Protein 4P4G (pdb70)

GO terms:
  GO:0004764 shikimate 3-dehydrogenase (NADP+) activity (F, IDA)

Organism: Mycobacterium tuberculosis (strain ATCC 25618 / H37Rv) (NCBI:txid83332)

InterPro domains:
  IPR010110 Shikimate dehydrogenase, AroM-type [TIGR01809] (4-265)
  IPR013708 Shikimate dehydrogenase substrate binding, N-terminal [PF08501] (10-92)
  IPR022893 Shikimate dehydrogenase family [PTHR21089] (6-261)
  IPR036291 NAD(P)-binding domain superfamily [SSF51735] (118-265)
  IPR041121 SDH, C-terminal [PF18317] (236-262)
  IPR046346 Aminoacid dehydrogenase-like, N-terminal domain superfamily [SSF53223] (6-104)

Secondary structure (DSSP, 8-state):
--EEEEEESS-TT--HHHHHHHHHHHTT-TT-EEEEEE--TTTHHHHHHT--TTEEEEEE-TT-HHHHHHH-SEE-HHHHHHS--SEEEEETTEEEEE--HHHHHHHHH----SEEEEE--STTHHHHHHHHHHHT-SEEEEEES-HHHHHHHHHHHHHTT-EEEEEESSSS-HHHHHHH-SEEEE-S-HHHHGGGHHHHTT-SEEEES--SSSS-HHHHHHHHHT-EEE-HHHHHHHHHHHHHHHHHSS---HHHHHHHHHH--/--EEEEEESS-TT-SHHHHHHHHHHHHT-TT-EEEEEE--TTTHHHHHHT--TTB-EEEE-TT-HHHHHHH-SEE-HHHHHHT--SEEEEETTEEEEE-THHHHHHHHH----SEEEEE-SSTTHHHHHHHHHHHT-SEEEEE-S-HHHHHHHHHHHHHTT-EEEEE--HHHHHH-SEEEE-S-HHHHGGGHHHHTT-SEEEE---SSSS-HHHHHHHHHT-EEE-HHHHHHHHHHHHHHHHHSS---HHHHHHHHHHT-

Nearest PDB structures (foldseek):
  4p4l-assembly3_C  TM=9.669E-01  e=5.303E-48  Mycobacterium tuberculosis
  4p4n-assembly2_B  TM=9.758E-01  e=1.018E-47  Mycobacterium tuberculosis
  4p4g-assembly2_B  TM=9.512E-01  e=1.335E-47  Mycobacterium tuberculosis
  4xij-assembly1_A  TM=8.886E-01  e=5.159E-39  Mycolicibacterium fortuitum subsp. fortuitum DSM 46621 = ATCC 6841 = JCM 6387
  4fos-assembly1_A  TM=8.133E-01  e=2.215E-17  Helicobacter pylori 26695

Sequence (525 aa):
PKKAGVLGSPIAHSRSPQLHLAAYRALGLHDWTYERIECGAAELPVVVGGFGPEWVGVSVTMPGKFAALRFADERTARADLVGSANTLVRTPHGWRADNTDIDGVAGALGAAAGHALVLGSGGTAPAAVVGLAELGVTDITVVARNSDKAARLVDLGTRVGVATRFCAFDSGGLADAVAAAEVLVSTIPAEVAAGYAGTLAAIPVLLDAIYDPWPTPLAAAVGSAGGRVISGLQMLLHQAFAQVEQFTGLPAPREAMTCALAALDPKKAGVLGSPIAHSRSPQLHLAAYRALGLHDWTYERIECGAAELPVVVGGFGPEWVGVSVTMPGKFAALRFADERTARADLVGSANTLVRTPHGWRADNTDIDGVAGALGAAAGHALVLGSGGTAPAAVVGLAELGVTDITVVARNSDKAARLVDLGTRVGVATRFCALADAVAAAEVLVSTIPAEVAAGYAGTLAAIPVLLDAIYDPWPTPLAAAVGSAGGRVISGLQMLLHQAFAQVEQFTGLPAPREAMTCALAALD

B-factor: mean 18.57, std 10.41, range [3.32, 70.01]

Solvent-accessible surface area: 21091 Å² total; per-residue (Å²): 115,66,84,0,0,4,1,1,39,95,9,92,65,5,55,5,6,65,0,0,51,13,0,2,131,56,43,48,34,131,84,33,68,12,80,94,32,111,6,15,29,58,95,2,35,124,41,1,57,62,30,30,111,71,18,25,0,0,5,4,39,117,59,2,18,54,6,0,2,24,55,1,64,76,27,32,90,73,0,37,66,8,7,0,0,4,0,0,11,89,14,125,178,7,16,76,0,0,0,0,8,14,53,0,0,20,29,11,10,56,82,16,78,12,76,1,0,0,0,4,26,32,12,23,0,6,0,0,0,12,0,0,21,135,41,41,8,82,32,1,5,0,0,3,166,69,60,110,45,0,59,91,10,34,70,7,0,83,134,42,71,9,69,19,118,72,11,34,11,116,99,65,29,9,61,110,3,5,86,54,6,81,8,0,0,1,27,9,56,17,146,34,2,39,70,47,9,70,56,0,14,77,1,66,37,0,0,4,27,47,34,55,109,97,88,2,69,0,4,55,24,0,37,104,66,69,18,137,51,7,20,1,44,71,11,18,7,50,12,0,12,10,1,0,63,51,8,24,71,72,99,11,12,122,114,24,0,67,88,15,17,90,87,30,178,111,86,18,0,0,3,2,1,40,121,12,69,119,17,60,8,8,50,0,0,72,2,0,2,148,53,43,45,37,133,105,36,57,11,51,93,3,43,2,20,44,92,30,1,58,28,2,0,9,12,0,20,116,48,1,20,0,0,6,4,42,104,63,2,32,147,19,0,7,152,25,9,98,82,108,32,82,54,0,71,68,14,28,16,0,4,0,0,10,72,24,137,170,25,6,70,0,7,3,0,12,0,37,0,1,14,30,13,3,52,74,18,80,23,84,1,5,0,13,8,17,38,64,21,0,13,4,0,0,9,0,0,21,106,36,52,9,85,35,1,8,0,21,14,191,80,58,115,45,0,50,157,3,33,82,11,0,96,184,43,72,11,68,24,132,67,40,120,76,59,126,27,5,88,68,6,63,0,1,1,0,23,18,70,19,150,51,2,38,72,100,12,68,56,0,18,76,1,54,17,0,0,1,25,41,82,85,110,74,90,4,70,0,5,58,27,0,38,107,66,66,15,107,43,4,8,4,41,81,10,38,14,39,11,0,10,18,1,0,72,58,10,23,70,70,97,11,12,131,118,23,0,63,86,17,18,66,88,87,156

Foldseek 3Di:
DAEEEEEEPPWPPDPLQLLLQLQCVVVVVNPYHYYYHYHAQVCVLVVVVPDDPRYFKYFYDPPHFLSLQVNWPAEDPQCVLLNTFRMWGDDPVTIYGYHLLLQLQLQLVVADAEEEEEEELHSSRSSNLNSNLVRHYQAYEYEYQDVVSVVVSCVSNVVSPHRYYYDYPPPPCLLVSLVRHQEYEYDDDLVVVLVCLQSNLQHQEYEYLDPPPPDRNNQVSVVVNNHHYGYNLSSSLRSSQVNSCRSPVDGGPSVSSVVSSVVDD/DAEEEEEEPPFVPPCLQLLLCLQCVVVVVNVYHYYYHYAAQVCVLVVVVPDDPRYFKYFYDPPHFLSLQVNWPAEDPLCVLLNGFGMWGQDPVTIYGYHLLLQLQLVLQVAFEEEEEEEEQDDCRLSNLNSVLVNPYQEYEYAYDDPVSQVSSCVSNVVSPHHYYYDVFLVSQVRHAEYEYDDDLVVCLVCLQSNQQHQEYEYLDPPPPDGNNQVSVVVNPHHYGYNLSSVLRSSQVNSCSRPVDGGPSVSSVVSSVVVD

Structure (mmCIF, N/CA/C/O backbone):
data_4P4G
#
_entry.id   4P4G
#
_cell.length_a   43.467
_cell.length_b   75.553
_cell.length_c   129.708
_cell.angle_alpha   90.000
_cell.angle_beta   90.000
_cell.angle_gamma   90.000
#
_symmetry.space_group_name_H-M   'P 21 21 21'
#
loop_
_entity.id
_entity.type
_entity.pdbx_description
1 polymer 'Shikimate 5-dehydrogenase AroE (5-dehydroshikimate reductase)'
2 non-polymer '(3R,4S,5R)-3,4,5-TRIHYDROXYCYCLOHEX-1-ENE-1-CARBOXYLIC ACID'
3 non-polymer 'BROMIDE ION'
4 non-polymer 'SULFATE ION'
5 water water
#
loop_
_atom_site.group_PDB
_atom_site.id
_atom_site.type_symbol
_atom_site.label_atom_id
_atom_site.label_alt_id
_atom_site.label_comp_id
_atom_site.label_asym_id
_atom_site.label_entity_id
_atom_site.label_seq_id
_atom_site.pdbx_PDB_ins_code
_atom_site.Cartn_x
_atom_site.Cartn_y
_atom_site.Cartn_z
_atom_site.occupancy
_atom_site.B_iso_or_equiv
_atom_site.auth_seq_id
_atom_site.auth_comp_id
_atom_site.auth_asym_id
_atom_site.auth_atom_id
_atom_site.pdbx_PDB_model_num
ATOM 1 N N . PRO A 1 5 ? 36.838 51.501 55.000 1.00 34.81 5 PRO A N 1
ATOM 2 C CA . PRO A 1 5 ? 37.173 50.093 55.242 1.00 32.32 5 PRO A CA 1
ATOM 3 C C . PRO A 1 5 ? 36.028 49.384 55.956 1.00 26.57 5 PRO A C 1
ATOM 4 O O . PRO A 1 5 ? 35.885 49.543 57.167 1.00 24.03 5 PRO A O 1
ATOM 8 N N . LYS A 1 6 ? 35.235 48.620 55.211 1.00 22.32 6 LYS A N 1
ATOM 9 C CA . LYS A 1 6 ? 34.024 48.009 55.746 1.00 17.67 6 LYS A CA 1
ATOM 10 C C . LYS A 1 6 ? 34.096 46.488 55.735 1.00 16.31 6 LYS A C 1
ATOM 11 O O . LYS A 1 6 ? 34.957 45.896 55.079 1.00 15.25 6 LYS A O 1
ATOM 17 N N . LYS A 1 7 ? 33.190 45.866 56.483 1.00 13.76 7 LYS A N 1
ATOM 18 C CA . LYS A 1 7 ? 33.148 44.417 56.607 1.00 12.59 7 LYS A CA 1
ATOM 19 C C . LYS A 1 7 ? 31.773 43.898 56.225 1.00 9.59 7 LYS A C 1
ATOM 20 O O . LYS A 1 7 ? 30.749 44.506 56.565 1.00 10.84 7 LYS A O 1
ATOM 26 N N . ALA A 1 8 ? 31.756 42.770 55.526 1.00 10.16 8 ALA A N 1
ATOM 27 C CA . ALA A 1 8 ? 30.531 42.001 55.334 1.00 9.13 8 ALA A CA 1
ATOM 28 C C . ALA A 1 8 ? 30.872 40.527 55.409 1.00 8.09 8 ALA A C 1
ATOM 29 O O . ALA A 1 8 ? 32.022 40.146 55.658 1.00 9.75 8 ALA A O 1
ATOM 31 N N . GLY A 1 9 ? 29.883 39.683 55.188 1.00 6.40 9 GLY A N 1
ATOM 32 C CA . GLY A 1 9 ? 30.153 38.263 55.145 1.00 6.83 9 GLY A CA 1
ATOM 33 C C . GLY A 1 9 ? 28.889 37.456 55.000 1.00 7.83 9 GLY A C 1
ATOM 34 O O . GLY A 1 9 ? 27.802 37.995 54.743 1.00 9.47 9 GLY A O 1
ATOM 35 N N . VAL A 1 10 ? 29.038 36.152 55.181 1.00 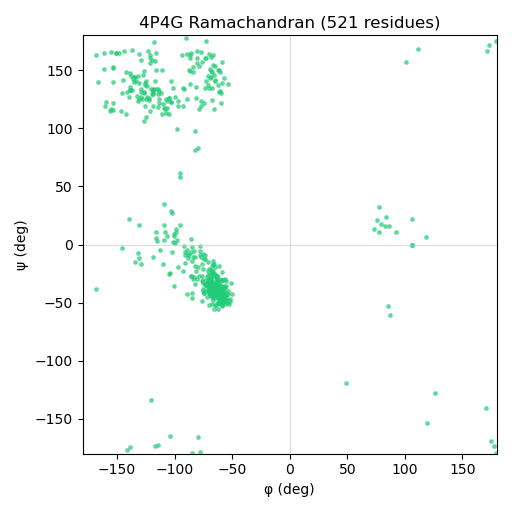6.09 10 VAL A N 1
ATOM 36 C CA . VAL A 1 10 ? 27.921 35.229 55.062 1.00 7.66 10 VAL A CA 1
ATOM 37 C C . VAL A 1 10 ? 27.853 34.339 56.303 1.00 7.82 10 VAL A C 1
ATOM 38 O O . VAL A 1 10 ? 28.875 33.840 56.777 1.00 7.81 10 VAL A O 1
ATOM 42 N N . LEU A 1 11 ? 26.646 34.196 56.847 1.00 6.60 11 LEU A N 1
ATOM 43 C CA . LEU A 1 11 ? 26.392 33.450 58.085 1.00 7.79 11 LEU A CA 1
ATOM 44 C C . LEU A 1 11 ? 25.601 32.202 57.743 1.00 6.89 11 LEU A C 1
ATOM 45 O O . LEU A 1 11 ? 24.595 32.281 57.038 1.00 10.81 11 LEU A O 1
ATOM 50 N N . GLY A 1 12 ? 26.042 31.049 58.232 1.00 7.89 12 GLY A N 1
ATOM 51 C CA . GLY A 1 12 ? 25.270 29.833 58.055 1.00 9.74 12 GLY A CA 1
ATOM 52 C C . GLY A 1 12 ? 25.962 28.648 58.674 1.00 10.51 12 GLY A C 1
ATOM 53 O O . GLY A 1 12 ? 27.062 28.776 59.230 1.00 10.19 12 GLY A O 1
ATOM 54 N N . SER A 1 13 ? 25.335 27.482 58.557 1.00 9.48 13 SER A N 1
ATOM 55 C CA . SER A 1 13 ? 25.946 26.255 59.052 1.00 14.05 13 SER A CA 1
ATOM 56 C C . SER A 1 13 ? 25.414 25.024 58.320 1.00 15.90 13 SER A C 1
ATOM 57 O O . SER A 1 13 ? 24.221 24.727 58.402 1.00 15.21 13 SER A O 1
ATOM 60 N N . PRO A 1 14 ? 26.293 24.300 57.598 1.00 16.51 14 PRO A N 1
ATOM 61 C CA . PRO A 1 14 ? 27.725 24.556 57.380 1.00 17.13 14 PRO A CA 1
ATOM 62 C C . PRO A 1 14 ? 27.936 25.774 56.494 1.00 17.26 14 PRO A C 1
ATOM 63 O O . PRO A 1 14 ? 26.985 26.214 55.842 1.00 18.51 14 PRO A O 1
ATOM 67 N N . ILE A 1 15 ? 29.151 26.316 56.468 1.00 12.84 15 ILE A N 1
ATOM 68 C CA . ILE A 1 15 ? 29.395 27.555 55.729 1.00 10.59 15 ILE A CA 1
ATOM 69 C C . ILE A 1 15 ? 30.672 27.494 54.880 1.00 13.20 15 ILE A C 1
ATOM 70 O O . ILE A 1 15 ? 30.872 28.312 53.982 1.00 14.56 15 ILE A O 1
ATOM 75 N N . ALA A 1 16 ? 31.526 26.508 55.136 1.00 15.28 16 ALA A N 1
ATOM 76 C CA . ALA A 1 16 ? 32.841 26.474 54.505 1.00 15.37 16 ALA A CA 1
ATOM 77 C C . ALA A 1 16 ? 32.768 26.442 52.972 1.00 16.41 16 ALA A C 1
ATOM 78 O O . ALA A 1 16 ? 33.652 26.966 52.299 1.00 18.16 16 ALA A O 1
ATOM 80 N N . HIS A 1 17 ? 31.705 25.836 52.443 1.00 15.62 17 HIS A N 1
ATOM 81 C CA . HIS A 1 17 ? 31.497 25.682 51.000 1.00 18.06 17 HIS A CA 1
ATOM 82 C C . HIS A 1 17 ? 31.069 26.963 50.285 1.00 12.55 17 HIS A C 1
ATOM 83 O O . HIS A 1 17 ? 31.050 27.001 49.051 1.00 12.84 17 HIS A O 1
ATOM 90 N N . SER A 1 18 ? 30.683 27.996 51.029 1.00 9.92 18 SER A N 1
ATOM 91 C CA . SER A 1 18 ? 30.023 29.143 50.400 1.00 9.17 18 SER A CA 1
ATOM 92 C C . SER A 1 18 ? 30.909 29.836 49.382 1.00 9.38 18 SER A C 1
ATOM 93 O O . SER A 1 18 ? 32.065 30.121 49.671 1.00 10.02 18 SER A O 1
ATOM 96 N N . ARG A 1 19 ? 30.366 30.096 48.189 1.00 6.90 19 ARG A N 1
ATOM 97 C CA . ARG A 1 19 ? 31.074 30.876 47.179 1.00 7.59 19 ARG A CA 1
ATOM 98 C C . ARG A 1 19 ? 30.630 32.347 47.148 1.00 7.34 19 ARG A C 1
ATOM 99 O O . ARG A 1 19 ? 30.978 33.081 46.226 1.00 8.28 19 ARG A O 1
ATOM 107 N N . SER A 1 20 ? 29.856 32.775 48.142 1.00 6.98 20 SER A N 1
ATOM 108 C CA . SER A 1 20 ? 29.520 34.191 48.269 1.00 7.00 20 SER A CA 1
ATOM 109 C C . SER A 1 20 ? 30.719 35.129 48.353 1.00 8.58 20 SER A C 1
ATOM 110 O O . SER A 1 20 ? 30.685 36.199 47.721 1.00 8.70 20 SER A O 1
ATOM 113 N N . PRO A 1 21 ? 31.762 34.777 49.149 1.00 8.02 21 PRO A N 1
ATOM 114 C CA . PRO A 1 21 ? 32.882 35.721 49.246 1.00 7.63 21 PRO A CA 1
ATOM 115 C C . PRO A 1 21 ? 33.533 35.993 47.899 1.00 7.81 21 PRO A C 1
ATOM 116 O O . PRO A 1 21 ? 33.881 37.135 47.639 1.00 8.77 21 PRO A O 1
ATOM 120 N N . GLN A 1 22 ? 33.702 34.957 47.080 1.00 7.74 22 GLN A N 1
ATOM 121 C CA . GLN A 1 22 ? 34.299 35.127 45.759 1.00 8.51 22 GLN A CA 1
ATOM 122 C C . GLN A 1 22 ? 33.539 36.179 44.951 1.00 8.64 22 GLN A C 1
ATOM 123 O O . GLN A 1 22 ? 34.156 37.045 44.306 1.00 9.44 22 GLN A O 1
ATOM 129 N N . LEU A 1 23 ? 32.206 36.121 44.995 1.00 7.51 23 LEU A N 1
ATOM 130 C CA . LEU A 1 23 ? 31.378 37.038 44.208 1.00 8.01 23 LEU A CA 1
ATOM 131 C C . LEU A 1 23 ? 31.412 38.448 44.774 1.00 7.96 23 LEU A C 1
ATOM 132 O O . LEU A 1 23 ? 31.533 39.418 44.038 1.00 8.94 23 LEU A O 1
ATOM 137 N N . HIS A 1 24 ? 31.281 38.569 46.086 1.00 6.88 24 HIS A N 1
ATOM 138 C CA . HIS A 1 24 ? 31.263 39.890 46.697 1.00 7.01 24 HIS A CA 1
ATOM 139 C C . HIS A 1 24 ? 32.624 40.572 46.609 1.00 8.66 24 HIS A C 1
ATOM 140 O O . HIS A 1 24 ? 32.696 41.766 46.334 1.00 9.34 24 HIS A O 1
ATOM 147 N N . LEU A 1 25 ? 33.702 39.828 46.846 1.00 7.31 25 LEU A N 1
ATOM 148 C CA . LEU A 1 25 ? 35.031 40.428 46.791 1.00 8.06 25 LEU A CA 1
ATOM 149 C C . LEU A 1 25 ? 35.347 40.905 45.379 1.00 8.69 25 LEU A C 1
ATOM 150 O O . LEU A 1 25 ? 35.923 41.970 45.196 1.00 9.93 25 LEU A O 1
ATOM 155 N N . ALA A 1 26 ? 34.949 40.120 44.381 1.00 9.86 26 ALA A N 1
ATOM 156 C CA . ALA A 1 26 ? 35.060 40.540 42.986 1.00 11.69 26 ALA A CA 1
ATOM 157 C C . ALA A 1 26 ? 34.307 41.846 42.738 1.00 10.60 26 ALA A C 1
ATOM 158 O O . ALA A 1 26 ? 34.829 42.748 42.078 1.00 11.11 26 ALA A O 1
ATOM 160 N N . ALA A 1 27 ? 33.083 41.935 43.261 1.00 9.47 27 ALA A N 1
ATOM 161 C CA . ALA A 1 27 ? 32.274 43.147 43.129 1.00 11.62 27 ALA A CA 1
ATOM 162 C C . ALA A 1 27 ? 32.933 44.334 43.812 1.00 10.98 27 ALA A C 1
ATOM 163 O O . ALA A 1 27 ? 32.983 45.427 43.248 1.00 10.51 27 ALA A O 1
ATOM 165 N N . TYR A 1 28 ? 33.423 44.130 45.032 1.00 10.14 28 TYR A N 1
ATOM 166 C CA . TYR A 1 28 ? 33.996 45.245 45.785 1.00 12.15 28 TYR A CA 1
ATOM 167 C C . TYR A 1 28 ? 35.232 45.780 45.076 1.00 11.45 28 TYR A C 1
ATOM 168 O O . TYR A 1 28 ? 35.420 46.989 44.980 1.00 12.18 28 TYR A O 1
ATOM 177 N N . ARG A 1 29 ? 36.069 44.884 44.555 1.00 10.13 29 ARG A N 1
ATOM 178 C CA . ARG A 1 29 ? 3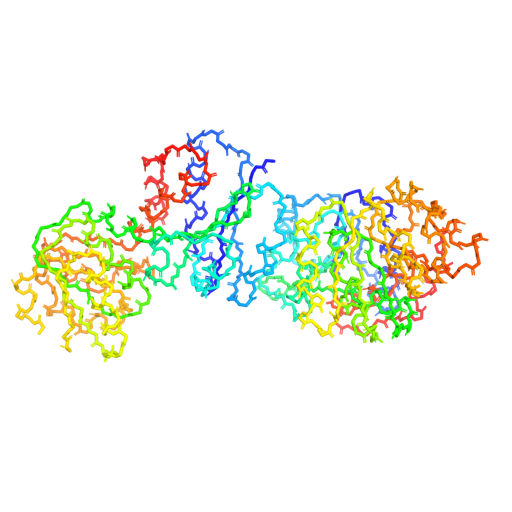7.221 45.315 43.763 1.00 12.12 29 ARG A CA 1
ATOM 179 C C . ARG A 1 29 ? 36.823 46.080 42.493 1.00 13.50 29 ARG A C 1
ATOM 180 O O . ARG A 1 29 ? 37.439 47.080 42.140 1.00 14.33 29 ARG A O 1
ATOM 188 N N . ALA A 1 30 ? 35.793 45.601 41.802 1.00 12.54 30 ALA A N 1
ATOM 189 C CA . ALA A 1 30 ? 35.289 46.288 40.610 1.00 12.96 30 ALA A CA 1
ATOM 190 C C . ALA A 1 30 ? 34.759 47.688 40.934 1.00 14.67 30 ALA A C 1
ATOM 191 O O . ALA A 1 30 ? 34.859 48.604 40.109 1.00 16.07 30 ALA A O 1
ATOM 193 N N . LEU A 1 31 ? 34.188 47.839 42.129 1.00 13.01 31 LEU A N 1
ATOM 194 C CA . LEU A 1 31 ? 33.625 49.117 42.563 1.00 14.76 31 LEU A CA 1
ATOM 195 C C . LEU A 1 31 ? 34.672 50.041 43.180 1.00 14.25 31 LEU A C 1
ATOM 196 O O . LEU A 1 31 ? 34.349 51.161 43.579 1.00 15.97 31 LEU A O 1
ATOM 201 N N . GLY A 1 32 ? 35.911 49.575 43.287 1.00 14.45 32 GLY A N 1
ATOM 202 C CA . GLY A 1 32 ? 36.963 50.385 43.880 1.00 16.31 32 GLY A CA 1
ATOM 203 C C . GLY A 1 32 ? 36.947 50.420 45.399 1.00 17.65 32 GLY A C 1
ATOM 204 O O . GLY A 1 32 ? 37.570 51.292 46.010 1.00 19.88 32 GLY A O 1
ATOM 205 N N . LEU A 1 33 ? 36.245 49.469 46.004 1.00 14.29 33 LEU A N 1
ATOM 206 C CA . LEU A 1 33 ? 36.192 49.325 47.458 1.00 17.38 33 LEU A CA 1
ATOM 207 C C . LEU A 1 33 ? 37.236 48.300 47.904 1.00 23.00 33 LEU A C 1
ATOM 208 O O . LEU A 1 33 ? 36.903 47.273 48.494 1.00 23.07 33 LEU A O 1
ATOM 213 N N . HIS A 1 34 ? 38.503 48.589 47.634 1.00 29.44 34 HIS A N 1
ATOM 214 C CA . HIS A 1 34 ? 39.548 47.566 47.693 1.00 33.43 34 HIS A CA 1
ATOM 215 C C . HIS A 1 34 ? 39.920 46.997 49.070 1.00 32.77 34 HIS A C 1
ATOM 216 O O . HIS A 1 34 ? 40.458 45.891 49.147 1.00 34.04 34 HIS A O 1
ATOM 223 N N . ASP A 1 35 ? 39.635 47.734 50.143 1.00 30.22 35 ASP A N 1
ATOM 224 C CA . ASP A 1 35 ? 39.978 47.285 51.493 1.00 28.59 35 ASP A CA 1
ATOM 225 C C . ASP A 1 35 ? 38.802 46.640 52.231 1.00 22.80 35 ASP A C 1
ATOM 226 O O . ASP A 1 35 ? 38.908 46.285 53.412 1.00 22.49 35 ASP A O 1
ATOM 231 N N . TRP A 1 36 ? 37.676 46.502 51.546 1.00 16.92 36 TRP A N 1
ATOM 232 C CA . TRP A 1 36 ? 36.524 45.824 52.133 1.00 14.45 36 TRP A CA 1
ATOM 233 C C . TRP A 1 36 ? 36.794 44.320 52.246 1.00 15.29 36 TRP A C 1
ATOM 234 O O . TRP A 1 36 ? 37.470 43.725 51.394 1.00 16.23 36 TRP A O 1
ATOM 245 N N . THR A 1 37 ? 36.271 43.708 53.302 1.00 12.90 37 THR A N 1
ATOM 246 C CA . THR A 1 37 ? 36.403 42.272 53.490 1.00 11.34 37 THR A CA 1
ATOM 247 C C . THR A 1 37 ? 35.053 41.555 53.488 1.00 10.96 37 THR A C 1
ATOM 248 O O . THR A 1 37 ? 33.997 42.153 53.743 1.00 12.93 37 THR A O 1
ATOM 252 N N . TYR A 1 38 ? 35.100 40.265 53.190 1.00 9.68 38 TYR A N 1
ATOM 253 C CA . TYR A 1 38 ? 33.914 39.429 53.226 1.00 8.03 38 TYR A CA 1
ATOM 254 C C . TYR A 1 38 ? 34.307 38.020 53.666 1.00 12.17 38 TYR A C 1
ATOM 255 O O . TYR A 1 38 ? 35.044 37.317 52.966 1.00 13.33 38 TYR A O 1
ATOM 264 N N . GLU A 1 39 ? 33.817 37.607 54.833 1.00 10.35 39 GLU A N 1
ATOM 265 C CA . GLU A 1 39 ? 34.236 36.332 55.405 1.00 12.07 39 GLU A CA 1
ATOM 266 C C . GLU A 1 39 ? 33.072 35.374 55.634 1.00 11.22 39 GLU A C 1
ATOM 267 O O . GLU A 1 39 ? 31.907 35.774 55.645 1.00 11.27 39 GLU A O 1
ATOM 273 N N . ARG A 1 40 ? 33.399 34.099 55.813 1.00 8.44 40 ARG A N 1
ATOM 274 C CA . ARG A 1 40 ? 32.401 33.106 56.178 1.00 7.21 40 ARG A CA 1
ATOM 275 C C . ARG A 1 40 ? 32.367 32.978 57.693 1.00 8.42 40 ARG A C 1
ATOM 276 O O . ARG A 1 40 ? 33.421 32.898 58.340 1.00 10.28 40 ARG A O 1
ATOM 284 N N . ILE A 1 41 ? 31.163 32.957 58.255 1.00 8.63 41 ILE A N 1
ATOM 285 C CA . ILE A 1 41 ? 30.975 32.830 59.703 1.00 8.50 41 ILE A CA 1
ATOM 286 C C . ILE A 1 41 ? 30.049 31.661 59.975 1.00 10.12 41 ILE A C 1
ATOM 287 O O . ILE A 1 41 ? 28.907 31.646 59.515 1.00 10.48 41 ILE A O 1
ATOM 292 N N . GLU A 1 42 ? 30.556 30.673 60.703 1.00 10.21 42 GLU A N 1
ATOM 293 C CA . GLU A 1 42 ? 29.765 29.504 61.059 1.00 12.11 42 GLU A CA 1
ATOM 294 C C . GLU A 1 42 ? 28.784 29.930 62.137 1.00 13.21 42 GLU A C 1
ATOM 295 O O . GLU A 1 42 ? 29.197 30.410 63.182 1.00 15.12 42 GLU A O 1
ATOM 301 N N . CYS A 1 43 ? 27.491 29.752 61.877 1.00 14.05 43 CYS A N 1
ATOM 302 C CA . CYS A 1 43 ? 26.455 30.341 62.712 1.00 14.60 43 CYS A CA 1
ATOM 303 C C . CYS A 1 43 ? 25.124 29.634 62.507 1.00 17.66 43 CYS A C 1
ATOM 304 O O . CYS A 1 43 ? 24.596 29.632 61.393 1.00 18.43 43 CYS A O 1
ATOM 307 N N . GLY A 1 44 ? 24.583 29.046 63.574 1.00 18.04 44 GLY A N 1
ATOM 308 C CA . GLY A 1 44 ? 23.263 28.433 63.526 1.00 17.37 44 GLY A CA 1
ATOM 309 C C . GLY A 1 44 ? 22.148 29.437 63.758 1.00 16.78 44 GLY A C 1
ATOM 310 O O . GLY A 1 44 ? 22.411 30.623 63.944 1.00 19.51 44 GLY A O 1
ATOM 311 N N . ALA A 1 45 ? 20.896 28.981 63.750 1.00 14.02 45 ALA A N 1
ATOM 312 C CA . ALA A 1 45 ? 19.775 29.913 63.872 1.00 14.36 45 ALA A CA 1
ATOM 313 C C . ALA A 1 45 ? 19.737 30.560 65.250 1.00 15.21 45 ALA A C 1
ATOM 314 O O . ALA A 1 45 ? 19.438 31.748 65.378 1.00 15.53 45 ALA A O 1
ATOM 316 N N . ALA A 1 46 ? 20.027 29.766 66.274 1.00 18.31 46 ALA A N 1
ATOM 317 C CA . ALA A 1 46 ? 19.953 30.235 67.655 1.00 19.31 46 ALA A CA 1
ATOM 318 C C . ALA A 1 46 ? 21.021 31.278 67.941 1.00 18.98 46 ALA A C 1
ATOM 319 O O . ALA A 1 46 ? 20.797 32.217 68.709 1.00 21.10 46 ALA A O 1
ATOM 321 N N . GLU A 1 47 ? 22.171 31.105 67.302 1.00 18.69 47 GLU A N 1
ATOM 322 C CA . GLU A 1 47 ? 23.341 31.931 67.557 1.00 20.43 47 GLU A CA 1
ATOM 323 C C . GLU A 1 47 ? 23.300 33.262 66.803 1.00 17.05 47 GLU A C 1
ATOM 324 O O . GLU A 1 47 ? 24.007 34.198 67.160 1.00 17.55 47 GLU A O 1
ATOM 330 N N . LEU A 1 48 ? 22.467 33.353 65.770 1.00 15.13 48 LEU A N 1
ATOM 331 C CA . LEU A 1 48 ? 22.475 34.534 64.901 1.00 13.10 48 LEU A CA 1
ATOM 332 C C . LEU A 1 48 ? 22.353 35.892 65.626 1.00 10.74 48 LEU A C 1
ATOM 333 O O . LEU A 1 48 ? 23.143 36.804 65.348 1.00 10.84 48 LEU A O 1
ATOM 338 N N . PRO A 1 49 ? 21.381 36.044 66.552 1.00 12.37 49 PRO A N 1
ATOM 339 C CA . PRO A 1 49 ? 21.260 37.356 67.201 1.00 13.07 49 PRO A CA 1
ATOM 340 C C . PRO A 1 49 ? 22.501 37.760 67.996 1.00 14.10 49 PRO A C 1
ATOM 341 O O . PRO A 1 49 ? 22.831 38.938 68.018 1.00 13.07 49 PRO A O 1
ATOM 345 N N . VAL A 1 50 ? 23.171 36.804 68.634 1.00 12.14 50 VAL A N 1
ATOM 346 C CA . VAL A 1 50 ? 24.368 37.141 69.411 1.00 10.55 50 VAL A CA 1
ATOM 347 C C . VAL A 1 50 ? 25.567 37.428 68.491 1.00 10.77 50 VAL A C 1
ATOM 348 O O . VAL A 1 50 ? 26.363 38.341 68.749 1.00 12.34 50 VAL A O 1
ATOM 352 N N . VAL A 1 51 ? 25.685 36.667 67.410 1.00 10.23 51 VAL A N 1
ATOM 353 C CA . VAL A 1 51 ? 26.728 36.939 66.422 1.00 10.40 51 VAL A CA 1
ATOM 354 C C . VAL A 1 51 ? 26.552 38.327 65.784 1.00 10.23 51 VAL A C 1
ATOM 355 O O . VAL A 1 51 ? 27.458 39.170 65.827 1.00 10.84 51 VAL A O 1
ATOM 359 N N . VAL A 1 52 ? 25.379 38.576 65.214 1.00 8.44 52 VAL A N 1
ATOM 360 C CA . VAL A 1 52 ? 25.141 39.863 64.553 1.00 9.51 52 VAL A CA 1
ATOM 361 C C . VAL A 1 52 ? 25.140 41.025 65.545 1.00 12.36 52 VAL A C 1
ATOM 362 O O . VAL A 1 52 ? 25.654 42.110 65.247 1.00 13.62 52 VAL A O 1
ATOM 366 N N . GLY A 1 53 ? 24.592 40.789 66.737 1.00 13.17 53 GLY A N 1
ATOM 367 C CA . GLY A 1 53 ? 24.538 41.814 67.767 1.00 15.55 53 GLY A CA 1
ATOM 368 C C . GLY A 1 53 ? 25.913 42.205 68.274 1.00 17.77 53 GLY A C 1
ATOM 369 O O . GLY A 1 53 ? 26.077 43.232 68.935 1.00 20.52 53 GLY A O 1
ATOM 370 N N . GLY A 1 54 ? 26.905 41.369 67.988 1.00 15.52 54 GLY A N 1
ATOM 371 C CA . GLY A 1 54 ? 28.262 41.634 68.423 1.00 17.90 54 GLY A CA 1
ATOM 372 C C . GLY A 1 54 ? 29.095 42.422 67.429 1.00 18.03 54 GLY A C 1
ATOM 373 O O . GLY A 1 54 ?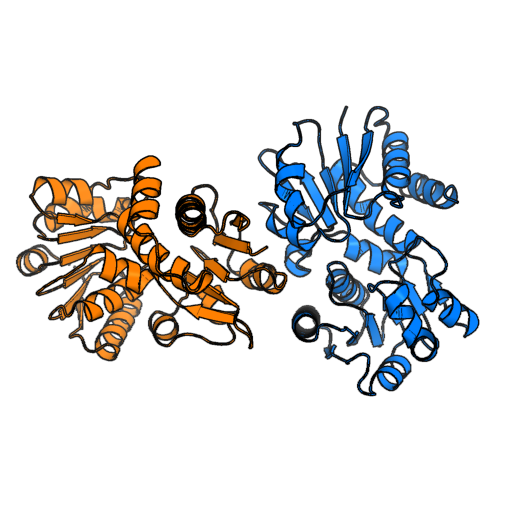 30.188 42.868 67.772 1.00 21.98 54 GLY A O 1
ATOM 374 N N . PHE A 1 55 ? 28.580 42.619 66.215 1.00 17.31 55 PHE A N 1
ATOM 375 C CA . PHE A 1 55 ? 29.332 43.301 65.158 1.00 18.49 55 PHE A CA 1
ATOM 376 C C . PHE A 1 55 ? 29.629 44.756 65.485 1.00 21.90 55 PHE A C 1
ATOM 377 O O . PHE A 1 55 ? 28.782 45.460 66.036 1.00 23.45 55 PHE A O 1
ATOM 385 N N . GLY A 1 56 ? 30.831 45.201 65.122 1.00 22.06 56 GLY A N 1
ATOM 386 C CA . GLY A 1 56 ? 31.225 46.591 65.267 1.00 23.92 56 GLY A CA 1
ATOM 387 C C . GLY A 1 56 ? 30.657 47.490 64.182 1.00 24.01 56 GLY A C 1
ATOM 388 O O . GLY A 1 56 ? 29.942 47.032 63.296 1.00 20.76 56 GLY A O 1
ATOM 389 N N . PRO A 1 57 ? 30.996 48.787 64.233 1.00 27.40 57 PRO A N 1
ATOM 390 C CA . PRO A 1 57 ? 30.359 49.777 63.359 1.00 27.35 57 PRO A CA 1
ATOM 391 C C . PRO A 1 57 ? 30.851 49.720 61.911 1.00 27.07 57 PRO A C 1
ATOM 392 O O . PRO A 1 57 ? 30.271 50.378 61.054 1.00 28.75 57 PRO A O 1
ATOM 396 N N . GLU A 1 58 ? 31.884 48.937 61.634 1.00 25.68 58 GLU A N 1
ATOM 397 C CA . GLU A 1 58 ? 32.349 48.822 60.256 1.00 24.52 58 GLU A CA 1
ATOM 398 C C . GLU A 1 58 ? 31.653 47.712 59.459 1.00 17.88 58 GLU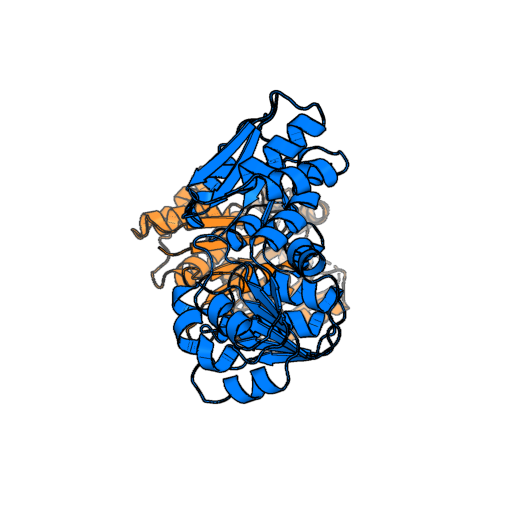 A C 1
ATOM 399 O O . GLU A 1 58 ? 31.889 47.578 58.263 1.00 15.79 58 GLU A O 1
ATOM 405 N N . TRP A 1 59 ? 30.791 46.929 60.105 1.00 14.82 59 TRP A N 1
ATOM 406 C CA . TRP A 1 59 ? 29.972 45.956 59.373 1.00 12.28 59 TRP A CA 1
ATOM 407 C C . TRP A 1 59 ? 28.811 46.647 58.664 1.00 15.81 59 TRP A C 1
ATOM 408 O O . TRP A 1 59 ? 28.006 47.328 59.304 1.00 19.64 59 TRP A O 1
ATOM 419 N N . VAL A 1 60 ? 28.722 46.476 57.348 1.00 12.52 60 VAL A N 1
ATOM 420 C CA . VAL A 1 60 ? 27.649 47.098 56.576 1.00 11.44 60 VAL A CA 1
ATOM 421 C C . VAL A 1 60 ? 26.484 46.150 56.316 1.00 11.66 60 VAL A C 1
ATOM 422 O O . VAL A 1 60 ? 25.389 46.597 55.971 1.00 11.40 60 VAL A O 1
ATOM 426 N N . GLY A 1 61 ? 26.728 44.854 56.448 1.00 10.04 61 GLY A N 1
ATOM 427 C CA . GLY A 1 61 ? 25.697 43.854 56.200 1.00 9.43 61 GLY A CA 1
ATOM 428 C C . GLY A 1 61 ? 26.247 42.440 56.210 1.00 10.77 61 GLY A C 1
ATOM 429 O O . GLY A 1 61 ? 27.460 42.234 56.199 1.00 10.16 61 GLY A O 1
ATOM 430 N N . VAL A 1 62 ? 25.352 41.461 56.275 1.00 7.08 62 VAL A N 1
ATOM 431 C CA . VAL A 1 62 ? 25.730 40.063 56.114 1.00 8.72 62 VAL A CA 1
ATOM 432 C C . VAL A 1 62 ? 24.690 39.352 55.271 1.00 8.20 62 VAL A C 1
ATOM 433 O O . VAL A 1 62 ? 23.500 39.700 55.287 1.00 8.14 62 VAL A O 1
ATOM 437 N N . SER A 1 63 ? 25.159 38.373 54.507 1.00 7.28 63 SER A N 1
ATOM 438 C CA . SER A 1 63 ? 24.290 37.459 53.802 1.00 7.41 63 SER A CA 1
ATOM 439 C C . SER A 1 63 ? 23.970 36.345 54.785 1.00 9.29 63 SER A C 1
ATOM 440 O O . SER A 1 63 ? 24.779 36.036 55.660 1.00 9.61 63 SER A O 1
ATOM 443 N N . VAL A 1 64 ? 22.783 35.759 54.664 1.00 7.51 64 VAL A N 1
ATOM 444 C CA . VAL A 1 64 ? 22.381 34.704 55.587 1.00 7.72 64 VAL A CA 1
ATOM 445 C C . VAL A 1 64 ? 21.930 33.511 54.787 1.00 7.22 64 VAL A C 1
ATOM 446 O O . VAL A 1 64 ? 21.085 33.627 53.897 1.00 9.12 64 VAL A O 1
ATOM 450 N N . THR A 1 65 ? 22.530 32.361 55.064 1.00 6.55 65 THR A N 1
ATOM 451 C CA . THR A 1 65 ? 22.094 31.136 54.415 1.00 7.68 65 THR A CA 1
ATOM 452 C C . THR A 1 65 ? 21.498 30.179 55.445 1.00 9.70 65 THR A C 1
ATOM 453 O O . THR A 1 65 ? 21.273 30.551 56.606 1.00 10.32 65 THR A O 1
ATOM 457 N N . MET A 1 66 ? 21.205 28.957 55.019 1.00 10.03 66 MET A N 1
ATOM 458 C CA . MET A 1 66 ? 20.697 27.931 55.926 1.00 11.15 66 MET A CA 1
ATOM 459 C C . MET A 1 66 ? 21.633 27.752 57.133 1.00 12.11 66 MET A C 1
ATOM 460 O O . MET A 1 66 ? 22.860 27.743 56.972 1.00 10.63 66 MET A O 1
ATOM 465 N N . PRO A 1 67 ? 21.070 27.611 58.349 1.00 11.74 67 PRO A N 1
ATOM 466 C CA . PRO A 1 67 ? 19.647 27.549 58.682 1.00 10.55 67 PRO A CA 1
ATOM 467 C C . PRO A 1 67 ? 19.082 28.845 59.272 1.00 10.57 67 PRO A C 1
ATOM 468 O O . PRO A 1 67 ? 18.105 28.773 60.013 1.00 12.17 67 PRO A O 1
ATOM 472 N N . GLY A 1 68 ? 19.639 29.998 58.929 1.00 9.62 68 GLY A N 1
ATOM 473 C CA . GLY A 1 68 ? 19.291 31.212 59.650 1.00 9.78 68 GLY A CA 1
ATOM 474 C C . GLY A 1 68 ? 18.301 32.188 59.042 1.00 8.07 68 GLY A C 1
ATOM 475 O O . GLY A 1 68 ? 18.126 33.278 59.591 1.00 6.48 68 GLY A O 1
ATOM 476 N N . LYS A 1 69 ? 17.652 31.844 57.930 1.00 8.84 69 LYS A N 1
ATOM 477 C CA . LYS A 1 69 ? 16.818 32.841 57.234 1.00 8.87 69 LYS A CA 1
ATOM 478 C C . LYS A 1 69 ? 15.564 33.297 57.982 1.00 10.71 69 LYS A C 1
ATOM 479 O O . LYS A 1 69 ? 15.149 34.443 57.837 1.00 10.20 69 LYS A O 1
ATOM 485 N N . PHE A 1 70 ? 14.963 32.418 58.779 1.00 8.90 70 PHE A N 1
ATOM 486 C CA . PHE A 1 70 ? 13.832 32.833 59.612 1.00 9.62 70 PHE A CA 1
ATOM 487 C C . PHE A 1 70 ? 14.317 33.671 60.793 1.00 9.44 70 PHE A C 1
ATOM 488 O O . PHE A 1 70 ? 13.729 34.707 61.130 1.00 9.51 70 PHE A O 1
ATOM 496 N N . ALA A 1 71 ? 15.423 33.246 61.393 1.00 8.68 71 ALA A N 1
ATOM 497 C CA . ALA A 1 71 ? 16.016 33.984 62.504 1.00 8.19 71 ALA A CA 1
ATOM 498 C C . ALA A 1 71 ? 16.421 35.395 62.061 1.00 8.08 71 ALA A C 1
ATOM 499 O O . ALA A 1 71 ? 16.277 36.347 62.820 1.00 9.35 71 ALA A O 1
ATOM 501 N N . ALA A 1 72 ? 16.939 35.509 60.838 1.00 6.83 72 ALA A N 1
ATOM 502 C CA . ALA A 1 72 ? 17.370 36.801 60.298 1.00 7.21 72 ALA A CA 1
ATOM 503 C C . ALA A 1 72 ? 16.202 37.768 60.186 1.00 6.97 72 ALA A C 1
ATOM 504 O O . ALA A 1 72 ? 16.326 38.937 60.548 1.00 9.07 72 ALA A O 1
ATOM 506 N N . LEU A 1 73 ? 15.065 37.292 59.680 1.00 6.13 73 LEU A N 1
ATOM 507 C CA . LEU A 1 73 ? 13.883 38.136 59.565 1.00 8.39 73 LEU A CA 1
ATOM 508 C C . LEU A 1 73 ? 13.441 38.638 60.937 1.00 10.00 73 LEU A C 1
ATOM 509 O O . LEU A 1 73 ? 13.146 39.824 61.117 1.00 11.50 73 LEU A O 1
ATOM 514 N N . ARG A 1 74 ? 13.402 37.738 61.908 1.00 10.95 74 ARG A N 1
ATOM 515 C CA . ARG A 1 74 ? 12.951 38.117 63.244 1.00 11.14 74 ARG A CA 1
ATOM 516 C C . ARG A 1 74 ? 13.896 39.107 63.923 1.00 11.34 74 ARG A C 1
ATOM 517 O O . ARG A 1 74 ? 13.459 39.968 64.705 1.00 12.62 74 ARG A O 1
ATOM 525 N N . PHE A 1 75 ? 15.187 38.960 63.652 1.00 8.28 75 PHE A N 1
ATOM 526 C CA . PHE A 1 75 ? 16.211 39.753 64.328 1.00 9.27 75 PHE A CA 1
ATOM 527 C C . PHE A 1 75 ? 16.137 41.220 63.920 1.00 10.43 75 PHE A C 1
ATOM 528 O O . PHE A 1 75 ? 16.305 42.119 64.750 1.00 11.80 75 PHE A O 1
ATOM 536 N N . ALA A 1 76 ? 15.891 41.457 62.635 1.00 8.51 76 ALA A N 1
ATOM 537 C CA . ALA A 1 76 ? 15.844 42.809 62.088 1.00 10.05 76 ALA A CA 1
ATOM 538 C C . ALA A 1 76 ? 14.701 43.627 62.666 1.00 12.60 76 ALA A C 1
ATOM 539 O O . ALA A 1 76 ? 13.601 43.114 62.876 1.00 14.96 76 ALA A O 1
ATOM 541 N N . ASP A 1 77 ? 14.951 44.910 62.907 1.00 13.84 77 ASP A N 1
ATOM 542 C CA . ASP A 1 77 ? 13.895 45.782 63.410 1.00 17.40 77 ASP A CA 1
ATOM 543 C C . ASP A 1 77 ? 13.108 46.472 62.287 1.00 17.18 77 ASP A C 1
ATOM 544 O O . ASP A 1 77 ? 12.018 47.008 62.526 1.00 18.52 77 ASP A O 1
ATOM 549 N N . GLU A 1 78 ? 13.661 46.471 61.072 1.00 13.90 78 GLU A N 1
ATOM 550 C CA . GLU A 1 78 ? 12.938 46.927 59.883 1.00 15.21 78 GLU A CA 1
ATOM 551 C C . GLU A 1 78 ? 13.017 45.806 58.870 1.00 12.18 78 GLU A C 1
ATOM 552 O O . GLU A 1 78 ? 14.006 45.091 58.832 1.00 9.10 78 GLU A O 1
ATOM 558 N N . ARG A 1 79 ? 12.000 45.680 58.024 1.00 11.60 79 ARG A N 1
ATOM 559 C CA . ARG A 1 79 ? 12.036 44.697 56.939 1.00 12.85 79 ARG A CA 1
ATOM 560 C C . ARG A 1 79 ? 11.540 45.307 55.640 1.00 10.66 79 ARG A C 1
ATOM 561 O O . ARG A 1 79 ? 10.632 46.135 55.647 1.00 14.19 79 ARG A O 1
ATOM 569 N N . THR A 1 80 ? 12.137 44.907 54.520 1.00 12.23 80 THR A N 1
ATOM 570 C CA . THR A 1 80 ? 11.636 45.338 53.215 1.00 12.19 80 THR A CA 1
ATOM 571 C C . THR A 1 80 ? 10.275 44.694 52.958 1.00 14.33 80 THR A C 1
ATOM 572 O O . THR A 1 80 ? 9.923 43.699 53.593 1.00 12.51 80 THR A O 1
ATOM 576 N N . ALA A 1 81 ? 9.517 45.261 52.028 1.00 15.90 81 ALA A N 1
ATOM 577 C CA . ALA A 1 81 ? 8.213 44.722 51.671 1.00 18.50 81 ALA A CA 1
ATOM 578 C C . ALA A 1 81 ? 8.335 43.267 51.241 1.00 16.25 81 ALA A C 1
ATOM 579 O O . ALA A 1 81 ? 7.506 42.439 51.607 1.00 18.91 81 ALA A O 1
ATOM 581 N N . ARG A 1 82 ? 9.372 42.955 50.470 1.00 17.92 82 ARG A N 1
ATOM 582 C CA . ARG A 1 82 ? 9.520 41.598 49.952 1.00 21.34 82 ARG A CA 1
ATOM 583 C C . ARG A 1 82 ? 9.912 40.597 51.037 1.00 17.90 82 ARG A C 1
ATOM 584 O O . ARG A 1 82 ? 9.451 39.461 51.010 1.00 19.54 82 ARG A O 1
ATOM 592 N N . ALA A 1 83 ? 10.736 41.017 51.997 1.00 14.86 83 ALA A N 1
ATOM 593 C CA . ALA A 1 83 ? 11.046 40.151 53.139 1.00 14.25 83 ALA A CA 1
ATOM 594 C C . ALA A 1 83 ? 9.779 39.876 53.946 1.00 15.47 83 ALA A C 1
ATOM 595 O O . ALA A 1 83 ? 9.530 38.741 54.372 1.00 15.72 83 ALA A O 1
ATOM 597 N N . ASP A 1 84 ? 8.980 40.920 54.169 1.00 15.92 84 ASP A N 1
ATOM 598 C CA . ASP A 1 84 ? 7.729 40.771 54.901 1.00 18.63 84 ASP A CA 1
ATOM 599 C C . ASP A 1 84 ? 6.757 39.844 54.182 1.00 18.62 84 ASP A C 1
ATOM 600 O O . ASP A 1 84 ? 5.961 39.163 54.821 1.00 22.31 84 ASP A O 1
ATOM 605 N N . LEU A 1 85 ? 6.834 39.819 52.855 1.00 16.67 85 LEU A N 1
ATOM 606 C CA . LEU A 1 85 ? 5.960 38.976 52.050 1.00 18.61 85 LEU A CA 1
ATOM 607 C C . LEU A 1 85 ? 6.402 37.511 52.094 1.00 18.31 85 LEU A C 1
ATOM 608 O O . LEU A 1 85 ? 5.578 36.608 52.310 1.00 19.42 85 LEU A O 1
ATOM 613 N N . VAL A 1 86 ? 7.697 37.290 51.874 1.00 16.89 86 VAL A N 1
ATOM 614 C CA . VAL A 1 86 ? 8.287 35.953 51.855 1.00 18.07 86 VAL A CA 1
ATOM 615 C C . VAL A 1 86 ? 8.257 35.294 53.224 1.00 17.57 86 VAL A C 1
ATOM 616 O O . VAL A 1 86 ? 7.917 34.116 53.351 1.00 19.73 86 VAL A O 1
ATOM 620 N N . GLY A 1 87 ? 8.607 36.047 54.260 1.00 15.04 87 GLY A N 1
ATOM 621 C CA . GLY A 1 87 ? 8.632 35.471 55.591 1.00 14.91 87 GLY A CA 1
ATOM 622 C C . GLY A 1 87 ? 9.975 34.911 56.001 1.00 14.64 87 GLY A C 1
ATOM 623 O O . GLY A 1 87 ? 10.085 34.229 57.028 1.00 13.27 87 GLY A O 1
ATOM 624 N N . SER A 1 88 ? 11.005 35.203 55.211 1.00 13.47 88 SER A N 1
ATOM 625 C CA . SER A 1 88 ? 12.366 34.861 55.590 1.00 11.25 88 SER A CA 1
ATOM 626 C C . SER A 1 88 ? 13.282 35.883 54.947 1.00 9.02 88 SER A C 1
ATOM 627 O O . SER A 1 88 ? 12.863 36.632 54.048 1.00 9.46 88 SER A O 1
ATOM 630 N N . ALA A 1 89 ? 14.523 35.936 55.410 1.00 9.04 89 ALA A N 1
ATOM 631 C CA . ALA A 1 89 ? 15.459 36.943 54.935 1.00 9.59 89 ALA A CA 1
ATOM 632 C C . ALA A 1 89 ? 16.816 36.321 54.732 1.00 8.47 89 ALA A C 1
ATOM 633 O O . ALA A 1 89 ? 17.316 35.628 55.613 1.00 9.37 89 ALA A O 1
ATOM 635 N N . ASN A 1 90 ? 17.433 36.591 53.589 1.00 7.27 90 ASN A N 1
ATOM 636 C CA . ASN A 1 90 ? 18.781 36.100 53.360 1.00 4.99 90 ASN A CA 1
ATOM 637 C C . ASN A 1 90 ? 19.795 37.238 53.409 1.00 8.04 90 ASN A C 1
ATOM 638 O O . ASN A 1 90 ? 20.961 37.069 53.033 1.00 8.53 90 ASN A O 1
ATOM 643 N N . THR A 1 91 ? 19.347 38.405 53.859 1.00 6.40 91 THR A N 1
ATOM 644 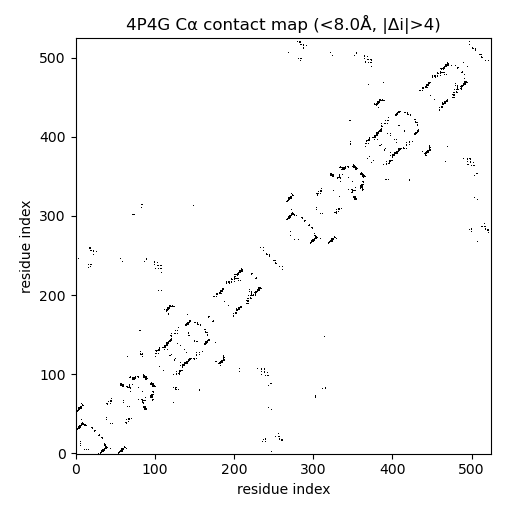C CA . THR A 1 91 ? 20.194 39.603 53.846 1.00 7.73 91 THR A CA 1
ATOM 645 C C . THR A 1 91 ? 19.866 40.465 55.048 1.00 9.03 91 THR A C 1
ATOM 646 O O . THR A 1 91 ? 18.694 40.724 55.321 1.00 8.59 91 THR A O 1
ATOM 650 N N . LEU A 1 92 ? 20.890 40.875 55.790 1.00 6.29 92 LEU A N 1
ATOM 651 C CA . LEU A 1 92 ? 20.730 41.909 56.810 1.00 7.59 92 LEU A CA 1
ATOM 652 C C . LEU A 1 92 ? 21.611 43.091 56.447 1.00 9.66 92 LEU A C 1
ATOM 653 O O . LEU A 1 92 ? 22.802 42.919 56.171 1.00 9.93 92 LEU A O 1
ATOM 658 N N . VAL A 1 93 ? 21.029 44.284 56.488 1.00 8.95 93 VAL A N 1
ATOM 659 C CA . VAL A 1 93 ? 21.714 45.514 56.101 1.00 9.06 93 VAL A CA 1
ATOM 660 C C . VAL A 1 93 ? 21.760 46.461 57.293 1.00 11.54 93 VAL A C 1
ATOM 661 O O . VAL A 1 93 ? 20.731 46.736 57.920 1.00 10.63 93 VAL A O 1
ATOM 665 N N . ARG A 1 94 ? 22.946 46.971 57.603 1.00 11.12 94 ARG A N 1
ATOM 666 C CA . ARG A 1 94 ? 23.093 47.876 58.734 1.00 12.88 94 ARG A CA 1
ATOM 667 C C . ARG A 1 94 ? 22.420 49.206 58.409 1.00 13.24 94 ARG A C 1
ATOM 668 O O . ARG A 1 94 ? 22.569 49.729 57.299 1.00 13.32 94 ARG A O 1
ATOM 676 N N . THR A 1 95 ? 21.655 49.738 59.359 1.00 12.20 95 THR A N 1
ATOM 677 C CA . THR A 1 95 ? 21.028 51.053 59.211 1.00 14.77 95 THR A CA 1
ATOM 678 C C . THR A 1 95 ? 21.588 51.971 60.317 1.00 18.33 95 THR A C 1
ATOM 679 O O . THR A 1 95 ? 22.350 51.503 61.166 1.00 19.41 95 THR A O 1
ATOM 683 N N . PRO A 1 96 ? 21.240 53.275 60.313 1.00 19.96 96 PRO A N 1
ATOM 684 C CA . PRO A 1 96 ? 21.799 54.136 61.365 1.00 22.14 96 PRO A CA 1
ATOM 685 C C . PRO A 1 96 ? 21.535 53.678 62.803 1.00 23.97 96 PRO A C 1
ATOM 686 O O . PRO A 1 96 ? 22.352 53.977 63.670 1.00 26.14 96 PRO A O 1
ATOM 690 N N . HIS A 1 97 ? 20.428 52.984 63.055 1.00 23.90 97 HIS A N 1
ATOM 691 C CA . HIS A 1 97 ? 20.072 52.616 64.424 1.00 24.77 97 HIS A CA 1
ATOM 692 C C . HIS A 1 97 ? 19.706 51.144 64.584 1.00 22.14 97 HIS A C 1
ATOM 693 O O . HIS A 1 97 ? 19.094 50.758 65.584 1.00 23.58 97 HIS A O 1
ATOM 700 N N . GLY A 1 98 ? 20.070 50.319 63.607 1.00 18.78 98 GLY A N 1
ATOM 701 C CA . GLY A 1 98 ? 19.749 48.906 63.683 1.00 16.55 98 GLY A CA 1
ATOM 702 C C . GLY A 1 98 ? 20.023 48.169 62.393 1.00 16.27 98 GLY A C 1
ATOM 703 O O . GLY A 1 98 ? 21.025 48.432 61.725 1.00 14.90 98 GLY A O 1
ATOM 704 N N . TRP A 1 99 ? 19.133 47.243 62.044 1.00 11.98 99 TRP A N 1
ATOM 705 C CA . TRP A 1 99 ? 19.350 46.366 60.896 1.00 14.42 99 TRP A CA 1
ATOM 706 C C . TRP A 1 99 ? 18.059 46.215 60.107 1.00 14.98 99 TRP A C 1
ATOM 707 O O . TRP A 1 99 ? 16.968 46.178 60.692 1.00 16.82 99 TRP A O 1
ATOM 718 N N . ARG A 1 100 ? 18.182 46.117 58.782 1.00 9.73 100 ARG A N 1
ATOM 719 C CA . ARG A 1 100 ? 17.026 45.857 57.925 1.00 9.63 100 ARG A CA 1
ATOM 720 C C . ARG A 1 100 ? 17.164 44.496 57.254 1.00 10.23 100 ARG A C 1
ATOM 721 O O . ARG A 1 100 ? 18.234 44.150 56.739 1.00 11.44 100 ARG A O 1
ATOM 729 N N . ALA A 1 101 ? 16.082 43.723 57.269 1.00 8.64 101 ALA A N 1
ATOM 730 C CA . ALA A 1 101 ? 16.046 42.429 56.600 1.00 8.74 101 ALA A CA 1
ATOM 731 C C . ALA A 1 101 ? 15.515 42.584 55.183 1.00 9.01 101 ALA A C 1
ATOM 732 O O . ALA A 1 101 ? 14.496 43.252 54.953 1.00 9.86 101 ALA A O 1
ATOM 734 N N . ASP A 1 102 ? 16.194 41.953 54.236 1.00 9.14 102 ASP A N 1
ATOM 735 C CA . ASP A 1 102 ? 15.677 41.867 52.878 1.00 10.57 102 ASP A CA 1
ATOM 736 C C . ASP A 1 102 ? 15.746 40.424 52.405 1.00 9.06 102 ASP A C 1
ATOM 737 O O . ASP A 1 102 ? 16.418 39.578 53.012 1.00 8.48 102 ASP A O 1
ATOM 742 N N . ASN A 1 103 ? 15.025 40.125 51.336 1.00 11.45 103 ASN A N 1
ATOM 743 C CA . ASN A 1 103 ? 15.148 38.825 50.716 1.00 10.85 103 ASN A CA 1
ATOM 744 C C . ASN A 1 103 ? 15.488 38.986 49.246 1.00 11.99 103 ASN A C 1
ATOM 745 O O . ASN A 1 103 ? 14.655 39.429 48.453 1.00 13.73 103 ASN A O 1
ATOM 750 N N . THR A 1 104 ? 16.714 38.630 48.885 1.00 8.32 104 THR A N 1
ATOM 751 C CA . THR A 1 104 ? 17.126 38.675 47.485 1.00 9.50 104 THR A CA 1
ATOM 752 C C . THR A 1 104 ? 17.079 37.316 46.776 1.00 10.05 104 THR A C 1
ATOM 753 O O . THR A 1 104 ? 17.422 37.239 45.591 1.00 9.97 104 THR A O 1
ATOM 757 N N . ASP A 1 105 ? 16.657 36.259 47.476 1.00 10.66 105 ASP A N 1
ATOM 758 C CA . ASP A 1 105 ? 16.508 34.933 46.853 1.00 12.05 105 ASP A CA 1
ATOM 759 C C . ASP A 1 105 ? 15.382 34.938 45.814 1.00 11.84 105 ASP A C 1
ATOM 760 O O . ASP A 1 105 ? 15.351 34.089 44.918 1.00 11.05 105 ASP A O 1
ATOM 765 N N . ILE A 1 106 ? 14.445 35.872 45.949 1.00 10.49 106 ILE A N 1
ATOM 766 C CA . ILE A 1 106 ? 13.402 36.053 44.937 1.00 11.20 106 ILE A CA 1
ATOM 767 C C . ILE A 1 106 ? 14.066 36.394 43.603 1.00 12.20 106 ILE A C 1
ATOM 768 O O . ILE A 1 106 ? 13.752 35.779 42.575 1.00 11.79 106 ILE A O 1
ATOM 773 N N . ASP A 1 107 ? 14.989 37.363 43.626 1.00 11.17 107 ASP A N 1
ATOM 774 C CA . ASP A 1 107 ? 15.800 37.700 42.446 1.00 12.66 107 ASP A CA 1
ATOM 775 C C . ASP A 1 107 ? 16.607 36.507 41.961 1.00 13.39 107 ASP A C 1
ATOM 776 O O . ASP A 1 107 ? 16.792 36.322 40.754 1.00 11.42 107 ASP A O 1
ATOM 781 N N . GLY A 1 108 ? 17.129 35.729 42.909 1.00 10.48 108 GLY A N 1
ATOM 782 C CA . GLY A 1 108 ? 17.903 34.547 42.594 1.00 10.33 108 GLY A CA 1
ATOM 783 C C . GLY A 1 108 ? 17.106 33.592 41.735 1.00 11.29 108 GLY A C 1
ATOM 784 O O . GLY A 1 108 ? 17.589 33.107 40.702 1.00 11.47 108 GLY A O 1
ATOM 785 N N . VAL A 1 109 ? 15.869 33.344 42.144 1.00 9.54 109 VAL A N 1
ATOM 786 C CA . VAL A 1 109 ? 15.009 32.414 41.421 1.00 9.95 109 VAL A CA 1
ATOM 787 C C . VAL A 1 109 ? 14.591 32.999 40.080 1.00 8.20 109 VAL A C 1
ATOM 788 O O . VAL A 1 109 ? 14.762 32.364 39.029 1.00 9.92 109 VAL A O 1
ATOM 792 N N . ALA A 1 110 ? 14.058 34.216 40.102 1.00 9.13 110 ALA A N 1
ATOM 793 C CA . ALA A 1 110 ? 13.587 34.860 38.877 1.00 10.99 110 ALA A CA 1
ATOM 794 C C . ALA A 1 110 ? 14.694 35.053 37.861 1.00 12.40 110 ALA A C 1
ATOM 795 O O . ALA A 1 110 ? 14.494 34.816 36.664 1.00 14.08 110 ALA A O 1
ATOM 797 N N . GLY A 1 111 ? 15.867 35.479 38.328 1.00 10.53 111 GLY A N 1
ATOM 798 C CA . GLY A 1 111 ? 16.989 35.730 37.437 1.00 11.54 111 GLY A CA 1
ATOM 799 C C . GLY A 1 111 ? 17.609 34.474 36.862 1.00 12.10 111 GLY A C 1
ATOM 800 O O . GLY A 1 111 ? 18.014 34.455 35.697 1.00 13.18 111 GLY A O 1
ATOM 801 N N . ALA A 1 112 ? 17.709 33.425 37.676 1.00 11.65 112 ALA A N 1
ATOM 802 C CA . ALA A 1 112 ? 18.291 32.161 37.224 1.00 10.93 112 ALA A CA 1
ATOM 803 C C . ALA A 1 112 ? 17.405 31.486 36.184 1.00 12.01 112 ALA A C 1
ATOM 804 O O . ALA A 1 112 ? 17.905 30.912 35.206 1.00 13.04 112 ALA A O 1
ATOM 806 N N . LEU A 1 113 ? 16.094 31.533 36.404 1.00 11.31 113 LEU A N 1
ATOM 807 C CA . LEU A 1 113 ? 15.150 30.920 35.465 1.00 12.22 113 LEU A CA 1
ATOM 808 C C . LEU A 1 113 ? 14.947 31.726 34.191 1.00 12.35 113 LEU A C 1
ATOM 809 O O . LEU A 1 113 ? 14.826 31.151 33.090 1.00 15.45 113 LEU A O 1
ATOM 814 N N . GLY A 1 114 ? 14.883 33.052 34.312 1.00 11.13 114 GLY A N 1
ATOM 815 C CA . GLY A 1 114 ? 14.717 33.909 33.145 1.00 12.70 114 GLY A CA 1
ATOM 816 C C . GLY A 1 114 ? 13.258 34.094 32.748 1.00 15.86 114 GLY A C 1
ATOM 817 O O . GLY A 1 114 ? 12.780 35.221 32.596 1.00 19.63 114 GLY A O 1
ATOM 818 N N . ALA A 1 115 ? 12.556 32.978 32.577 1.00 14.93 115 ALA A N 1
ATOM 819 C CA . ALA A 1 115 ? 11.133 32.989 32.247 1.00 14.60 115 ALA A CA 1
ATOM 820 C C . ALA A 1 115 ? 10.476 31.708 32.744 1.00 16.82 115 ALA A C 1
ATOM 821 O O . ALA A 1 115 ? 11.134 30.675 32.870 1.00 16.95 115 ALA A O 1
ATOM 823 N N . ALA A 1 116 ? 9.184 31.796 33.036 1.00 19.46 116 ALA A N 1
ATOM 824 C CA . ALA A 1 116 ? 8.353 30.654 33.429 1.00 20.62 116 ALA A CA 1
ATOM 825 C C . ALA A 1 116 ? 6.906 31.122 33.346 1.00 24.03 116 ALA A C 1
ATOM 826 O O . ALA A 1 116 ? 6.601 32.249 33.735 1.00 27.20 116 ALA A O 1
ATOM 828 N N . ALA A 1 117 ? 6.006 30.275 32.857 1.00 23.88 117 ALA A N 1
ATOM 829 C CA . ALA A 1 117 ? 4.649 30.753 32.579 1.00 25.71 117 ALA A CA 1
ATOM 830 C C . ALA A 1 117 ? 3.536 29.736 32.824 1.00 28.21 117 ALA A C 1
ATOM 831 O O . ALA A 1 117 ? 2.352 30.058 32.670 1.00 32.28 117 ALA A O 1
ATOM 833 N N . GLY A 1 118 ? 3.908 28.516 33.195 1.00 26.82 118 GLY A N 1
ATOM 834 C CA . GLY A 1 118 ? 2.928 27.450 33.311 1.00 24.11 118 GLY A CA 1
ATOM 835 C C . GLY A 1 118 ? 2.844 26.852 34.699 1.00 20.77 118 GLY A C 1
ATOM 836 O O . GLY A 1 118 ? 2.778 27.577 35.690 1.00 18.95 118 GLY A O 1
ATOM 837 N N . HIS A 1 119 ? 2.821 25.526 34.767 1.00 16.13 119 HIS A N 1
ATOM 838 C CA . HIS A 1 119 ? 2.721 24.838 36.048 1.00 15.78 119 HIS A CA 1
ATOM 839 C C . HIS A 1 119 ? 4.111 24.656 36.624 1.00 14.62 119 HIS A C 1
ATOM 840 O O . HIS A 1 119 ? 5.045 24.306 35.894 1.00 14.35 119 HIS A O 1
ATOM 847 N N . ALA A 1 120 ? 4.258 24.881 37.929 1.00 9.22 120 ALA A N 1
ATOM 848 C CA . ALA A 1 120 ? 5.566 24.775 38.569 1.00 9.11 120 ALA A CA 1
ATOM 849 C C . ALA A 1 120 ? 5.499 23.883 39.795 1.00 9.85 120 ALA A C 1
ATOM 850 O O . ALA A 1 120 ? 4.426 23.676 40.358 1.00 9.76 120 ALA A O 1
ATOM 852 N N . LEU A 1 121 ? 6.653 23.361 40.191 1.00 7.88 121 LEU A N 1
ATOM 853 C CA . LEU A 1 121 ? 6.784 22.549 41.393 1.00 10.80 121 LEU A CA 1
ATOM 854 C C . LEU A 1 121 ? 7.866 23.168 42.260 1.00 10.82 121 LEU A C 1
ATOM 855 O O . LEU A 1 121 ? 8.902 23.608 41.752 1.00 12.54 121 LEU A O 1
ATOM 860 N N . VAL A 1 122 ? 7.638 23.211 43.570 1.00 8.56 122 VAL A N 1
ATOM 861 C CA . VAL A 1 122 ? 8.658 23.680 44.501 1.00 8.20 122 VAL A CA 1
ATOM 862 C C . VAL A 1 122 ? 8.866 22.579 45.507 1.00 8.46 122 VAL A C 1
ATOM 863 O O . VAL A 1 122 ? 7.906 22.104 46.105 1.00 9.59 122 VAL A O 1
ATOM 867 N N . LEU A 1 123 ? 10.113 22.163 45.687 1.00 7.52 123 LEU A N 1
ATOM 868 C CA . LEU A 1 123 ? 10.418 21.167 46.711 1.00 9.81 123 LEU A CA 1
ATOM 869 C C . LEU A 1 123 ? 10.971 21.806 47.966 1.00 9.54 123 LEU A C 1
ATOM 870 O O . LEU A 1 123 ? 11.937 22.572 47.908 1.00 9.84 123 LEU A O 1
ATOM 875 N N . GLY A 1 124 ? 10.354 21.482 49.096 1.00 10.83 124 GLY A N 1
ATOM 876 C CA . GLY A 1 124 ? 10.856 21.901 50.394 1.00 12.01 124 GLY A CA 1
ATOM 877 C C . GLY A 1 124 ? 9.971 22.909 51.085 1.00 12.69 124 GLY A C 1
ATOM 878 O O . GLY A 1 124 ? 9.072 23.477 50.468 1.00 14.85 124 GLY A O 1
ATOM 879 N N . SER A 1 125 ? 10.241 23.138 52.367 1.00 13.97 125 SER A N 1
ATOM 880 C CA . SER A 1 125 ? 9.511 24.148 53.132 1.00 18.25 125 SER A CA 1
ATOM 881 C C . SER A 1 125 ? 10.451 24.930 54.049 1.00 19.76 125 SER A C 1
ATOM 882 O O . SER A 1 125 ? 10.018 25.512 55.056 1.00 22.16 125 SER A O 1
ATOM 885 N N . GLY A 1 126 ? 11.737 24.928 53.710 1.00 16.96 126 GLY A N 1
ATOM 886 C CA . GLY A 1 126 ? 12.734 25.687 54.450 1.00 17.49 126 GLY A CA 1
ATOM 887 C C . GLY A 1 126 ? 12.738 27.157 54.075 1.00 17.61 126 GLY A C 1
ATOM 888 O O . GLY A 1 126 ? 11.804 27.648 53.441 1.00 16.37 126 GLY A O 1
ATOM 889 N N . GLY A 1 127 ? 13.788 27.866 54.470 1.00 15.06 127 GLY A N 1
ATOM 890 C CA . GLY A 1 127 ? 13.833 29.312 54.305 1.00 15.37 127 GLY A CA 1
ATOM 891 C C . GLY A 1 127 ? 13.916 29.828 52.878 1.00 14.68 127 GLY A C 1
ATOM 892 O O . GLY A 1 127 ? 13.617 30.995 52.627 1.00 15.66 127 GLY A O 1
ATOM 893 N N . THR A 1 128 ? 14.316 28.972 51.940 1.00 13.00 128 THR A N 1
ATOM 894 C CA . THR A 1 128 ? 14.416 29.363 50.542 1.00 12.97 128 THR A CA 1
ATOM 895 C C . THR A 1 128 ? 13.109 29.049 49.798 1.00 11.00 128 THR A C 1
ATOM 896 O O . THR A 1 128 ? 12.799 29.657 48.772 1.00 12.50 128 THR A O 1
ATOM 900 N N . ALA A 1 129 ? 12.330 28.114 50.330 1.00 10.18 129 ALA A N 1
ATOM 901 C CA . ALA A 1 129 ? 11.071 27.737 49.670 1.00 9.96 129 ALA A CA 1
ATOM 902 C C . ALA A 1 129 ? 10.067 28.879 49.422 1.00 10.88 129 ALA A C 1
ATOM 903 O O . ALA A 1 129 ? 9.478 28.949 48.347 1.00 10.82 129 ALA A O 1
ATOM 905 N N . PRO A 1 130 ? 9.840 29.762 50.409 1.00 11.34 130 PRO A N 1
ATOM 906 C CA . PRO A 1 130 ? 8.889 30.835 50.090 1.00 11.20 130 PRO A CA 1
ATOM 907 C C . PRO A 1 130 ? 9.431 31.822 49.061 1.00 10.54 130 PRO A C 1
ATOM 908 O O . PRO A 1 130 ? 8.641 32.388 48.315 1.00 11.48 130 PRO A O 1
ATOM 912 N N . ALA A 1 131 ? 10.749 32.016 49.014 1.00 11.32 131 ALA A N 1
ATOM 913 C CA . ALA A 1 131 ? 11.344 32.831 47.959 1.00 12.00 131 ALA A CA 1
ATOM 914 C C . ALA A 1 131 ? 11.129 32.207 46.591 1.00 12.00 131 ALA A C 1
ATOM 915 O O . ALA A 1 131 ? 10.921 32.915 45.607 1.00 12.92 131 ALA A O 1
ATOM 917 N N . ALA A 1 132 ? 11.193 30.879 46.516 1.00 8.18 132 ALA A N 1
ATOM 918 C CA . ALA A 1 132 ? 10.905 30.199 45.257 1.00 8.97 132 ALA A CA 1
ATOM 919 C C . ALA A 1 132 ? 9.448 30.431 44.843 1.00 9.88 132 ALA A C 1
ATOM 920 O O . ALA A 1 132 ? 9.169 30.629 43.665 1.00 10.32 132 ALA A O 1
ATOM 922 N N . VAL A 1 133 ? 8.527 30.397 45.804 1.00 10.53 133 VAL A N 1
ATOM 923 C CA . VAL A 1 133 ? 7.116 30.644 45.504 1.00 10.30 133 VAL A CA 1
ATOM 924 C C . VAL A 1 133 ? 6.899 32.043 44.934 1.00 12.51 133 VAL A C 1
ATOM 925 O O . VAL A 1 133 ? 6.281 32.203 43.875 1.00 12.68 133 VAL A O 1
ATOM 929 N N . VAL A 1 134 ? 7.438 33.053 45.614 1.00 11.56 134 VAL A N 1
ATOM 930 C CA . VAL A 1 134 ? 7.272 34.437 45.184 1.00 12.46 134 VAL A CA 1
ATOM 931 C C . VAL A 1 134 ? 8.008 34.734 43.872 1.00 12.14 134 VAL A C 1
ATOM 932 O O . VAL A 1 134 ? 7.475 35.421 43.002 1.00 14.24 134 VAL A O 1
ATOM 936 N N . GLY A 1 135 ? 9.224 34.207 43.725 1.00 10.23 135 GLY A N 1
ATOM 937 C CA . GLY A 1 135 ? 9.969 34.355 42.480 1.00 10.38 135 GLY A CA 1
ATOM 938 C C . GLY A 1 135 ? 9.240 33.748 41.292 1.00 12.16 135 GLY A C 1
ATOM 939 O O . GLY A 1 135 ? 9.174 34.360 40.225 1.00 13.99 135 GLY A O 1
ATOM 940 N N . LEU A 1 136 ? 8.675 32.556 41.471 1.00 10.77 136 LEU A N 1
ATOM 941 C CA . LEU A 1 136 ? 7.863 31.950 40.413 1.00 9.89 136 LEU A CA 1
ATOM 942 C C . LEU A 1 136 ? 6.630 32.790 40.105 1.00 12.68 136 LEU A C 1
ATOM 943 O O . LEU A 1 136 ? 6.297 32.995 38.938 1.00 12.59 136 LEU A O 1
ATOM 948 N N . ALA A 1 137 ? 5.958 33.287 41.144 1.00 11.89 137 ALA A N 1
ATOM 949 C CA . ALA A 1 137 ? 4.811 34.180 40.942 1.00 13.11 137 ALA A CA 1
ATOM 950 C C . ALA A 1 137 ? 5.193 35.433 40.146 1.00 15.97 137 ALA A C 1
ATOM 951 O O . ALA A 1 137 ? 4.441 35.872 39.271 1.00 16.55 137 ALA A O 1
ATOM 953 N N . GLU A 1 138 ? 6.357 36.008 40.451 1.00 16.77 138 GLU A N 1
ATOM 954 C CA . GLU A 1 138 ? 6.834 37.193 39.739 1.00 20.96 138 GLU A CA 1
ATOM 955 C C . GLU A 1 138 ? 7.036 36.897 38.250 1.00 17.77 138 GLU A C 1
ATOM 956 O O . GLU A 1 138 ? 6.764 37.742 37.392 1.00 21.49 138 GLU A O 1
ATOM 962 N N . LEU A 1 139 ? 7.508 35.692 37.947 1.00 14.42 139 LEU A N 1
ATOM 963 C CA . LEU A 1 139 ? 7.735 35.281 36.556 1.00 14.85 139 LEU A CA 1
ATOM 964 C C . LEU A 1 139 ? 6.426 35.053 35.804 1.00 16.81 139 LEU A C 1
ATOM 965 O O . LEU A 1 139 ? 6.395 35.087 34.570 1.00 17.65 139 LEU A O 1
ATOM 970 N N . GLY A 1 140 ? 5.353 34.791 36.545 1.00 14.91 140 GLY A N 1
ATOM 971 C CA . GLY A 1 140 ? 4.044 34.633 35.940 1.00 16.11 140 GLY A CA 1
ATOM 972 C C . GLY A 1 140 ? 3.487 33.217 35.848 1.00 16.20 140 GLY A C 1
ATOM 973 O O . GLY A 1 140 ? 2.599 32.980 35.027 1.00 18.63 140 GLY A O 1
ATOM 974 N N . VAL A 1 141 ? 3.968 32.284 36.673 1.00 14.55 141 VAL A N 1
ATOM 975 C CA . VAL A 1 141 ? 3.444 30.904 36.614 1.00 15.56 141 VAL A CA 1
ATOM 976 C C . VAL A 1 141 ? 1.946 30.844 36.962 1.00 19.20 141 VAL A C 1
ATOM 977 O O . VAL A 1 141 ? 1.443 31.684 37.705 1.00 21.30 141 VAL A O 1
ATOM 981 N N . THR A 1 142 ? 1.227 29.877 36.396 1.00 19.39 142 THR A N 1
ATOM 982 C CA . THR A 1 142 ? -0.225 29.817 36.605 1.00 22.05 142 THR A CA 1
ATOM 983 C C . THR A 1 142 ? -0.581 29.100 37.907 1.00 20.61 142 THR A C 1
ATOM 984 O O . THR A 1 142 ? -1.600 29.396 38.543 1.00 22.48 142 THR A O 1
ATOM 988 N N . ASP A 1 143 ? 0.261 28.160 38.314 1.00 14.85 143 ASP A N 1
ATOM 989 C CA . ASP A 1 143 ? -0.023 27.392 39.513 1.00 16.17 143 ASP A CA 1
ATOM 990 C C . ASP A 1 143 ? 1.239 26.735 40.030 1.00 11.76 143 ASP A C 1
ATOM 991 O O . ASP A 1 143 ? 2.165 26.454 39.264 1.00 11.20 143 ASP A O 1
ATOM 996 N N . ILE A 1 144 ? 1.287 26.528 41.342 1.00 9.62 144 ILE A N 1
ATOM 997 C CA . ILE A 1 144 ? 2.451 25.966 41.993 1.00 8.88 144 ILE A CA 1
ATOM 998 C C . ILE A 1 144 ? 2.025 24.799 42.865 1.00 14.22 144 ILE A C 1
ATOM 999 O O . ILE A 1 144 ? 1.080 24.911 43.635 1.00 12.34 144 ILE A O 1
ATOM 1004 N N . THR A 1 145 ? 2.712 23.669 42.734 1.00 8.82 145 THR A N 1
ATOM 1005 C CA . THR A 1 145 ? 2.507 22.569 43.675 1.00 9.02 145 THR A CA 1
ATOM 1006 C C . THR A 1 145 ? 3.708 22.531 44.624 1.00 9.58 145 THR A C 1
ATOM 1007 O O . THR A 1 145 ? 4.856 22.512 44.182 1.00 11.01 145 THR A O 1
ATOM 1011 N N . VAL A 1 146 ? 3.446 22.567 45.931 1.00 9.38 146 VAL A N 1
ATOM 1012 C CA . VAL A 1 146 ? 4.502 22.494 46.940 1.00 9.45 146 VAL A CA 1
ATOM 1013 C C . VAL A 1 146 ? 4.622 21.059 47.432 1.00 11.04 146 VAL A C 1
ATOM 1014 O O . VAL A 1 146 ? 3.645 20.472 47.890 1.00 11.91 146 VAL A O 1
ATOM 1018 N N . VAL A 1 147 ? 5.817 20.494 47.317 1.00 9.39 147 VAL A N 1
ATOM 1019 C CA . VAL A 1 147 ? 6.075 19.129 47.769 1.00 11.86 147 VAL A CA 1
ATOM 1020 C C . VAL A 1 147 ? 7.064 19.218 48.922 1.00 13.34 147 VAL A C 1
ATOM 1021 O O . VAL A 1 147 ? 8.177 19.677 48.747 1.00 11.92 147 VAL A O 1
ATOM 1025 N N . ALA A 1 148 ? 6.667 18.776 50.104 1.00 16.19 148 ALA A N 1
ATOM 1026 C CA . ALA A 1 148 ? 7.577 18.850 51.240 1.00 15.86 148 ALA A CA 1
ATOM 1027 C C . ALA A 1 148 ? 7.287 17.744 52.227 1.00 17.65 148 ALA A C 1
ATOM 1028 O O . ALA A 1 148 ? 6.227 17.116 52.174 1.00 17.69 148 ALA A O 1
ATOM 1030 N N . ARG A 1 149 ? 8.233 17.519 53.134 1.00 20.09 149 ARG A N 1
ATOM 1031 C CA . ARG A 1 149 ? 8.063 16.517 54.178 1.00 22.02 149 ARG A CA 1
ATOM 1032 C C . ARG A 1 149 ? 7.214 17.080 55.309 1.00 22.02 149 ARG A C 1
ATOM 1033 O O . ARG A 1 149 ? 6.509 16.347 55.998 1.00 22.54 149 ARG A O 1
ATOM 1041 N N . ASN A 1 150 ? 7.286 18.393 55.503 1.00 21.25 150 ASN A N 1
ATOM 1042 C CA . ASN A 1 150 ? 6.560 19.033 56.595 1.00 22.15 150 ASN A CA 1
ATOM 1043 C C . ASN A 1 150 ? 5.245 19.630 56.104 1.00 20.25 150 ASN A C 1
ATOM 1044 O O . ASN A 1 150 ? 5.224 20.730 55.556 1.00 20.23 150 ASN A O 1
ATOM 1049 N N . SER A 1 151 ? 4.144 18.917 56.322 1.00 19.89 151 SER A N 1
ATOM 1050 C CA . SER A 1 151 ? 2.855 19.337 55.768 1.00 22.26 151 SER A CA 1
ATOM 1051 C C . SER A 1 151 ? 2.291 20.618 56.391 1.00 21.86 151 SER A C 1
ATOM 1052 O O . SER A 1 151 ? 1.558 21.356 55.733 1.00 23.86 151 SER A O 1
ATOM 1055 N N . ASP A 1 152 ? 2.621 20.889 57.650 1.00 23.36 152 ASP A N 1
ATOM 1056 C CA . ASP A 1 152 ? 2.157 22.120 58.291 1.00 23.79 152 ASP A CA 1
ATOM 1057 C C . ASP A 1 152 ? 2.836 23.353 57.688 1.00 20.21 152 ASP A C 1
ATOM 1058 O O . ASP A 1 152 ? 2.194 24.379 57.452 1.00 18.83 152 ASP A O 1
ATOM 1063 N N . LYS A 1 153 ? 4.136 23.248 57.433 1.00 19.30 153 LYS A N 1
ATOM 1064 C CA . LYS A 1 153 ? 4.860 24.349 56.804 1.00 16.35 153 LYS A CA 1
ATOM 1065 C C . LYS A 1 153 ? 4.442 24.507 55.343 1.00 16.60 153 LYS A C 1
ATOM 1066 O O . LYS A 1 153 ? 4.430 25.612 54.796 1.00 17.60 153 LYS A O 1
ATOM 1072 N N . ALA A 1 154 ? 4.084 23.396 54.713 1.00 17.25 154 ALA A N 1
ATOM 1073 C CA . ALA A 1 154 ? 3.627 23.435 53.327 1.00 17.27 154 ALA A CA 1
ATOM 1074 C C . ALA A 1 154 ? 2.317 24.205 53.229 1.00 16.29 154 ALA A C 1
ATOM 1075 O O . ALA A 1 154 ? 2.086 24.936 52.267 1.00 16.38 154 ALA A O 1
ATOM 1077 N N . ALA A 1 155 ? 1.452 24.036 54.225 1.00 16.09 155 ALA A N 1
ATOM 1078 C CA . ALA A 1 155 ? 0.195 24.771 54.264 1.00 15.75 155 ALA A CA 1
ATOM 1079 C C . ALA A 1 155 ? 0.426 26.285 54.273 1.00 15.67 155 ALA A C 1
ATOM 1080 O O . ALA A 1 155 ? -0.335 27.037 53.664 1.00 14.64 155 ALA A O 1
ATOM 1082 N N . ARG A 1 156 ? 1.472 26.727 54.971 1.00 16.77 156 ARG A N 1
ATOM 1083 C CA . ARG A 1 156 ? 1.807 28.149 55.029 1.00 16.98 156 ARG A CA 1
ATOM 1084 C C . ARG A 1 156 ? 2.264 28.641 53.665 1.00 15.59 156 ARG A C 1
ATOM 1085 O O . ARG A 1 156 ? 1.985 29.777 53.276 1.00 17.46 156 ARG A O 1
ATOM 1093 N N . LEU A 1 157 ? 2.979 27.780 52.949 1.00 12.83 157 LEU A N 1
ATOM 1094 C CA . LEU A 1 157 ? 3.444 28.085 51.598 1.00 13.37 157 LEU A CA 1
ATOM 1095 C C . LEU A 1 157 ? 2.271 28.161 50.620 1.00 12.93 157 LEU A C 1
ATOM 1096 O O . LEU A 1 157 ? 2.260 28.998 49.722 1.00 11.50 157 LEU A O 1
ATOM 1101 N N . VAL A 1 158 ? 1.282 27.292 50.802 1.00 14.72 158 VAL A N 1
ATOM 1102 C CA . VAL A 1 158 ? 0.056 27.371 50.010 1.00 15.07 158 VAL A CA 1
ATOM 1103 C C . VAL A 1 158 ? -0.673 28.703 50.208 1.00 16.97 158 VAL A C 1
ATOM 1104 O O . VAL A 1 158 ? -1.116 29.316 49.236 1.00 18.35 158 VAL A O 1
ATOM 1108 N N . ASP A 1 159 ? -0.790 29.161 51.457 1.00 16.50 159 ASP A N 1
ATOM 1109 C CA . ASP A 1 159 ? -1.396 30.467 51.725 1.00 19.29 159 ASP A CA 1
ATOM 1110 C C . ASP A 1 159 ? -0.642 31.606 51.058 1.00 16.08 159 ASP A C 1
ATOM 1111 O O . ASP A 1 159 ? -1.256 32.517 50.502 1.00 18.70 159 ASP A O 1
ATOM 1116 N N . LEU A 1 160 ? 0.686 31.555 51.139 1.00 13.19 160 LEU A N 1
ATOM 1117 C CA . LEU A 1 160 ? 1.539 32.560 50.513 1.00 12.72 160 LEU A CA 1
ATOM 1118 C C . LEU A 1 160 ? 1.292 32.625 49.014 1.00 14.02 160 LEU A C 1
ATOM 1119 O O . LEU A 1 160 ? 0.999 33.694 48.466 1.00 16.10 160 LEU A O 1
ATOM 1124 N N . GLY A 1 161 ? 1.385 31.469 48.363 1.00 16.47 161 GLY A N 1
ATOM 1125 C CA . GLY A 1 161 ? 1.098 31.365 46.941 1.00 15.91 161 GLY A CA 1
ATOM 1126 C C . GLY A 1 161 ? -0.252 31.952 46.578 1.00 17.78 161 GLY A C 1
ATOM 1127 O O . GLY A 1 161 ? -0.371 32.725 45.622 1.00 19.20 161 GLY A O 1
ATOM 1128 N N . THR A 1 162 ? -1.273 31.594 47.352 1.00 18.19 162 THR A N 1
ATOM 1129 C CA . THR A 1 162 ? -2.622 32.081 47.105 1.00 20.28 162 THR A CA 1
ATOM 1130 C C . THR A 1 162 ? -2.701 33.600 47.234 1.00 19.88 162 THR A C 1
ATOM 1131 O O . THR A 1 162 ? -3.345 34.262 46.421 1.00 21.04 162 THR A O 1
ATOM 1135 N N . ARG A 1 163 ? -2.021 34.157 48.236 1.00 19.90 163 ARG A N 1
ATOM 1136 C CA . ARG A 1 163 ? -2.010 35.605 48.439 1.00 24.40 163 ARG A CA 1
ATOM 1137 C C . ARG A 1 163 ? -1.282 36.410 47.353 1.00 23.62 163 ARG A C 1
ATOM 1138 O O . ARG A 1 163 ? -1.570 37.596 47.165 1.00 25.01 163 ARG A O 1
ATOM 1146 N N . VAL A 1 164 ? -0.341 35.786 46.651 1.00 21.06 164 VAL A N 1
ATOM 1147 C CA . VAL A 1 164 ? 0.322 36.456 45.527 1.00 20.34 164 VAL A CA 1
ATOM 1148 C C . VAL A 1 164 ? -0.336 36.112 44.188 1.00 22.93 164 VAL A C 1
ATOM 1149 O O . VAL A 1 164 ? 0.246 36.322 43.125 1.00 25.11 164 VAL A O 1
ATOM 1153 N N . GLY A 1 165 ? -1.551 35.577 44.260 1.00 21.68 165 GLY A N 1
ATOM 1154 C CA . GLY A 1 165 ? -2.389 35.394 43.086 1.00 22.92 165 GLY A CA 1
ATOM 1155 C C . GLY A 1 165 ? -2.168 34.113 42.306 1.00 22.36 165 GLY A C 1
ATOM 1156 O O . GLY A 1 165 ? -2.612 33.999 41.167 1.00 24.11 165 GLY A O 1
ATOM 1157 N N . VAL A 1 166 ? -1.493 33.140 42.909 1.00 18.51 166 VAL A N 1
ATOM 1158 C CA . VAL A 1 166 ? -1.199 31.890 42.214 1.00 17.03 166 VAL A CA 1
ATOM 1159 C C . VAL A 1 166 ? -1.942 30.722 42.858 1.00 16.24 166 VAL A C 1
ATOM 1160 O O . VAL A 1 166 ? -1.908 30.573 44.078 1.00 18.02 166 VAL A O 1
ATOM 1164 N N . ALA A 1 167 ? -2.607 29.901 42.047 1.00 14.32 167 ALA A N 1
ATOM 1165 C CA . ALA A 1 167 ? -3.261 28.685 42.548 1.00 13.81 167 ALA A CA 1
ATOM 1166 C C . ALA A 1 167 ? -2.199 27.724 43.057 1.00 14.50 167 ALA A C 1
ATOM 1167 O O . ALA A 1 167 ? -1.349 27.255 42.292 1.00 14.69 167 ALA A O 1
ATOM 1169 N N . THR A 1 168 ? -2.228 27.440 44.355 1.00 13.53 168 THR A N 1
ATOM 1170 C CA . THR A 1 168 ? -1.164 26.649 44.969 1.00 11.24 168 THR A CA 1
ATOM 1171 C C . THR A 1 168 ? -1.782 25.479 45.734 1.00 13.07 168 THR A C 1
ATOM 1172 O O . THR A 1 168 ? -2.887 25.602 46.262 1.00 15.85 168 THR A O 1
ATOM 1176 N N . ARG A 1 169 ? -1.097 24.334 45.763 1.00 11.54 169 ARG A N 1
ATOM 1177 C CA . ARG A 1 169 ? -1.573 23.198 46.550 1.00 13.23 169 ARG A CA 1
ATOM 1178 C C . ARG A 1 169 ? -0.390 22.395 47.058 1.00 11.40 169 ARG A C 1
ATOM 1179 O O . ARG A 1 169 ? 0.745 22.572 46.595 1.00 10.86 169 ARG A O 1
ATOM 1187 N N . PHE A 1 170 ? -0.662 21.531 48.032 1.00 13.56 170 PHE A N 1
ATOM 1188 C CA . PHE A 1 170 ? 0.359 20.682 48.636 1.00 15.40 170 PHE A CA 1
ATOM 1189 C C . PHE A 1 170 ? 0.255 19.262 48.103 1.00 14.08 170 PHE A C 1
ATOM 1190 O O . PHE A 1 170 ? -0.847 18.749 47.917 1.00 15.48 170 PHE A O 1
ATOM 1198 N N . CYS A 1 171 ? 1.411 18.643 47.860 1.00 14.17 171 CYS A N 1
ATOM 1199 C CA . CYS A 1 171 ? 1.492 17.238 47.476 1.00 14.92 171 CYS A CA 1
ATOM 1200 C C . CYS A 1 171 ? 2.548 16.551 48.335 1.00 15.76 171 CYS A C 1
ATOM 1201 O O . CYS A 1 171 ? 3.699 16.983 48.370 1.00 15.87 171 CYS A O 1
ATOM 1204 N N . ALA A 1 172 ? 2.164 15.491 49.038 1.00 19.01 172 ALA A N 1
ATOM 1205 C CA . ALA A 1 172 ? 3.121 14.735 49.843 1.00 18.83 172 ALA A CA 1
ATOM 1206 C C . ALA A 1 172 ? 4.134 14.020 48.955 1.00 19.82 172 ALA A C 1
ATOM 1207 O O . ALA A 1 172 ? 3.815 13.625 47.831 1.00 18.89 172 ALA A O 1
ATOM 1209 N N . PHE A 1 173 ? 5.355 13.853 49.460 1.00 18.83 173 PHE A N 1
ATOM 1210 C CA . PHE A 1 173 ? 6.392 13.132 48.729 1.00 19.60 173 PHE A CA 1
ATOM 1211 C C . PHE A 1 173 ? 6.038 11.675 48.462 1.00 20.79 173 PHE A C 1
ATOM 1212 O O . PHE A 1 173 ? 6.334 11.147 47.392 1.00 23.81 173 PHE A O 1
ATOM 1220 N N . ASP A 1 174 ? 5.424 11.026 49.445 1.00 20.58 174 ASP A N 1
ATOM 1221 C CA . ASP A 1 174 ? 5.396 9.565 49.490 1.00 23.86 174 ASP A CA 1
ATOM 1222 C C . ASP A 1 174 ? 4.041 8.896 49.283 1.00 24.20 174 ASP A C 1
ATOM 1223 O O . ASP A 1 174 ? 3.968 7.667 49.240 1.00 26.82 174 ASP A O 1
ATOM 1228 N N . SER A 1 175 ? 2.970 9.672 49.171 1.00 21.26 175 SER A N 1
ATOM 1229 C CA . SER A 1 175 ? 1.637 9.066 49.188 1.00 21.35 175 SER A CA 1
ATOM 1230 C C . SER A 1 175 ? 1.078 8.691 47.815 1.00 21.38 175 SER A C 1
ATOM 1231 O O . SER A 1 175 ? 0.029 8.060 47.728 1.00 22.88 175 SER A O 1
ATOM 1234 N N . GLY A 1 176 ? 1.781 9.060 46.747 1.00 24.05 176 GLY A N 1
ATOM 1235 C CA . GLY A 1 176 ? 1.426 8.567 45.426 1.00 24.53 176 GLY A CA 1
ATOM 1236 C C . GLY A 1 176 ? 1.022 9.622 44.421 1.00 23.54 176 GLY A C 1
ATOM 1237 O O . GLY A 1 176 ? 0.606 9.300 43.305 1.00 26.16 176 GLY A O 1
ATOM 1238 N N . GLY A 1 177 ? 1.151 10.887 44.798 1.00 18.62 177 GLY A N 1
ATOM 1239 C CA . GLY A 1 177 ? 0.737 11.964 43.916 1.00 15.66 177 GLY A CA 1
ATOM 1240 C C . GLY A 1 177 ? 1.885 12.658 43.208 1.00 16.65 177 GLY A C 1
ATOM 1241 O O . GLY A 1 177 ? 1.663 13.497 42.330 1.00 16.95 177 GLY A O 1
ATOM 1242 N N . LEU A 1 178 ? 3.115 12.309 43.570 1.00 16.40 178 LEU A N 1
ATOM 1243 C CA . LEU A 1 178 ? 4.269 13.021 43.031 1.00 15.56 178 LEU A CA 1
ATOM 1244 C C . LEU A 1 178 ? 4.388 12.882 41.505 1.00 17.21 178 LEU A C 1
ATOM 1245 O O . LEU A 1 178 ? 4.635 13.862 40.813 1.00 17.88 178 LEU A O 1
ATOM 1250 N N . ALA A 1 179 ? 4.186 11.677 40.986 1.00 20.66 179 ALA A N 1
ATOM 1251 C CA . ALA A 1 179 ? 4.316 11.435 39.546 1.00 22.67 179 ALA A CA 1
ATOM 1252 C C . ALA A 1 179 ? 3.366 12.308 38.720 1.00 22.96 179 ALA A C 1
ATOM 1253 O O . ALA A 1 179 ? 3.762 12.891 37.708 1.00 23.43 179 ALA A O 1
ATOM 1255 N N . ASP A 1 180 ? 2.116 12.395 39.155 1.00 23.58 180 ASP A N 1
ATOM 1256 C CA . ASP A 1 180 ? 1.131 13.226 38.465 1.00 26.03 180 ASP A CA 1
ATOM 1257 C C . ASP A 1 180 ? 1.453 14.724 38.593 1.00 23.52 180 ASP A C 1
ATOM 1258 O O . ASP A 1 180 ? 1.217 15.502 37.669 1.00 24.15 180 ASP A O 1
ATOM 1263 N N . ALA A 1 181 ? 2.001 15.123 39.735 1.00 21.18 181 ALA A N 1
ATOM 1264 C CA . ALA A 1 181 ? 2.416 16.512 39.935 1.00 17.82 181 ALA A CA 1
ATOM 1265 C C . ALA A 1 181 ? 3.550 16.885 38.976 1.00 19.05 181 ALA A C 1
ATOM 1266 O O . ALA A 1 181 ? 3.569 17.983 38.408 1.00 19.60 181 ALA A O 1
ATOM 1268 N N . VAL A 1 182 ? 4.476 15.955 38.776 1.00 17.13 182 VAL A N 1
ATOM 1269 C CA . VAL A 1 182 ? 5.605 16.168 37.870 1.00 17.17 182 VAL A CA 1
ATOM 1270 C C . VAL A 1 182 ? 5.144 16.249 36.417 1.00 19.27 182 VAL A C 1
ATOM 1271 O O . VAL A 1 182 ? 5.580 17.123 35.658 1.00 20.29 182 VAL A O 1
ATOM 1275 N N . ALA A 1 183 ? 4.262 15.334 36.038 1.00 21.02 183 ALA A N 1
ATOM 1276 C CA . ALA A 1 183 ? 3.753 15.258 34.672 1.00 23.38 183 ALA A CA 1
ATOM 1277 C C . ALA A 1 183 ? 3.130 16.573 34.204 1.00 24.22 183 ALA A C 1
ATOM 1278 O O . ALA A 1 183 ? 3.259 16.954 33.045 1.00 27.18 183 ALA A O 1
ATOM 1280 N N . ALA A 1 184 ? 2.468 17.277 35.113 1.00 25.58 184 ALA A N 1
ATOM 1281 C CA . ALA A 1 184 ? 1.794 18.524 34.754 1.00 28.87 184 ALA A CA 1
ATOM 1282 C C . ALA A 1 184 ? 2.749 19.720 34.708 1.00 28.47 184 ALA A C 1
ATOM 1283 O O . ALA A 1 184 ? 2.481 20.716 34.033 1.00 30.83 184 ALA A O 1
ATOM 1285 N N . ALA A 1 185 ? 3.866 19.614 35.419 1.00 25.50 185 ALA A N 1
ATOM 1286 C CA . ALA A 1 185 ? 4.728 20.765 35.655 1.00 21.86 185 ALA A CA 1
ATOM 1287 C C . ALA A 1 185 ? 5.768 20.995 34.562 1.00 19.33 185 ALA A C 1
ATOM 1288 O O . ALA A 1 185 ? 6.234 20.053 33.916 1.00 20.50 185 ALA A O 1
ATOM 1290 N N . GLU A 1 186 ? 6.141 22.258 34.375 1.00 14.49 186 GLU A N 1
ATOM 1291 C CA . GLU A 1 186 ? 7.126 22.624 33.363 1.00 14.46 186 GLU A CA 1
ATOM 1292 C C . GLU A 1 186 ? 8.441 23.073 33.984 1.00 13.95 186 GLU A C 1
ATOM 1293 O O . GLU A 1 186 ? 9.466 23.117 33.309 1.00 16.63 186 GLU A O 1
ATOM 1299 N N . VAL A 1 187 ? 8.408 23.391 35.273 1.00 8.85 187 VAL A N 1
ATOM 1300 C CA . VAL A 1 187 ? 9.602 23.828 35.981 1.00 8.09 187 VAL A CA 1
ATOM 1301 C C . VAL A 1 187 ? 9.571 23.313 37.406 1.00 11.43 187 VAL A C 1
ATOM 1302 O O . VAL A 1 187 ? 8.513 23.253 38.029 1.00 11.01 187 VAL A O 1
ATOM 1306 N N . LEU A 1 188 ? 10.737 22.913 37.897 1.00 9.05 188 LEU A N 1
ATOM 1307 C CA . LEU A 1 188 ? 10.899 22.436 39.262 1.00 9.67 188 LEU A CA 1
ATOM 1308 C C . LEU A 1 188 ? 11.982 23.263 39.950 1.00 9.33 188 LEU A C 1
ATOM 1309 O O . LEU A 1 188 ? 13.101 23.377 39.444 1.00 9.97 188 LEU A O 1
ATOM 1314 N N . VAL A 1 189 ? 11.655 23.863 41.091 1.00 8.47 189 VAL A N 1
ATOM 1315 C CA . VAL A 1 189 ? 12.675 24.516 41.903 1.00 7.38 189 VAL A CA 1
ATOM 1316 C C . VAL A 1 189 ? 12.891 23.693 43.161 1.00 7.98 189 VAL A C 1
ATOM 1317 O O . VAL A 1 189 ? 11.965 23.520 43.964 1.00 8.75 189 VAL A O 1
ATOM 1321 N N . SER A 1 190 ? 14.102 23.173 43.335 1.00 7.52 190 SER A N 1
ATOM 1322 C CA . SER A 1 190 ? 14.375 22.300 44.487 1.00 10.14 190 SER A CA 1
ATOM 1323 C C . SER A 1 190 ? 15.136 23.008 45.589 1.00 10.49 190 SER A C 1
ATOM 1324 O O . SER A 1 190 ? 16.241 23.520 45.368 1.00 9.94 190 SER A O 1
ATOM 1327 N N . THR A 1 191 ? 14.559 23.028 46.789 1.00 7.86 191 THR A N 1
ATOM 1328 C CA . THR A 1 191 ? 15.237 23.648 47.929 1.00 11.31 191 THR A CA 1
ATOM 1329 C C . THR A 1 191 ? 15.574 22.655 49.041 1.00 12.85 191 THR A C 1
ATOM 1330 O O . THR A 1 191 ? 15.965 23.061 50.142 1.00 16.31 191 THR A O 1
ATOM 1334 N N . ILE A 1 192 ? 15.433 21.359 48.756 1.00 9.59 192 ILE A N 1
ATOM 1335 C CA . ILE A 1 192 ? 15.704 20.306 49.738 1.00 9.64 192 ILE A CA 1
ATOM 1336 C C . ILE A 1 192 ? 17.145 19.792 49.626 1.00 11.27 192 ILE A C 1
ATOM 1337 O O . ILE A 1 192 ? 17.812 20.047 48.612 1.00 11.84 192 ILE A O 1
ATOM 1342 N N . PRO A 1 193 ? 17.641 19.091 50.669 1.00 11.96 193 PRO A N 1
ATOM 1343 C CA . PRO A 1 193 ? 19.014 18.569 50.588 1.00 12.45 193 PRO A CA 1
ATOM 1344 C C . PRO A 1 193 ? 19.155 17.589 49.434 1.00 13.08 193 PRO A C 1
ATOM 1345 O O . PRO A 1 193 ? 18.182 16.919 49.081 1.00 12.68 193 PRO A O 1
ATOM 1349 N N . ALA A 1 194 ? 20.347 17.507 48.854 1.00 12.97 194 ALA A N 1
ATOM 1350 C CA . ALA A 1 194 ? 20.564 16.627 47.708 1.00 10.74 194 ALA A CA 1
ATOM 1351 C C . ALA A 1 194 ? 20.345 15.169 48.102 1.00 12.12 194 ALA A C 1
ATOM 1352 O O . ALA A 1 194 ? 19.889 14.361 47.293 1.00 12.97 194 ALA A O 1
ATOM 1354 N N . GLU A 1 195 ? 20.648 14.848 49.357 1.00 12.25 195 GLU A N 1
ATOM 1355 C CA . GLU A 1 195 ? 20.500 13.494 49.877 1.00 12.83 195 GLU A CA 1
ATOM 1356 C C . GLU A 1 195 ? 19.039 13.056 50.010 1.00 15.68 195 GLU A C 1
ATOM 1357 O O . GLU A 1 195 ? 18.746 11.861 50.020 1.00 18.72 195 GLU A O 1
ATOM 1363 N N . VAL A 1 196 ? 18.132 14.022 50.155 1.00 13.60 196 VAL A N 1
ATOM 1364 C CA . VAL A 1 196 ? 16.702 13.739 50.229 1.00 12.47 196 VAL A CA 1
ATOM 1365 C C . VAL A 1 196 ? 16.129 13.645 48.817 1.00 13.52 196 VAL A C 1
ATOM 1366 O O . VAL A 1 196 ? 15.386 12.724 48.508 1.00 15.65 196 VAL A O 1
ATOM 1370 N N . ALA A 1 197 ? 16.483 14.602 47.964 1.00 13.04 197 ALA A N 1
ATOM 1371 C CA . ALA A 1 197 ? 16.002 14.627 46.581 1.00 12.06 197 ALA A CA 1
ATOM 1372 C C . ALA A 1 197 ? 16.420 13.379 45.811 1.00 12.77 197 ALA A C 1
ATOM 1373 O O . ALA A 1 197 ? 15.707 12.942 44.919 1.00 13.32 197 ALA A O 1
ATOM 1375 N N . ALA A 1 198 ? 17.583 12.824 46.152 1.00 11.49 198 ALA A N 1
ATOM 1376 C CA . ALA A 1 198 ? 18.114 11.634 45.467 1.00 11.96 198 ALA A CA 1
ATOM 1377 C C . ALA A 1 198 ? 17.106 10.490 45.347 1.00 14.56 198 ALA A C 1
ATOM 1378 O O . ALA A 1 198 ? 17.019 9.840 44.301 1.00 17.52 198 ALA A O 1
ATOM 1380 N N . GLY A 1 199 ? 16.355 10.237 46.418 1.00 15.80 199 GLY A N 1
ATOM 1381 C CA . GLY A 1 199 ? 15.440 9.104 46.465 1.00 16.82 199 GLY A CA 1
ATOM 1382 C C . GLY A 1 199 ? 14.193 9.293 45.621 1.00 17.68 199 GLY A C 1
ATOM 1383 O O . GLY A 1 199 ? 13.414 8.355 45.431 1.00 22.34 199 GLY A O 1
ATOM 1384 N N . TYR A 1 200 ? 13.999 10.503 45.111 1.00 14.37 200 TYR A N 1
ATOM 1385 C CA . TYR A 1 200 ? 12.844 10.800 44.271 1.00 15.18 200 TYR A CA 1
ATOM 1386 C C . TYR A 1 200 ? 13.281 11.182 42.867 1.00 14.99 200 TYR A C 1
ATOM 1387 O O . TYR A 1 200 ? 12.461 11.575 42.051 1.00 13.95 200 TYR A O 1
ATOM 1396 N N . ALA A 1 201 ? 14.579 11.083 42.596 1.00 15.48 201 ALA A N 1
ATOM 1397 C CA . ALA A 1 201 ? 15.121 11.617 41.350 1.00 15.25 201 ALA A CA 1
ATOM 1398 C C . ALA A 1 201 ? 14.536 10.938 40.117 1.00 17.02 201 ALA A C 1
ATOM 1399 O O . ALA A 1 201 ? 14.336 11.591 39.092 1.00 20.12 201 ALA A O 1
ATOM 1401 N N . GLY A 1 202 ? 14.232 9.648 40.222 1.00 15.84 202 GLY A N 1
ATOM 1402 C CA . GLY A 1 202 ? 13.655 8.915 39.103 1.00 17.63 202 GLY A CA 1
ATOM 1403 C C . GLY A 1 202 ? 12.280 9.439 38.729 1.00 19.74 202 GLY A C 1
ATOM 1404 O O . GLY A 1 202 ? 11.918 9.515 37.550 1.00 23.63 202 GLY A O 1
ATOM 1405 N N . THR A 1 203 ? 11.507 9.805 39.744 1.00 17.99 203 THR A N 1
ATOM 1406 C CA . THR A 1 203 ? 10.171 10.360 39.540 1.00 17.28 203 THR A CA 1
ATOM 1407 C C . THR A 1 203 ? 10.238 11.802 39.041 1.00 15.57 203 THR A C 1
ATOM 1408 O O . THR A 1 203 ? 9.476 12.202 38.151 1.00 19.19 203 THR A O 1
ATOM 1412 N N . LEU A 1 204 ? 11.151 12.574 39.617 1.00 14.49 204 LEU A N 1
ATOM 1413 C CA . LEU A 1 204 ? 11.319 13.984 39.272 1.00 1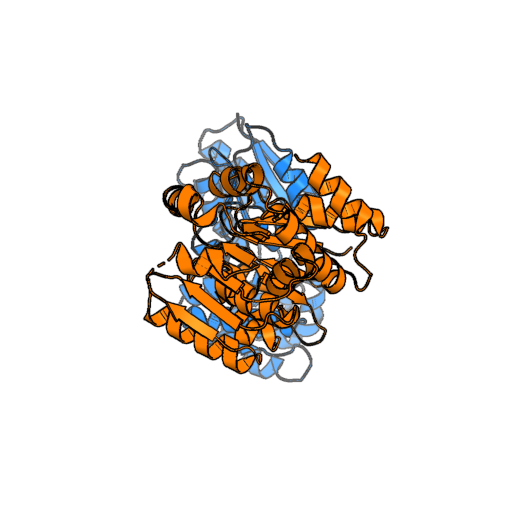4.57 204 LEU A CA 1
ATOM 1414 C C . LEU A 1 204 ? 12.050 14.209 37.939 1.00 16.00 204 LEU A C 1
ATOM 1415 O O . LEU A 1 204 ? 11.968 15.296 37.370 1.00 15.82 204 LEU A O 1
ATOM 1420 N N . ALA A 1 205 ? 12.737 13.181 37.437 1.00 14.93 205 ALA A N 1
ATOM 1421 C CA . ALA A 1 205 ? 13.646 13.337 36.289 1.00 16.59 205 ALA A CA 1
ATOM 1422 C C . ALA A 1 205 ? 12.958 13.860 35.037 1.00 18.96 205 ALA A C 1
ATOM 1423 O O . ALA A 1 205 ? 13.604 14.433 34.158 1.00 19.05 205 ALA A O 1
ATOM 1425 N N . ALA A 1 206 ? 11.647 13.647 34.956 1.00 18.23 206 ALA A N 1
ATOM 1426 C CA . ALA A 1 206 ? 10.868 14.011 33.778 1.00 18.25 206 ALA A CA 1
ATOM 1427 C C . ALA A 1 206 ? 10.540 15.500 33.659 1.00 17.23 206 ALA A C 1
ATOM 1428 O O . ALA A 1 206 ? 9.908 15.912 32.688 1.00 19.86 206 ALA A O 1
ATOM 1430 N N . ILE A 1 207 ? 10.963 16.303 34.630 1.00 15.94 207 ILE A N 1
ATOM 1431 C CA . ILE A 1 207 ? 10.652 17.737 34.598 1.00 14.09 207 ILE A CA 1
ATOM 1432 C C . ILE A 1 207 ? 11.460 18.413 33.489 1.00 14.27 207 ILE A C 1
ATOM 1433 O O . ILE A 1 207 ? 12.650 18.121 33.315 1.00 13.17 207 ILE A O 1
ATOM 1438 N N . PRO A 1 208 ? 10.817 19.312 32.726 1.00 12.97 208 PRO A N 1
ATOM 1439 C CA . PRO A 1 208 ? 11.506 19.962 31.602 1.00 12.82 208 PRO A CA 1
ATOM 1440 C C . PRO A 1 208 ? 12.637 20.910 32.017 1.00 11.91 208 PRO A C 1
ATOM 1441 O O . PRO A 1 208 ? 13.618 21.058 31.275 1.00 12.64 208 PRO A O 1
ATOM 1445 N N . VAL A 1 209 ? 12.485 21.573 33.163 1.00 12.55 209 VAL A N 1
ATOM 1446 C CA . VAL A 1 209 ? 13.480 22.530 33.654 1.00 12.47 209 VAL A CA 1
ATOM 1447 C C . VAL A 1 209 ? 13.647 22.345 35.155 1.00 10.99 209 VAL A C 1
ATOM 1448 O O . VAL A 1 209 ? 12.651 22.260 35.889 1.00 11.52 209 VAL A O 1
ATOM 1452 N N . LEU A 1 210 ? 14.898 22.283 35.608 1.00 7.52 210 LEU A N 1
ATOM 1453 C CA . LEU A 1 210 ? 15.221 22.159 37.026 1.00 7.25 210 LEU A CA 1
ATOM 1454 C C . LEU A 1 210 ? 16.105 23.308 37.457 1.00 8.49 210 LEU A C 1
ATOM 1455 O O . LEU A 1 210 ? 17.163 23.548 36.856 1.00 9.17 210 LEU A O 1
ATOM 1460 N N . LEU A 1 211 ? 15.684 24.019 38.497 1.00 6.68 211 LEU A N 1
ATOM 1461 C CA . LEU A 1 211 ? 16.588 24.937 39.174 1.00 8.05 211 LEU A CA 1
ATOM 1462 C C . LEU A 1 211 ? 16.905 24.308 40.513 1.00 7.73 211 LEU A C 1
ATOM 1463 O O . LEU A 1 211 ? 16.009 24.095 41.321 1.00 6.64 211 LEU A O 1
ATOM 1468 N N . ASP A 1 212 ? 18.174 23.963 40.753 1.00 9.58 212 ASP A N 1
ATOM 1469 C CA . ASP A 1 212 ? 18.541 23.358 42.032 1.00 10.32 212 ASP A CA 1
ATOM 1470 C C . ASP A 1 212 ? 19.254 24.401 42.870 1.00 13.14 212 ASP A C 1
ATOM 1471 O O . ASP A 1 212 ? 20.218 25.007 42.413 1.00 14.85 212 ASP A O 1
ATOM 1476 N N . ALA A 1 213 ? 18.779 24.634 44.089 1.00 10.42 213 ALA A N 1
ATOM 1477 C CA . ALA A 1 213 ? 19.427 25.619 44.959 1.00 11.37 213 ALA A CA 1
ATOM 1478 C C . ALA A 1 213 ? 20.823 25.188 45.401 1.00 12.11 213 ALA A C 1
ATOM 1479 O O . ALA A 1 213 ? 21.664 26.020 45.755 1.00 13.76 213 ALA A O 1
ATOM 1481 N N . ILE A 1 214 ? 21.065 23.882 45.386 1.00 11.40 214 ILE A N 1
ATOM 1482 C CA . ILE A 1 214 ? 22.354 23.319 45.802 1.00 11.91 214 ILE A CA 1
ATOM 1483 C C . ILE A 1 214 ? 23.436 23.596 44.746 1.00 12.00 214 ILE A C 1
ATOM 1484 O O . ILE A 1 214 ? 23.166 23.531 43.541 1.00 11.87 214 ILE A O 1
ATOM 1489 N N . TYR A 1 215 ? 24.651 23.909 45.181 1.00 11.26 215 TYR A N 1
ATOM 1490 C CA . TYR A 1 215 ? 25.755 24.047 44.238 1.00 11.29 215 TYR A CA 1
ATOM 1491 C C . TYR A 1 215 ? 27.033 23.299 44.632 1.00 11.36 215 TYR A C 1
ATOM 1492 O O . TYR A 1 215 ? 27.973 23.236 43.851 1.00 14.14 215 TYR A O 1
ATOM 1501 N N . ASP A 1 216 ? 27.067 22.729 45.836 1.00 12.88 216 ASP A N 1
ATOM 1502 C CA . ASP A 1 216 ? 28.267 22.035 46.307 1.00 17.53 216 ASP A CA 1
ATOM 1503 C C . ASP A 1 216 ? 27.823 20.978 47.318 1.00 18.85 216 ASP A C 1
ATOM 1504 O O . ASP A 1 216 ? 27.160 21.311 48.297 1.00 20.50 216 ASP A O 1
ATOM 1509 N N . PRO A 1 217 ? 28.138 19.694 47.059 1.00 16.24 217 PRO A N 1
ATOM 1510 C CA . PRO A 1 217 ? 28.814 19.208 45.845 1.00 14.20 217 PRO A CA 1
ATOM 1511 C C . PRO A 1 217 ? 27.918 19.229 44.619 1.00 11.00 217 PRO A C 1
ATOM 1512 O O . PRO A 1 217 ? 26.698 19.306 44.724 1.00 11.99 217 PRO A O 1
ATOM 1516 N N . TRP A 1 218 ? 28.547 19.206 43.453 1.00 8.57 218 TRP A N 1
ATOM 1517 C CA . TRP A 1 218 ? 27.810 19.266 42.208 1.00 8.13 218 TRP A CA 1
ATOM 1518 C C . TRP A 1 218 ? 28.404 18.234 41.256 1.00 8.51 218 TRP A C 1
ATOM 1519 O O . TRP A 1 218 ? 29.616 18.032 41.244 1.00 11.06 218 TRP A O 1
ATOM 1530 N N . PRO A 1 219 ? 27.555 17.562 40.455 1.00 8.33 219 PRO A N 1
ATOM 1531 C CA . PRO A 1 219 ? 26.098 17.697 40.352 1.00 7.82 219 PRO A CA 1
ATOM 1532 C C . PRO A 1 219 ? 25.369 16.940 41.446 1.00 8.24 219 PRO A C 1
ATOM 1533 O O . PRO A 1 219 ? 25.918 16.007 42.000 1.00 9.02 219 PRO A O 1
ATOM 1537 N N . THR A 1 220 ? 24.151 17.351 41.766 1.00 9.42 220 THR A N 1
ATOM 1538 C CA . THR A 1 220 ? 23.324 16.558 42.665 1.00 9.62 220 THR A CA 1
ATOM 1539 C C . THR A 1 220 ? 22.766 15.363 41.912 1.00 9.70 220 THR A C 1
ATOM 1540 O O . THR A 1 220 ? 22.674 15.394 40.664 1.00 8.40 220 THR A O 1
ATOM 1544 N N . PRO A 1 221 ? 22.394 14.297 42.641 1.00 10.36 221 PRO A N 1
ATOM 1545 C CA . PRO A 1 221 ? 21.725 13.168 41.988 1.00 10.54 221 PRO A CA 1
ATOM 1546 C C . PRO A 1 221 ? 20.509 13.602 41.183 1.00 10.61 221 PRO A C 1
ATOM 1547 O O . PRO A 1 221 ? 20.285 13.083 40.078 1.00 9.33 221 PRO A O 1
ATOM 1551 N N . LEU A 1 222 ? 19.739 14.549 41.720 1.00 8.31 222 LEU A N 1
ATOM 1552 C CA . LEU A 1 222 ? 18.579 15.091 41.021 1.00 10.07 222 LEU A CA 1
ATOM 1553 C C . LEU A 1 222 ? 18.968 15.746 39.702 1.00 9.38 222 LEU A C 1
ATOM 1554 O O . LEU A 1 222 ? 18.336 15.514 38.677 1.00 10.66 222 LEU A O 1
ATOM 1559 N N . ALA A 1 223 ? 20.012 16.570 39.732 1.00 9.69 223 ALA A N 1
ATOM 1560 C CA . ALA A 1 223 ? 20.506 17.228 38.521 1.00 11.15 223 ALA A CA 1
ATOM 1561 C C . ALA A 1 223 ? 20.994 16.216 37.484 1.00 10.75 223 ALA A C 1
ATOM 1562 O O . ALA A 1 223 ? 20.755 16.383 36.292 1.00 13.19 223 ALA A O 1
ATOM 1564 N N . ALA A 1 224 ? 21.677 15.162 37.930 1.00 9.12 224 ALA A N 1
ATOM 1565 C CA . ALA A 1 224 ? 22.133 14.127 37.001 1.00 11.33 224 ALA A CA 1
ATOM 1566 C C . ALA A 1 224 ? 20.963 13.423 36.328 1.00 12.78 224 ALA A C 1
ATOM 1567 O O . ALA A 1 224 ? 21.034 13.074 35.151 1.00 12.98 224 ALA A O 1
ATOM 1569 N N . ALA A 1 225 ? 19.899 13.196 37.094 1.00 10.90 225 ALA A N 1
ATOM 1570 C CA . ALA A 1 225 ? 18.710 12.510 36.595 1.00 11.36 225 ALA A CA 1
ATOM 1571 C C . ALA A 1 225 ? 17.966 13.333 35.545 1.00 11.57 225 ALA A C 1
ATOM 1572 O O . ALA A 1 225 ? 17.624 12.832 34.471 1.00 12.71 225 ALA A O 1
ATOM 1574 N N . VAL A 1 226 ? 17.689 14.590 35.876 1.00 9.78 226 VAL A N 1
ATOM 1575 C CA . VAL A 1 226 ? 17.031 15.508 34.943 1.00 9.96 226 VAL A CA 1
ATOM 1576 C C . VAL A 1 226 ? 17.868 15.689 33.679 1.00 10.62 226 VAL A C 1
ATOM 1577 O O . VAL A 1 226 ? 17.349 15.606 32.566 1.00 11.89 226 VAL A O 1
ATOM 1581 N N . GLY A 1 227 ? 19.168 15.927 33.853 1.00 11.01 227 GLY A N 1
ATOM 1582 C CA . GLY A 1 227 ? 20.068 16.097 32.720 1.00 11.03 227 GLY A CA 1
ATOM 1583 C C . GLY A 1 227 ? 20.057 14.890 31.802 1.00 12.28 227 GLY A C 1
ATOM 1584 O O . GLY A 1 227 ? 19.965 15.009 30.569 1.00 13.92 227 GLY A O 1
ATOM 1585 N N . SER A 1 228 ? 20.143 13.707 32.398 1.00 12.20 228 SER A N 1
ATOM 1586 C CA . SER A 1 228 ? 20.117 12.478 31.612 1.00 15.62 228 SER A CA 1
ATOM 1587 C C . SER A 1 228 ? 18.812 12.315 30.826 1.00 16.47 228 SER A C 1
ATOM 1588 O O . SER A 1 228 ? 18.816 11.801 29.707 1.00 20.29 228 SER A O 1
ATOM 1591 N N . ALA A 1 229 ? 17.707 12.760 31.423 1.00 14.32 229 ALA A N 1
ATOM 1592 C CA . ALA A 1 229 ? 16.368 12.597 30.858 1.00 17.25 229 ALA A CA 1
ATOM 1593 C C . ALA A 1 229 ? 16.067 13.589 29.740 1.00 19.78 229 ALA A C 1
ATOM 1594 O O . ALA A 1 229 ? 15.040 13.477 29.064 1.00 22.48 229 ALA A O 1
ATOM 1596 N N . GLY A 1 230 ? 16.951 14.566 29.551 1.00 17.80 230 GLY A N 1
ATOM 1597 C CA . GLY A 1 230 ? 16.755 15.562 28.510 1.00 18.12 230 GLY A CA 1
ATOM 1598 C C . GLY A 1 230 ? 16.337 16.935 29.019 1.00 17.82 230 GLY A C 1
ATOM 1599 O O . GLY A 1 230 ? 16.144 17.862 28.229 1.00 21.35 230 GLY A O 1
ATOM 1600 N N . GLY A 1 231 ? 16.194 17.078 30.332 1.00 12.69 231 GLY A N 1
ATOM 1601 C CA . GLY A 1 231 ? 15.730 18.331 30.902 1.00 13.41 231 GLY A CA 1
ATOM 1602 C C . GLY A 1 231 ? 16.830 19.364 31.011 1.00 14.76 231 GLY A C 1
ATOM 1603 O O . GLY A 1 231 ? 18.011 19.018 30.964 1.00 17.84 231 GLY A O 1
ATOM 1604 N N . ARG A 1 232 ? 16.447 20.631 31.141 1.00 14.26 232 ARG A N 1
ATOM 1605 C CA . ARG A 1 232 ? 17.406 21.706 31.370 1.00 12.61 232 ARG A CA 1
ATOM 1606 C C . ARG A 1 232 ? 17.814 21.802 32.827 1.00 12.49 232 ARG A C 1
ATOM 1607 O O . ARG A 1 232 ? 16.964 21.929 33.706 1.00 12.18 232 ARG A O 1
ATOM 1615 N N . VAL A 1 233 ? 19.118 21.763 33.086 1.00 11.04 233 VAL A N 1
ATOM 1616 C CA . VAL A 1 233 ? 19.615 21.841 34.463 1.00 11.55 233 VAL A CA 1
ATOM 1617 C C . VAL A 1 233 ? 20.263 23.192 34.743 1.00 13.54 233 VAL A C 1
ATOM 1618 O O . VAL A 1 233 ? 21.195 23.606 34.035 1.00 12.17 233 VAL A O 1
ATOM 1622 N N . ILE A 1 234 ? 19.780 23.867 35.786 1.00 11.01 234 ILE A N 1
ATOM 1623 C CA . ILE A 1 234 ? 20.352 25.142 36.220 1.00 10.36 234 ILE A CA 1
ATOM 1624 C C . ILE A 1 234 ? 20.868 24.973 37.646 1.00 10.27 234 ILE A C 1
ATOM 1625 O O . ILE A 1 234 ? 20.106 24.652 38.565 1.00 10.60 234 ILE A O 1
ATOM 1630 N N . SER A 1 235 ? 22.168 25.169 37.835 1.00 9.01 235 SER A N 1
ATOM 1631 C CA . SER A 1 235 ? 22.770 24.899 39.137 1.00 10.18 235 SER A CA 1
ATOM 1632 C C . SER A 1 235 ? 22.538 26.037 40.121 1.00 9.60 235 SER A C 1
ATOM 1633 O O . SER A 1 235 ? 22.146 27.151 39.736 1.00 9.25 235 SER A O 1
ATOM 1636 N N . GLY A 1 236 ? 22.798 25.754 41.393 1.00 10.54 236 GLY A N 1
ATOM 1637 C CA . GLY A 1 236 ? 22.665 26.734 42.458 1.00 10.90 236 GLY A CA 1
ATOM 1638 C C . GLY A 1 236 ? 23.588 27.925 42.296 1.00 8.65 236 GLY A C 1
ATOM 1639 O O . GLY A 1 236 ? 23.377 28.977 42.910 1.00 9.70 236 GLY A O 1
ATOM 1640 N N . LEU A 1 237 ? 24.625 27.766 41.479 1.00 8.30 237 LEU A N 1
ATOM 1641 C CA . LEU A 1 237 ? 25.549 28.872 41.225 1.00 8.68 237 LEU A CA 1
ATOM 1642 C C . LEU A 1 237 ? 24.854 29.997 40.488 1.00 8.32 237 LEU A C 1
ATOM 1643 O O . LEU A 1 237 ? 25.179 31.174 40.699 1.00 7.51 237 LEU A O 1
ATOM 1648 N N . GLN A 1 238 ? 23.914 29.655 39.605 1.00 7.10 238 GLN A N 1
ATOM 1649 C CA . GLN A 1 238 ? 23.192 30.696 38.870 1.00 7.48 238 GLN A CA 1
ATOM 1650 C C . GLN A 1 238 ? 22.249 31.442 39.824 1.00 8.13 238 GLN A C 1
ATOM 1651 O O . GLN A 1 238 ? 22.135 32.675 39.758 1.00 10.65 238 GLN A O 1
ATOM 1657 N N . MET A 1 239 ? 21.598 30.709 40.729 1.00 8.52 239 MET A N 1
ATOM 1658 C CA . MET A 1 239 ? 20.786 31.358 41.768 1.00 9.40 239 MET A CA 1
ATOM 1659 C C . MET A 1 239 ? 21.660 32.234 42.666 1.00 10.58 239 MET A C 1
ATOM 1660 O O . MET A 1 239 ? 21.277 33.351 43.012 1.00 9.91 239 MET A O 1
ATOM 1665 N N . LEU A 1 240 ? 22.839 31.732 43.028 1.00 9.02 240 LEU A N 1
ATOM 1666 C CA . LEU A 1 240 ? 23.775 32.495 43.860 1.00 8.51 240 LEU A CA 1
ATOM 1667 C C . LEU A 1 240 ? 24.168 33.831 43.226 1.00 8.24 240 LEU A C 1
ATOM 1668 O O . LEU A 1 240 ? 24.164 34.860 43.887 1.00 8.43 240 LEU A O 1
ATOM 1673 N N . LEU A 1 241 ? 24.511 33.808 41.942 1.00 5.96 241 LEU A N 1
ATOM 1674 C CA . LEU A 1 241 ? 24.856 35.016 41.205 1.00 5.88 241 LEU A CA 1
ATOM 1675 C C . LEU A 1 241 ? 23.721 36.023 41.217 1.00 6.40 241 LEU A C 1
ATOM 1676 O O . LEU A 1 241 ? 23.920 37.195 41.555 1.00 8.47 241 LEU A O 1
ATOM 1681 N N . HIS A 1 242 ? 22.529 35.575 40.842 1.00 8.41 242 HIS A N 1
ATOM 1682 C CA . HIS A 1 242 ? 21.424 36.506 40.686 1.00 9.55 242 HIS A CA 1
ATOM 1683 C C . HIS A 1 242 ? 20.941 37.094 42.011 1.00 12.40 242 HIS A C 1
ATOM 1684 O O . HIS A 1 242 ? 20.532 38.251 42.049 1.00 15.96 242 HIS A O 1
ATOM 1691 N N . GLN A 1 243 ? 21.006 36.326 43.095 1.00 10.16 243 GLN A N 1
ATOM 1692 C CA . GLN A 1 243 ? 20.639 36.887 44.403 1.00 9.13 243 GLN A CA 1
ATOM 1693 C C . GLN A 1 243 ? 21.739 37.802 44.936 1.00 10.18 243 GLN A C 1
ATOM 1694 O O . GLN A 1 243 ? 21.488 38.654 45.790 1.00 10.72 243 GLN A O 1
ATOM 1700 N N . ALA A 1 244 ? 22.957 37.632 44.434 1.00 8.28 244 ALA A N 1
ATOM 1701 C CA . ALA A 1 244 ? 24.091 38.386 44.958 1.00 8.31 244 ALA A CA 1
ATOM 1702 C C . ALA A 1 244 ? 24.067 39.833 44.470 1.00 10.93 244 ALA A C 1
ATOM 1703 O O . ALA A 1 244 ? 24.539 40.716 45.170 1.00 11.58 244 ALA A O 1
ATOM 1705 N N . PHE A 1 245 ? 23.523 40.070 43.276 1.00 12.89 245 PHE A N 1
ATOM 1706 C CA . PHE A 1 245 ? 23.452 41.426 42.725 1.00 13.79 245 PHE A CA 1
ATOM 1707 C C . PHE A 1 245 ? 22.798 42.411 43.695 1.00 13.81 245 PHE A C 1
ATOM 1708 O O . PHE A 1 245 ? 23.345 43.471 43.990 1.00 12.19 245 PHE A O 1
ATOM 1716 N N . ALA A 1 246 ? 21.625 42.058 44.205 1.00 12.30 246 ALA A N 1
ATOM 1717 C CA . ALA A 1 246 ? 20.887 42.972 45.061 1.00 14.52 246 ALA A CA 1
ATOM 1718 C C . ALA A 1 246 ? 21.553 43.101 46.423 1.00 11.89 246 ALA A C 1
ATOM 1719 O O . ALA A 1 246 ? 21.401 44.115 47.100 1.00 14.31 246 ALA A O 1
ATOM 1721 N N . GLN A 1 247 ? 22.263 42.056 46.843 1.00 8.71 247 GLN A N 1
ATOM 1722 C CA . GLN A 1 247 ? 22.982 42.122 48.106 1.00 9.64 247 GLN A CA 1
ATOM 1723 C C . GLN A 1 247 ? 24.130 43.119 48.014 1.00 9.28 247 GLN A C 1
ATOM 1724 O O . GLN A 1 247 ? 24.330 43.947 48.913 1.00 9.37 247 GLN A O 1
ATOM 1730 N N . VAL A 1 248 ? 24.887 43.060 46.922 1.00 8.75 248 VAL A N 1
ATOM 1731 C CA . VAL A 1 248 ? 25.968 44.027 46.716 1.00 7.56 248 VAL A CA 1
ATOM 1732 C C . VAL A 1 248 ? 25.428 45.459 46.702 1.00 8.63 248 VAL A C 1
ATOM 1733 O O . VAL A 1 248 ? 26.008 46.350 47.314 1.00 12.16 248 VAL A O 1
ATOM 1737 N N . GLU A 1 249 ? 24.289 45.668 46.052 1.00 8.41 249 GLU A N 1
ATOM 1738 C CA . GLU A 1 249 ? 23.667 46.991 46.008 1.00 10.43 249 GLU A CA 1
ATOM 1739 C C . GLU A 1 249 ? 23.330 47.514 47.397 1.00 12.46 249 GLU A C 1
ATOM 1740 O O . GLU A 1 249 ? 23.558 48.685 47.692 1.00 13.09 249 GLU A O 1
ATOM 1746 N N . GLN A 1 250 ? 22.801 46.648 48.253 1.00 12.75 250 GLN A N 1
ATOM 1747 C CA . GLN A 1 250 ? 22.412 47.085 49.586 1.00 15.74 250 GLN A CA 1
ATOM 1748 C C . GLN A 1 250 ? 23.606 47.283 50.514 1.00 14.54 250 GLN A C 1
ATOM 1749 O O . GLN A 1 250 ? 23.572 48.151 51.383 1.00 15.46 250 GLN A O 1
ATOM 1755 N N . PHE A 1 251 ? 24.652 46.477 50.337 1.00 11.79 251 PHE A N 1
ATOM 1756 C CA . PHE A 1 251 ? 25.861 46.622 51.152 1.00 11.39 251 PHE A CA 1
ATOM 1757 C C . PHE A 1 251 ? 26.672 47.860 50.742 1.00 13.05 251 PHE A C 1
ATOM 1758 O O . PHE A 1 251 ? 27.280 48.516 51.589 1.00 13.58 251 PHE A O 1
ATOM 1766 N N . THR A 1 252 ? 26.669 48.190 49.451 1.00 10.97 252 THR A N 1
ATOM 1767 C CA . THR A 1 252 ? 27.557 49.249 48.937 1.00 10.96 252 THR A CA 1
ATOM 1768 C C . THR A 1 252 ? 26.876 50.581 48.626 1.00 12.82 252 THR A C 1
ATOM 1769 O O . THR A 1 252 ? 27.538 51.620 48.632 1.00 14.54 252 THR A O 1
ATOM 1773 N N . GLY A 1 253 ? 25.576 50.553 48.333 1.00 12.16 253 GLY A N 1
ATOM 1774 C CA . GLY A 1 253 ? 24.872 51.742 47.871 1.00 12.94 253 GLY A CA 1
ATOM 1775 C C . GLY A 1 253 ? 25.134 52.063 46.406 1.00 13.86 253 GLY A C 1
ATOM 1776 O O . GLY A 1 253 ? 24.770 53.135 45.933 1.00 14.20 253 GLY A O 1
ATOM 1777 N N . LEU A 1 254 ? 25.770 51.132 45.693 1.00 10.63 254 LEU A N 1
ATOM 1778 C CA . LEU A 1 254 ? 26.163 51.326 44.293 1.00 10.08 254 LEU A CA 1
ATOM 1779 C C . LEU A 1 254 ? 25.512 50.252 43.426 1.00 11.19 254 LEU A C 1
ATOM 1780 O O . LEU A 1 254 ? 25.104 49.218 43.944 1.00 12.66 254 LEU A O 1
ATOM 1785 N N . PRO A 1 255 ? 25.425 50.483 42.100 1.00 13.09 255 PRO A N 1
ATOM 1786 C CA . PRO A 1 255 ? 24.857 49.451 41.221 1.00 12.62 255 PRO A CA 1
ATOM 1787 C C . PRO A 1 255 ? 25.766 48.231 41.200 1.00 12.81 255 PRO A C 1
ATOM 1788 O O . PRO A 1 255 ? 26.990 48.372 41.266 1.00 14.39 255 PRO A O 1
ATOM 1792 N N . ALA A 1 256 ? 25.184 47.043 41.097 1.00 11.18 256 ALA A N 1
ATOM 1793 C CA . ALA A 1 256 ? 25.997 45.835 41.075 1.00 12.16 256 ALA A CA 1
ATOM 1794 C C . ALA A 1 256 ? 26.809 45.798 39.790 1.00 13.49 256 ALA A C 1
ATOM 1795 O O . ALA A 1 256 ? 26.290 46.074 38.710 1.00 15.54 256 ALA A O 1
ATOM 1797 N N . PRO A 1 257 ? 28.101 45.478 39.909 1.00 13.63 257 PRO A N 1
ATOM 1798 C CA . PRO A 1 257 ? 28.953 45.322 38.728 1.00 13.80 257 PRO A CA 1
ATOM 1799 C C . PRO A 1 257 ? 28.748 43.921 38.164 1.00 15.26 257 PRO A C 1
ATOM 1800 O O . PRO A 1 257 ? 29.518 42.983 38.435 1.00 12.48 257 PRO A O 1
ATOM 1804 N N . ARG A 1 258 ? 27.670 43.784 37.395 1.00 15.40 258 ARG A N 1
ATOM 1805 C CA . ARG A 1 258 ? 27.213 42.483 36.933 1.00 14.55 258 ARG A CA 1
ATOM 1806 C C . ARG A 1 258 ? 28.238 41.744 36.075 1.00 13.76 258 ARG A C 1
ATOM 1807 O O . ARG A 1 258 ? 28.386 40.538 36.218 1.00 14.20 258 ARG A O 1
ATOM 1815 N N . GLU A 1 259 ? 28.938 42.460 35.195 1.00 13.79 259 GLU A N 1
ATOM 1816 C CA . GLU A 1 259 ? 29.994 41.861 34.368 1.00 15.76 259 GLU A CA 1
ATOM 1817 C C . GLU A 1 259 ? 31.092 41.228 35.234 1.00 16.03 259 GLU A C 1
ATOM 1818 O O . GLU A 1 259 ? 31.454 40.060 35.054 1.00 15.54 259 GLU A O 1
ATOM 1824 N N . ALA A 1 260 ? 31.599 41.987 36.199 1.00 14.28 260 ALA A N 1
ATOM 1825 C CA . ALA A 1 260 ? 32.666 41.506 37.067 1.00 13.03 260 ALA A CA 1
ATOM 1826 C C . ALA A 1 260 ? 32.230 40.296 37.879 1.00 10.68 260 ALA A C 1
ATOM 1827 O O . ALA A 1 260 ? 33.013 39.360 38.079 1.00 11.46 260 ALA A O 1
ATOM 1829 N N . MET A 1 261 ? 30.989 40.311 38.358 1.00 10.83 261 MET A N 1
ATOM 1830 C CA . MET A 1 261 ? 30.505 39.220 39.188 1.00 10.44 261 MET A CA 1
ATOM 1831 C C . MET A 1 261 ? 30.268 37.977 38.343 1.00 9.82 261 MET A C 1
ATOM 1832 O O . MET A 1 261 ? 30.490 36.856 38.796 1.00 10.35 261 MET A O 1
ATOM 1837 N N . THR A 1 262 ? 29.844 38.183 37.105 1.00 8.82 262 THR A N 1
ATOM 1838 C CA . THR A 1 262 ? 29.627 37.052 36.206 1.00 9.91 262 THR A CA 1
ATOM 1839 C C . THR A 1 262 ? 30.965 36.415 35.841 1.00 12.08 262 THR A C 1
ATOM 1840 O O . THR A 1 262 ? 31.085 35.185 35.805 1.00 13.35 262 THR A O 1
ATOM 1844 N N . CYS A 1 263 ? 31.979 37.241 35.599 1.00 8.72 263 CYS A N 1
ATOM 1845 C CA . CYS A 1 263 ? 33.332 36.718 35.402 1.00 11.18 263 CYS A CA 1
ATOM 1846 C C . CYS A 1 263 ? 33.882 35.971 36.622 1.00 12.74 263 CYS A C 1
ATOM 1847 O O . CYS A 1 263 ? 34.634 35.002 36.478 1.00 13.94 263 CYS A O 1
ATOM 1850 N N . ALA A 1 264 ? 33.539 36.430 37.820 1.00 11.49 264 ALA A N 1
ATOM 1851 C CA . ALA A 1 264 ? 33.989 35.737 39.031 1.00 12.28 264 ALA A CA 1
ATOM 1852 C C . ALA A 1 264 ? 33.348 34.361 39.112 1.00 12.15 264 ALA A C 1
ATOM 1853 O O . ALA A 1 264 ? 33.996 33.388 39.503 1.00 12.44 264 ALA A O 1
ATOM 1855 N N . LEU A 1 265 ? 32.072 34.281 38.745 1.00 10.61 265 LEU A N 1
ATOM 1856 C CA . LEU A 1 265 ? 31.362 33.011 38.794 1.00 11.68 265 LEU A CA 1
ATOM 1857 C C . LEU A 1 265 ? 32.027 32.028 37.835 1.00 13.14 265 LEU A C 1
ATOM 1858 O O . LEU A 1 265 ? 32.176 30.848 38.146 1.00 15.33 265 LEU A O 1
ATOM 1863 N N . ALA A 1 266 ? 32.458 32.530 36.680 1.00 12.61 266 ALA A N 1
ATOM 1864 C CA . ALA A 1 266 ? 33.120 31.691 35.680 1.00 14.15 266 ALA A CA 1
ATOM 1865 C C . ALA A 1 266 ? 34.512 31.243 36.126 1.00 15.31 266 ALA A C 1
ATOM 1866 O O . ALA A 1 266 ? 35.049 30.259 35.606 1.00 16.77 266 ALA A O 1
ATOM 1868 N N . ALA A 1 267 ? 35.098 31.975 37.074 1.00 13.82 267 ALA A N 1
ATOM 1869 C CA . ALA A 1 267 ? 36.447 31.683 37.566 1.00 16.45 267 ALA A CA 1
ATOM 1870 C C . ALA A 1 267 ? 36.451 30.675 38.719 1.00 16.85 267 ALA A C 1
ATOM 1871 O O . ALA A 1 267 ? 37.518 30.235 39.152 1.00 16.49 267 ALA A O 1
ATOM 1873 N N . LEU A 1 268 ? 35.266 30.339 39.226 1.00 15.94 268 LEU A N 1
ATOM 1874 C CA . LEU A 1 268 ? 35.138 29.311 40.254 1.00 19.14 268 LEU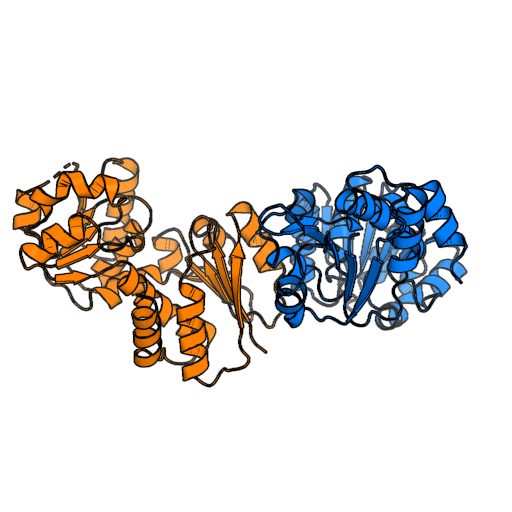 A CA 1
ATOM 1875 C C . LEU A 1 268 ? 35.509 27.959 39.661 1.00 26.45 268 LEU A C 1
ATOM 1876 O O . LEU A 1 268 ? 35.553 27.806 38.440 1.00 27.96 268 LEU A O 1
ATOM 1881 N N . ASP A 1 269 ? 35.787 26.975 40.512 1.00 22.34 269 ASP A N 1
ATOM 1882 C CA . ASP A 1 269 ? 36.042 25.624 40.008 1.00 29.71 269 ASP A CA 1
ATOM 1883 C C . ASP A 1 269 ? 34.723 24.923 39.707 1.00 31.34 269 ASP A C 1
ATOM 1884 O O . ASP A 1 269 ? 34.071 24.377 40.599 1.00 31.39 269 ASP A O 1
ATOM 1889 N N . PRO B 1 5 ? 16.736 23.502 72.191 1.00 31.39 5 PRO B N 1
ATOM 1890 C CA . PRO B 1 5 ? 16.037 23.944 73.402 1.00 28.83 5 PRO B CA 1
ATOM 1891 C C . PRO B 1 5 ? 14.893 24.881 73.048 1.00 24.79 5 PRO B C 1
ATOM 1892 O O . PRO B 1 5 ? 14.844 25.369 71.914 1.00 28.39 5 PRO B O 1
ATOM 1896 N N . LYS B 1 6 ? 14.012 25.154 74.009 1.00 20.57 6 LYS B N 1
ATOM 1897 C CA . LYS B 1 6 ? 12.769 25.875 73.723 1.00 17.37 6 LYS B CA 1
ATOM 1898 C C . LYS B 1 6 ? 12.946 27.376 73.587 1.00 14.80 6 LYS B C 1
ATOM 1899 O O . LYS B 1 6 ? 13.856 27.969 74.175 1.00 12.98 6 LYS B O 1
ATOM 1905 N N . LYS B 1 7 ? 12.041 27.985 72.827 1.00 12.12 7 LYS B N 1
ATOM 1906 C CA . LYS B 1 7 ? 12.093 29.410 72.544 1.00 9.79 7 LYS B CA 1
ATOM 1907 C C . LYS B 1 7 ? 10.738 30.046 72.734 1.00 9.34 7 LYS B C 1
ATOM 1908 O O . LYS B 1 7 ? 9.708 29.466 72.378 1.00 9.65 7 LYS B O 1
ATOM 1914 N N . ALA B 1 8 ? 10.742 31.248 73.296 1.00 8.30 8 ALA B N 1
ATOM 1915 C CA . ALA B 1 8 ? 9.550 32.088 73.307 1.00 6.42 8 ALA B CA 1
ATOM 1916 C C . ALA B 1 8 ? 9.965 33.522 73.008 1.00 7.27 8 ALA B C 1
ATOM 1917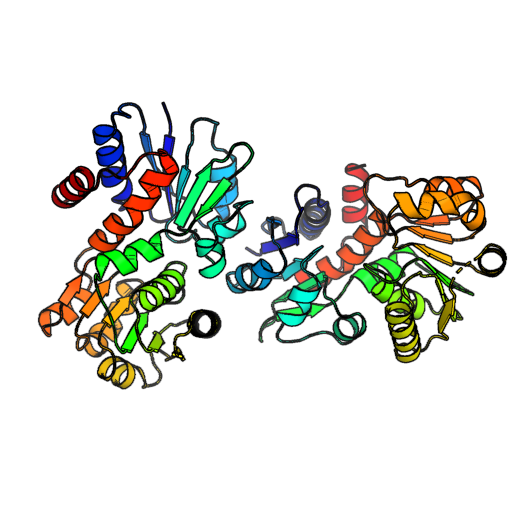 O O . ALA B 1 8 ? 11.130 33.792 72.696 1.00 7.40 8 ALA B O 1
ATOM 1919 N N . GLY B 1 9 ? 9.022 34.450 73.088 1.00 8.27 9 GLY B N 1
ATOM 1920 C CA . GLY B 1 9 ? 9.373 35.839 72.888 1.00 5.96 9 GLY B CA 1
ATOM 1921 C C . GLY B 1 9 ? 8.160 36.735 72.948 1.00 6.51 9 GLY B C 1
ATOM 1922 O O . GLY B 1 9 ? 7.061 36.278 73.283 1.00 7.79 9 GLY B O 1
ATOM 1923 N N . VAL B 1 10 ? 8.376 38.009 72.636 1.00 6.04 10 VAL B N 1
ATOM 1924 C CA . VAL B 1 10 ? 7.295 38.982 72.585 1.00 7.59 10 VAL B CA 1
ATOM 1925 C C . VAL B 1 10 ? 7.310 39.667 71.219 1.00 7.90 10 VAL B C 1
ATOM 1926 O O . VAL B 1 10 ? 8.373 40.010 70.688 1.00 10.22 10 VAL B O 1
ATOM 1930 N N . LEU B 1 11 ? 6.120 39.837 70.641 1.00 6.78 11 LEU B N 1
ATOM 1931 C CA . LEU B 1 11 ? 5.944 40.508 69.359 1.00 8.29 11 LEU B CA 1
ATOM 1932 C C . LEU B 1 11 ? 5.165 41.791 69.570 1.00 9.74 11 LEU B C 1
ATOM 1933 O O . LEU B 1 11 ? 4.094 41.770 70.189 1.00 11.37 11 LEU B O 1
ATOM 1938 N N . GLY B 1 12 ? 5.674 42.899 69.043 1.00 11.45 12 GLY B N 1
ATOM 1939 C CA . GLY B 1 12 ? 4.983 44.178 69.158 1.00 12.21 12 GLY B CA 1
ATOM 1940 C C . GLY B 1 12 ? 5.751 45.308 68.500 1.00 11.63 12 GLY B C 1
ATOM 1941 O O . GLY B 1 12 ? 6.867 45.116 68.040 1.00 13.27 12 GLY B O 1
ATOM 1942 N N . SER B 1 13 ? 5.159 46.494 68.465 1.00 11.61 13 SER B N 1
ATOM 1943 C CA . SER B 1 13 ? 5.790 47.635 67.811 1.00 17.05 13 SER B CA 1
ATOM 1944 C C . SER B 1 13 ? 5.226 48.922 68.401 1.00 20.04 13 SER B C 1
ATOM 1945 O O . SER B 1 13 ? 4.034 49.184 68.246 1.00 21.93 13 SER B O 1
ATOM 1948 N N . PRO B 1 14 ? 6.065 49.714 69.092 1.00 21.19 14 PRO B N 1
ATOM 1949 C CA . PRO B 1 14 ? 7.488 49.475 69.374 1.00 19.74 14 PRO B CA 1
ATOM 1950 C C . PRO B 1 14 ? 7.652 48.387 70.425 1.00 18.29 14 PRO B C 1
ATOM 1951 O O . PRO B 1 14 ? 6.690 48.105 71.137 1.00 18.86 14 PRO B O 1
ATOM 1955 N N . ILE B 1 15 ? 8.831 47.781 70.508 1.00 16.81 15 ILE B N 1
ATOM 1956 C CA . ILE B 1 15 ? 9.045 46.669 71.421 1.00 14.67 15 ILE B CA 1
ATOM 1957 C C . ILE B 1 15 ? 10.303 46.842 72.264 1.00 16.84 15 ILE B C 1
ATOM 1958 O O . ILE B 1 15 ? 10.510 46.114 73.234 1.00 18.30 15 ILE B O 1
ATOM 1963 N N . ALA B 1 16 ? 11.131 47.818 71.894 1.00 18.79 16 ALA B N 1
ATOM 1964 C CA . ALA B 1 16 ? 12.452 48.005 72.493 1.00 22.86 16 ALA B CA 1
ATOM 1965 C C . ALA B 1 16 ? 12.448 48.053 74.017 1.00 25.72 16 ALA B C 1
ATOM 1966 O O . ALA B 1 16 ? 13.399 47.604 74.655 1.00 27.88 16 ALA B O 1
ATOM 1968 N N . HIS B 1 17 ? 11.386 48.588 74.605 1.00 24.67 17 HIS B N 1
ATOM 1969 C CA . HIS B 1 17 ? 11.372 48.764 76.052 1.00 27.25 17 HIS B CA 1
ATOM 1970 C C . HIS B 1 17 ? 10.421 47.828 76.783 1.00 23.58 17 HIS B C 1
ATOM 1971 O O . HIS B 1 17 ? 10.097 48.053 77.956 1.00 25.23 17 HIS B O 1
ATOM 1978 N N . SER B 1 18 ? 9.991 46.769 76.099 1.00 18.29 18 SER B N 1
ATOM 1979 C CA . SER B 1 18 ? 9.178 45.733 76.733 1.00 14.90 18 SER B CA 1
ATOM 1980 C C . SER B 1 18 ? 9.944 45.126 77.900 1.00 14.59 18 SER B C 1
ATOM 1981 O O . SER B 1 18 ? 11.153 44.901 77.809 1.00 14.68 18 SER B O 1
ATOM 1984 N N . ARG B 1 19 ? 9.242 44.875 78.999 1.00 12.64 19 ARG B N 1
ATOM 1985 C CA . ARG B 1 19 ? 9.851 44.267 80.182 1.00 14.65 19 ARG B CA 1
ATOM 1986 C C . ARG B 1 19 ? 9.510 42.786 80.235 1.00 13.25 19 ARG B C 1
ATOM 1987 O O . ARG B 1 19 ? 9.873 42.083 81.183 1.00 13.10 19 ARG B O 1
ATOM 1995 N N . SER B 1 20 ? 8.800 42.305 79.222 1.00 13.14 20 SER B N 1
ATOM 1996 C CA . SER B 1 20 ? 8.445 40.892 79.169 1.00 13.70 20 SER B CA 1
ATOM 1997 C C . SER B 1 20 ? 9.649 39.936 79.149 1.00 11.44 20 SER B C 1
ATOM 1998 O O . SER B 1 20 ? 9.604 38.900 79.813 1.00 11.03 20 SER B O 1
ATOM 2001 N N . PRO B 1 21 ? 10.722 40.270 78.406 1.00 11.96 21 PRO B N 1
ATOM 2002 C CA . PRO B 1 21 ? 11.871 39.354 78.463 1.00 11.06 21 PRO B CA 1
ATOM 2003 C C . PRO B 1 21 ? 12.477 39.207 79.858 1.00 11.96 21 PRO B C 1
ATOM 2004 O O . PRO B 1 21 ? 12.810 38.093 80.264 1.00 11.49 21 PRO B O 1
ATOM 2008 N N . GLN B 1 22 ? 12.625 40.310 80.581 1.00 11.68 22 GLN B N 1
ATOM 2009 C CA . GLN B 1 22 ? 13.164 40.233 81.931 1.00 11.53 22 GLN B CA 1
ATOM 2010 C C . GLN B 1 22 ? 12.286 39.363 82.848 1.00 11.97 22 GLN B C 1
ATOM 2011 O O . GLN B 1 22 ? 12.808 38.551 83.620 1.00 13.22 22 GLN B O 1
ATOM 2017 N N . LEU B 1 23 ? 10.965 39.496 82.736 1.00 9.59 23 LEU B N 1
ATOM 2018 C CA . LEU B 1 23 ? 10.034 38.691 83.529 1.00 11.09 23 LEU B CA 1
ATOM 2019 C C . LEU B 1 23 ? 10.114 37.215 83.180 1.00 9.31 23 LEU B C 1
ATOM 2020 O O . LEU B 1 23 ? 10.258 36.353 84.050 1.00 10.17 23 LEU B O 1
ATOM 2025 N N . HIS B 1 24 ? 10.010 36.919 81.893 1.00 7.98 24 HIS B N 1
ATOM 2026 C CA . HIS B 1 24 ? 10.039 35.533 81.456 1.00 7.05 24 HIS B CA 1
ATOM 2027 C C . HIS B 1 24 ? 11.381 34.846 81.713 1.00 8.29 24 HIS B C 1
ATOM 2028 O O . HIS B 1 24 ? 11.409 33.707 82.174 1.00 8.89 24 HIS B O 1
ATOM 2035 N N . LEU B 1 25 ? 12.490 35.526 81.433 1.00 9.36 25 LEU B N 1
ATOM 2036 C CA . LEU B 1 25 ? 13.799 34.926 81.671 1.00 8.40 25 LEU B CA 1
ATOM 2037 C C . LEU B 1 25 ? 14.026 34.693 83.162 1.00 6.97 25 LEU B C 1
ATOM 2038 O O . LEU B 1 25 ? 14.647 33.709 83.553 1.00 10.49 25 LEU B O 1
ATOM 2043 N N . ALA B 1 26 ? 13.500 35.583 83.999 1.00 9.49 26 ALA B N 1
ATOM 2044 C CA . ALA B 1 26 ? 13.574 35.380 85.450 1.00 9.96 26 ALA B CA 1
ATOM 2045 C C . ALA B 1 26 ? 12.816 34.119 85.841 1.00 8.11 26 ALA B C 1
ATOM 2046 O O . ALA B 1 26 ? 13.281 33.325 86.674 1.00 8.93 26 ALA B O 1
ATOM 2048 N N . ALA B 1 27 ? 11.639 33.949 85.245 1.00 8.65 27 ALA B N 1
ATOM 2049 C CA . ALA B 1 27 ? 10.817 32.767 85.472 1.00 8.18 27 ALA B CA 1
ATOM 2050 C C . ALA B 1 27 ? 11.551 31.484 85.052 1.00 8.44 27 ALA B C 1
ATOM 2051 O O . ALA B 1 27 ? 11.612 30.501 85.808 1.00 7.71 27 ALA B O 1
ATOM 2053 N N . TYR B 1 28 ? 12.094 31.483 83.840 1.00 9.45 28 TYR B N 1
ATOM 2054 C CA . TYR B 1 28 ? 12.711 30.269 83.310 1.00 8.99 28 TYR B CA 1
ATOM 2055 C C . TYR B 1 28 ? 13.935 29.893 84.135 1.00 9.04 28 TYR B C 1
ATOM 2056 O O . TYR B 1 28 ? 14.191 28.722 84.376 1.00 9.84 28 TYR B O 1
ATOM 2065 N N . ARG B 1 29 ? 14.690 30.893 84.574 1.00 9.70 29 ARG B N 1
ATOM 2066 C CA . ARG B 1 29 ? 15.822 30.653 85.467 1.00 9.67 29 ARG B CA 1
ATOM 2067 C C . ARG B 1 29 ? 15.379 29.994 86.770 1.00 9.60 29 ARG B C 1
ATOM 2068 O O . ARG B 1 29 ? 15.988 29.012 87.226 1.00 9.34 29 ARG B O 1
ATOM 2076 N N . ALA B 1 30 ? 14.323 30.533 87.370 1.00 8.03 30 ALA B N 1
ATOM 2077 C CA . ALA B 1 30 ? 13.804 29.998 88.637 1.00 9.85 30 ALA B CA 1
ATOM 2078 C C . ALA B 1 30 ? 13.284 28.565 88.496 1.00 9.39 30 ALA B C 1
ATOM 2079 O O . ALA B 1 30 ? 13.347 27.776 89.441 1.00 13.44 30 ALA B O 1
ATOM 2081 N N . LEU B 1 31 ? 12.769 28.237 87.314 1.00 8.27 31 LEU B N 1
ATOM 2082 C CA . LEU B 1 31 ? 12.205 26.917 87.032 1.00 7.90 31 LEU B CA 1
ATOM 2083 C C . LEU B 1 31 ? 13.265 25.903 86.598 1.00 11.07 31 LEU B C 1
ATOM 2084 O O . LEU B 1 31 ? 12.961 24.723 86.417 1.00 12.84 31 LEU B O 1
ATOM 2089 N N . GLY B 1 32 ? 14.501 26.359 86.403 1.00 10.90 32 GLY B N 1
ATOM 2090 C CA . GLY B 1 32 ? 15.569 25.481 85.948 1.00 10.73 32 GLY B CA 1
ATOM 2091 C C . GLY B 1 32 ? 15.594 25.256 84.445 1.00 10.80 32 GLY B C 1
ATOM 2092 O O . GLY B 1 32 ? 16.249 24.324 83.956 1.00 12.77 32 GLY B O 1
ATOM 2093 N N . LEU B 1 33 ? 14.886 26.103 83.708 1.00 8.22 33 LEU B N 1
ATOM 2094 C CA . LEU B 1 33 ? 14.849 26.027 82.243 1.00 9.39 33 LEU B CA 1
ATOM 2095 C C . LEU B 1 33 ? 15.885 26.981 81.664 1.00 11.83 33 LEU B C 1
ATOM 2096 O O . LEU B 1 33 ? 15.557 27.887 80.892 1.00 10.24 33 LEU B O 1
ATOM 2101 N N . HIS B 1 34 ? 17.141 26.766 82.047 1.00 14.26 34 HIS B N 1
ATOM 2102 C CA . HIS B 1 34 ? 18.221 27.696 81.749 1.00 13.06 34 HIS B CA 1
ATOM 2103 C C . HIS B 1 34 ? 18.539 27.851 80.264 1.00 11.53 34 HIS B C 1
ATOM 2104 O O . HIS B 1 34 ? 19.043 28.893 79.850 1.00 13.12 34 HIS B O 1
ATOM 2111 N N . ASP B 1 35 ? 18.245 26.824 79.465 1.00 12.79 35 ASP B N 1
ATOM 2112 C CA . ASP B 1 35 ? 18.561 26.845 78.038 1.00 15.47 35 ASP B CA 1
ATOM 2113 C C . ASP B 1 35 ? 17.497 27.554 77.203 1.00 13.15 35 ASP B C 1
ATOM 2114 O O . ASP B 1 35 ? 17.719 27.823 76.015 1.00 12.81 35 ASP B O 1
ATOM 2119 N N . TRP B 1 36 ? 16.345 27.851 77.808 1.00 10.38 36 TRP B N 1
ATOM 2120 C CA . TRP B 1 36 ? 15.280 28.552 77.094 1.00 10.98 36 TRP B CA 1
ATOM 2121 C C . TRP B 1 36 ? 15.680 29.991 76.774 1.00 12.52 36 TRP B C 1
ATOM 2122 O O . TRP B 1 36 ? 16.438 30.620 77.519 1.00 13.98 36 TRP B O 1
ATOM 2133 N N . THR B 1 37 ? 15.166 30.512 75.659 1.00 11.83 37 THR B N 1
ATOM 2134 C CA . THR B 1 37 ? 15.424 31.895 75.274 1.00 11.30 37 THR B CA 1
ATOM 2135 C C . THR B 1 37 ? 14.105 32.650 75.157 1.00 10.56 37 THR B C 1
ATOM 2136 O O . THR B 1 37 ? 13.046 32.051 74.960 1.00 10.39 37 THR B O 1
ATOM 2140 N N . TYR B 1 38 ? 14.176 33.965 75.304 1.00 11.00 38 TYR B N 1
ATOM 2141 C CA . TYR B 1 38 ? 13.011 34.811 75.124 1.00 9.37 38 TYR B CA 1
ATOM 2142 C C . TYR B 1 38 ? 13.433 36.100 74.437 1.00 12.94 38 TYR B C 1
ATOM 2143 O O . TYR B 1 38 ? 14.134 36.934 75.023 1.00 13.65 38 TYR B O 1
ATOM 2152 N N . GLU B 1 39 ? 12.985 36.272 73.200 1.00 13.33 39 GLU B N 1
ATOM 2153 C CA . GLU B 1 39 ? 13.463 37.368 72.367 1.00 15.74 39 GLU B CA 1
ATOM 2154 C C . GLU B 1 39 ? 12.402 38.438 72.103 1.00 13.78 39 GLU B C 1
ATOM 2155 O O . GLU B 1 39 ? 11.217 38.143 72.070 1.00 11.15 39 GLU B O 1
ATOM 2161 N N . ARG B 1 40 ? 12.848 39.679 71.913 1.00 12.99 40 ARG B N 1
ATOM 2162 C CA . ARG B 1 40 ? 11.983 40.777 71.499 1.00 12.07 40 ARG B CA 1
ATOM 2163 C C . ARG B 1 40 ? 11.949 40.820 69.987 1.00 11.09 40 ARG B C 1
ATOM 2164 O O . ARG B 1 40 ? 12.999 40.914 69.348 1.00 14.02 40 ARG B O 1
ATOM 2172 N N . ILE B 1 41 ? 10.749 40.778 69.421 1.00 9.96 41 ILE B N 1
ATOM 2173 C CA . ILE B 1 41 ? 10.579 40.837 67.969 1.00 10.00 41 ILE B CA 1
ATOM 2174 C C . ILE B 1 41 ? 9.710 42.028 67.581 1.00 9.92 41 ILE B C 1
ATOM 2175 O O . ILE B 1 41 ? 8.528 42.088 67.932 1.00 11.17 41 ILE B O 1
ATOM 2180 N N . GLU B 1 42 ? 10.316 42.979 66.868 1.00 10.76 42 GLU B N 1
ATOM 2181 C CA . GLU B 1 42 ? 9.593 44.133 66.355 1.00 13.08 42 GLU B CA 1
ATOM 2182 C C . GLU B 1 42 ? 8.639 43.615 65.302 1.00 14.52 42 GLU B C 1
ATOM 2183 O O . GLU B 1 42 ? 9.057 42.945 64.354 1.00 16.43 42 GLU B O 1
ATOM 2189 N N . CYS B 1 43 ? 7.355 43.904 65.472 1.00 14.57 43 CYS B N 1
ATOM 2190 C CA . CYS B 1 43 ? 6.330 43.256 64.662 1.00 16.27 43 CYS B CA 1
ATOM 2191 C C . CYS B 1 43 ? 5.054 44.074 64.674 1.00 19.19 43 CYS B C 1
ATOM 2192 O O . CYS B 1 43 ? 4.505 44.342 65.741 1.00 18.37 43 CYS B O 1
ATOM 2195 N N . GLY B 1 44 ? 4.594 44.466 63.489 1.00 21.36 44 GLY B N 1
ATOM 2196 C CA . GLY B 1 44 ? 3.314 45.136 63.338 1.00 20.36 44 GLY B CA 1
ATOM 2197 C C . GLY B 1 44 ? 2.230 44.101 63.114 1.00 20.75 44 GLY B C 1
ATOM 2198 O O . GLY B 1 44 ? 2.513 42.905 63.048 1.00 18.75 44 GLY B O 1
ATOM 2199 N N . ALA B 1 45 ? 0.984 44.546 62.994 1.00 18.31 45 ALA B N 1
ATOM 2200 C CA . ALA B 1 45 ? -0.131 43.612 62.879 1.00 18.91 45 ALA B CA 1
ATOM 2201 C C . ALA B 1 45 ? -0.060 42.751 61.616 1.00 17.59 45 ALA B C 1
ATOM 2202 O O . ALA B 1 45 ? -0.301 41.549 61.660 1.00 16.14 45 ALA B O 1
ATOM 2204 N N . ALA B 1 46 ? 0.274 43.369 60.489 1.00 17.60 46 ALA B N 1
ATOM 2205 C CA . ALA B 1 46 ? 0.342 42.639 59.229 1.00 19.75 46 ALA B CA 1
ATOM 2206 C C . ALA B 1 46 ? 1.487 41.630 59.226 1.00 19.44 46 ALA B C 1
ATOM 2207 O O . ALA B 1 46 ? 1.426 40.616 58.535 1.00 22.99 46 ALA B O 1
ATOM 2209 N N . GLU B 1 47 ? 2.522 41.910 60.014 1.00 17.89 47 GLU B N 1
ATOM 2210 C CA . GLU B 1 47 ? 3.707 41.058 60.097 1.00 19.13 47 GLU B CA 1
ATOM 2211 C C . GLU B 1 47 ? 3.540 39.824 60.984 1.00 16.40 47 GLU B C 1
ATOM 2212 O O . GLU B 1 47 ? 4.318 38.874 60.882 1.00 15.85 47 GLU B O 1
ATOM 2218 N N . LEU B 1 48 ? 2.549 39.837 61.870 1.00 14.70 48 LEU B N 1
ATOM 2219 C CA . LEU B 1 48 ? 2.413 38.762 62.858 1.00 12.24 48 LEU B CA 1
ATOM 2220 C C . LEU B 1 48 ? 2.304 37.339 62.270 1.00 14.57 48 LEU B C 1
ATOM 2221 O O . LEU B 1 48 ? 3.054 36.447 62.696 1.00 13.70 48 LEU B O 1
ATOM 2226 N N . PRO B 1 49 ? 1.390 37.117 61.301 1.00 15.17 49 PRO B N 1
ATOM 2227 C CA . PRO B 1 49 ? 1.236 35.752 60.778 1.00 16.29 49 PRO B CA 1
ATOM 2228 C C . PRO B 1 49 ? 2.489 35.272 60.079 1.00 16.28 49 PRO B C 1
ATOM 2229 O O . PRO B 1 49 ? 2.799 34.079 60.111 1.00 14.29 49 PRO B O 1
ATOM 2233 N N . VAL B 1 50 ? 3.192 36.204 59.448 1.00 16.72 50 VAL B N 1
ATOM 2234 C CA . VAL B 1 50 ? 4.446 35.922 58.769 1.00 18.90 50 VAL B CA 1
ATOM 2235 C C . VAL B 1 50 ? 5.483 35.431 59.772 1.00 16.61 50 VAL B C 1
ATOM 2236 O O . VAL B 1 50 ? 6.134 34.393 59.579 1.00 14.73 50 VAL B O 1
ATOM 2240 N N . VAL B 1 51 ? 5.621 36.175 60.863 1.00 13.65 51 VAL B N 1
ATOM 2241 C CA . VAL B 1 51 ? 6.583 35.827 61.903 1.00 13.48 51 VAL B CA 1
ATOM 2242 C C . VAL B 1 51 ? 6.255 34.493 62.588 1.00 12.33 51 VAL B C 1
ATOM 2243 O O . VAL B 1 51 ? 7.121 33.611 62.697 1.00 13.72 51 VAL B O 1
ATOM 2247 N N . VAL B 1 52 ? 5.021 34.342 63.068 1.00 10.97 52 VAL B N 1
ATOM 2248 C CA . VAL B 1 52 ? 4.684 33.142 63.843 1.00 9.17 52 VAL B CA 1
ATOM 2249 C C . VAL B 1 52 ? 4.666 31.902 62.950 1.00 11.64 52 VAL B C 1
ATOM 2250 O O . VAL B 1 52 ? 5.074 30.808 63.370 1.00 11.78 52 VAL B O 1
ATOM 2254 N N . GLY B 1 53 ? 4.218 32.075 61.706 1.00 14.74 53 GLY B N 1
ATOM 2255 C CA . GLY B 1 53 ? 4.184 30.982 60.743 1.00 14.78 53 GLY B CA 1
ATOM 2256 C C . GLY B 1 53 ? 5.564 30.465 60.368 1.00 15.42 53 GLY B C 1
ATOM 2257 O O . GLY B 1 53 ? 5.706 29.340 59.885 1.00 17.31 53 GLY B O 1
ATOM 2258 N N . GLY B 1 54 ? 6.591 31.278 60.609 1.00 14.19 54 GLY B N 1
ATOM 2259 C CA . GLY B 1 54 ? 7.957 30.873 60.327 1.00 15.19 54 GLY B CA 1
ATOM 2260 C C . GLY B 1 54 ? 8.672 30.148 61.449 1.00 15.51 54 GLY B C 1
ATOM 2261 O O . GLY B 1 54 ? 9.767 29.626 61.246 1.00 15.02 54 GLY B O 1
ATOM 2262 N N . PHE B 1 55 ? 8.070 30.118 62.636 1.00 13.29 55 PHE B N 1
ATOM 2263 C CA . PHE B 1 55 ? 8.712 29.511 63.804 1.00 12.40 55 PHE B CA 1
ATOM 2264 C C . PHE B 1 55 ? 8.966 28.018 63.617 1.00 12.57 55 PHE B C 1
ATOM 2265 O O . PHE B 1 55 ? 8.093 27.294 63.135 1.00 13.85 55 PHE B O 1
ATOM 2273 N N . GLY B 1 56 ? 10.143 27.551 64.029 1.00 12.96 56 GLY B N 1
ATOM 2274 C CA . GLY B 1 56 ? 10.395 26.127 64.121 1.00 16.09 56 GLY B CA 1
ATOM 2275 C C . GLY B 1 56 ? 9.664 25.507 65.298 1.00 16.92 56 GLY B C 1
ATOM 2276 O O . GLY B 1 56 ? 9.045 26.211 66.093 1.00 13.95 56 GLY B O 1
ATOM 2277 N N . PRO B 1 57 ? 9.741 24.174 65.419 1.00 19.24 57 PRO B N 1
ATOM 2278 C CA . PRO B 1 57 ? 9.007 23.420 66.439 1.00 18.40 57 PRO B CA 1
ATOM 2279 C C . PRO B 1 57 ? 9.472 23.696 67.866 1.00 16.74 57 PRO B C 1
ATOM 2280 O O . PRO B 1 57 ? 8.731 23.366 68.787 1.00 21.07 57 PRO B O 1
ATOM 2284 N N . GLU B 1 58 ? 10.655 24.285 68.039 1.00 14.89 58 GLU B N 1
ATOM 2285 C CA . GLU B 1 58 ? 11.170 24.616 69.365 1.00 16.21 58 GLU B CA 1
ATOM 2286 C C . GLU B 1 58 ? 10.454 25.822 70.004 1.00 12.92 58 GLU B C 1
ATOM 2287 O O . GLU B 1 58 ? 10.602 26.091 71.204 1.00 12.80 58 GLU B O 1
ATOM 2293 N N . TRP B 1 59 ? 9.669 26.549 69.218 1.00 10.91 59 TRP B N 1
ATOM 2294 C CA . TRP B 1 59 ? 8.914 27.669 69.761 1.00 9.47 59 TRP B CA 1
ATOM 2295 C C . TRP B 1 59 ? 7.681 27.176 70.492 1.00 11.34 59 TRP B C 1
ATOM 2296 O O . TRP B 1 59 ? 6.804 26.563 69.882 1.00 12.79 59 TRP B O 1
ATOM 2307 N N . VAL B 1 60 ? 7.626 27.431 71.797 1.00 8.76 60 VAL B N 1
ATOM 2308 C CA . VAL B 1 60 ? 6.484 27.005 72.612 1.00 10.06 60 VAL B CA 1
ATOM 2309 C C . VAL B 1 60 ? 5.331 28.001 72.596 1.00 10.13 60 VAL B C 1
ATOM 2310 O O . VAL B 1 60 ? 4.177 27.622 72.792 1.00 10.69 60 VAL B O 1
ATOM 2314 N N . GLY B 1 61 ? 5.636 29.277 72.379 1.00 9.20 61 GLY B N 1
ATOM 2315 C CA . GLY B 1 61 ? 4.604 30.296 72.368 1.00 9.11 61 GLY B CA 1
ATOM 2316 C C . GLY B 1 61 ? 5.221 31.673 72.269 1.00 9.29 61 GLY B C 1
ATOM 2317 O O . GLY B 1 61 ? 6.445 31.812 72.340 1.00 9.91 61 GLY B O 1
ATOM 2318 N N . VAL B 1 62 ? 4.393 32.692 72.081 1.00 7.25 62 VAL B N 1
ATOM 2319 C CA . VAL B 1 62 ? 4.864 34.075 72.123 1.00 7.37 62 VAL B CA 1
ATOM 2320 C C . VAL B 1 62 ? 3.828 34.956 72.788 1.00 7.68 62 VAL B C 1
ATOM 2321 O O . VAL B 1 62 ? 2.616 34.679 72.714 1.00 9.20 62 VAL B O 1
ATOM 2325 N N . SER B 1 63 ? 4.311 35.990 73.468 1.00 6.46 63 SER B N 1
ATOM 2326 C CA . SER B 1 63 ? 3.474 37.044 73.999 1.00 7.12 63 SER B CA 1
ATOM 2327 C C . SER B 1 63 ? 3.258 38.031 72.876 1.00 8.80 63 SER B C 1
ATOM 2328 O O . SER B 1 63 ? 4.125 38.197 72.009 1.00 9.33 63 SER B O 1
ATOM 2331 N N . VAL B 1 64 ? 2.096 38.670 72.867 1.00 6.78 64 VAL B N 1
ATOM 2332 C CA . VAL B 1 64 ? 1.781 39.640 71.820 1.00 6.65 64 VAL B CA 1
ATOM 2333 C C . VAL B 1 64 ? 1.314 40.934 72.469 1.00 9.44 64 VAL B C 1
ATOM 2334 O O . VAL B 1 64 ? 0.415 40.918 73.306 1.00 9.92 64 VAL B O 1
ATOM 2338 N N . THR B 1 65 ? 1.935 42.054 72.107 1.00 9.84 65 THR B N 1
ATOM 2339 C CA . THR B 1 65 ? 1.501 43.345 72.620 1.00 11.36 65 THR B CA 1
ATOM 2340 C C . THR B 1 65 ? 1.027 44.206 71.450 1.00 12.07 65 THR B C 1
ATOM 2341 O O . THR B 1 65 ? 0.925 43.709 70.324 1.00 11.07 65 THR B O 1
ATOM 2345 N N . MET B 1 66 ? 0.716 45.474 71.695 1.00 12.83 66 MET B N 1
ATOM 2346 C CA . MET B 1 66 ? 0.277 46.346 70.610 1.00 13.91 66 MET B CA 1
ATOM 2347 C C . MET B 1 66 ? 1.335 46.404 69.511 1.00 13.76 66 MET B C 1
ATOM 2348 O O . MET B 1 66 ? 2.541 46.406 69.803 1.00 13.44 66 MET B O 1
ATOM 2353 N N . PRO B 1 67 ? 0.905 46.458 68.237 1.00 12.92 67 PRO B N 1
ATOM 2354 C CA . PRO B 1 67 ? -0.470 46.516 67.731 1.00 14.50 67 PRO B CA 1
ATOM 2355 C C . PRO B 1 67 ? -0.984 45.178 67.201 1.00 15.96 67 PRO B C 1
ATOM 2356 O O . PRO B 1 67 ? -1.858 45.183 66.329 1.00 18.37 67 PRO B O 1
ATOM 2360 N N . GLY B 1 68 ? -0.474 44.058 67.708 1.00 10.10 68 GLY B N 1
ATOM 2361 C CA . GLY B 1 68 ? -0.790 42.776 67.108 1.00 8.49 68 GLY B CA 1
ATOM 2362 C C . GLY B 1 68 ? -1.852 41.896 67.745 1.00 8.91 68 GLY B C 1
ATOM 2363 O O . GLY B 1 68 ? -2.004 40.746 67.324 1.00 12.68 68 GLY B O 1
ATOM 2364 N N . LYS B 1 69 ? -2.588 42.400 68.736 1.00 10.63 69 LYS B N 1
ATOM 2365 C CA . LYS B 1 69 ? -3.463 41.516 69.513 1.00 8.47 69 LYS B CA 1
ATOM 2366 C C . LYS B 1 69 ? -4.681 41.030 68.738 1.00 9.93 69 LYS B C 1
ATOM 2367 O O . LYS B 1 69 ? -5.132 39.900 68.949 1.00 10.91 69 LYS B O 1
ATOM 2373 N N . PHE B 1 70 ? -5.205 41.868 67.842 1.00 11.42 70 PHE B N 1
ATOM 2374 C CA . PHE B 1 70 ? -6.314 41.450 66.984 1.00 13.32 70 PHE B CA 1
ATOM 2375 C C . PHE B 1 70 ? -5.816 40.422 65.972 1.00 12.33 70 PHE B C 1
ATOM 2376 O O . PHE B 1 70 ? -6.486 39.429 65.698 1.00 11.80 70 PHE B O 1
ATOM 2384 N N . ALA B 1 71 ? -4.627 40.658 65.425 1.00 10.84 71 ALA B N 1
ATOM 2385 C CA . ALA B 1 71 ? -4.020 39.718 64.484 1.00 11.59 71 ALA B CA 1
ATOM 2386 C C . ALA B 1 71 ? -3.728 38.366 65.121 1.00 9.86 71 ALA B C 1
ATOM 2387 O O . ALA B 1 71 ? -3.869 37.328 64.475 1.00 9.00 71 ALA B O 1
ATOM 2389 N N . ALA B 1 72 ? -3.310 38.370 66.381 1.00 9.73 72 ALA B N 1
ATOM 2390 C CA . ALA B 1 72 ? -2.995 37.115 67.059 1.00 10.43 72 ALA B CA 1
ATOM 2391 C C . ALA B 1 72 ? -4.262 36.273 67.198 1.00 8.74 72 ALA B C 1
ATOM 2392 O O . ALA B 1 72 ? -4.236 35.051 67.029 1.00 9.45 72 ALA B O 1
ATOM 2394 N N . LEU B 1 73 ? -5.371 36.930 67.509 1.00 8.08 73 LEU B N 1
ATOM 2395 C CA . LEU B 1 73 ? -6.644 36.237 67.656 1.00 8.08 73 LEU B CA 1
ATOM 2396 C C . LEU B 1 73 ? -7.016 35.532 66.359 1.00 7.97 73 LEU B C 1
ATOM 2397 O O . LEU B 1 73 ? -7.457 34.384 66.376 1.00 10.03 73 LEU B O 1
ATOM 2402 N N . ARG B 1 74 ? -6.800 36.213 65.231 1.00 8.83 74 ARG B N 1
ATOM 2403 C CA . ARG B 1 74 ? -7.158 35.676 63.919 1.00 9.09 74 ARG B CA 1
ATOM 2404 C C . ARG B 1 74 ? -6.179 34.608 63.428 1.00 11.24 74 ARG B C 1
ATOM 2405 O O . ARG B 1 74 ? -6.544 33.736 62.648 1.00 11.73 74 ARG B O 1
ATOM 2413 N N . PHE B 1 75 ? -4.931 34.674 63.883 1.00 10.27 75 PHE B N 1
ATOM 2414 C CA . PHE B 1 75 ? -3.918 33.738 63.409 1.00 10.64 75 PHE B CA 1
ATOM 2415 C C . PHE B 1 75 ? -4.139 32.304 63.889 1.00 10.00 75 PHE B C 1
ATOM 2416 O O . PHE B 1 75 ? -3.879 31.343 63.152 1.00 12.78 75 PHE B O 1
ATOM 2424 N N . ALA B 1 76 ? -4.582 32.171 65.134 1.00 11.45 76 ALA B N 1
ATOM 2425 C CA . ALA B 1 76 ? -4.689 30.877 65.801 1.00 13.58 76 ALA B CA 1
ATOM 2426 C C . ALA B 1 76 ? -5.710 29.960 65.156 1.00 13.29 76 ALA B C 1
ATOM 2427 O O . ALA B 1 76 ? -6.677 30.418 64.536 1.00 12.89 76 ALA B O 1
ATOM 2429 N N . ASP B 1 77 ? -5.502 28.657 65.325 1.00 14.48 77 ASP B N 1
ATOM 2430 C CA . ASP B 1 77 ? -6.463 27.655 64.893 1.00 18.03 77 ASP B CA 1
ATOM 2431 C C . ASP B 1 77 ? -7.563 27.477 65.941 1.00 17.67 77 ASP B C 1
ATOM 2432 O O . ASP B 1 77 ? -8.695 27.113 65.620 1.00 17.65 77 ASP B O 1
ATOM 2437 N N . GLU B 1 78 ? -7.207 27.736 67.196 1.00 13.48 78 GLU B N 1
ATOM 2438 C CA . GLU B 1 78 ? -8.106 27.583 68.336 1.00 13.79 78 GLU B CA 1
ATOM 2439 C C . GLU B 1 78 ? -8.098 28.912 69.091 1.00 10.94 78 GLU B C 1
ATOM 2440 O O . GLU B 1 78 ? -7.039 29.469 69.363 1.00 10.56 78 GLU B O 1
ATOM 2446 N N . ARG B 1 79 ? -9.270 29.447 69.413 1.00 10.81 79 ARG B N 1
ATOM 2447 C CA . ARG B 1 79 ? -9.336 30.660 70.235 1.00 8.55 79 ARG B CA 1
ATOM 2448 C C . ARG B 1 79 ? -10.024 30.311 71.543 1.00 8.84 79 ARG B C 1
ATOM 2449 O O . ARG B 1 79 ? -11.089 29.675 71.523 1.00 11.18 79 ARG B O 1
ATOM 2457 N N . THR B 1 80 ? -9.465 30.742 72.674 1.00 7.36 80 THR B N 1
ATOM 2458 C CA . THR B 1 80 ? -10.144 30.510 73.956 1.00 9.70 80 THR B CA 1
ATOM 2459 C C . THR B 1 80 ? -11.434 31.305 74.007 1.00 8.67 80 THR B C 1
ATOM 2460 O O . THR B 1 80 ? -11.580 32.334 73.332 1.00 9.86 80 THR B O 1
ATOM 2464 N N . ALA B 1 81 ? -12.374 30.821 74.806 1.00 9.76 81 ALA B N 1
ATOM 2465 C CA . ALA B 1 81 ? -13.653 31.504 74.980 1.00 12.25 81 ALA B CA 1
ATOM 2466 C C . ALA B 1 81 ? -13.450 32.969 75.378 1.00 10.81 81 ALA B C 1
ATOM 2467 O O . ALA B 1 81 ? -14.136 33.868 74.867 1.00 11.08 81 ALA B O 1
ATOM 2469 N N . ARG B 1 82 ? -12.507 33.221 76.280 1.00 10.97 82 ARG B N 1
ATOM 2470 C CA . ARG B 1 82 ? -12.331 34.580 76.765 1.00 9.92 82 ARG B CA 1
ATOM 2471 C C . ARG B 1 82 ? -11.623 35.486 75.765 1.00 9.93 82 ARG B C 1
ATOM 2472 O O . ARG B 1 82 ? -11.913 36.681 75.716 1.00 10.22 82 ARG B O 1
ATOM 2480 N N . ALA B 1 83 ? -10.720 34.921 74.962 1.00 10.51 83 ALA B N 1
ATOM 2481 C CA . ALA B 1 83 ? -10.077 35.691 73.898 1.00 9.61 83 ALA B CA 1
ATOM 2482 C C . ALA B 1 83 ? -11.152 36.113 72.886 1.00 9.80 83 ALA B C 1
ATOM 2483 O O . ALA B 1 83 ? -11.164 37.264 72.422 1.00 11.35 83 ALA B O 1
ATOM 2485 N N . ASP B 1 84 ? -12.047 35.185 72.542 1.00 8.82 84 ASP B N 1
ATOM 2486 C CA . ASP B 1 84 ? -13.202 35.508 71.692 1.00 12.52 84 ASP B CA 1
ATOM 2487 C C . ASP B 1 84 ? -14.026 36.655 72.283 1.00 11.51 84 ASP B C 1
ATOM 2488 O O . ASP B 1 84 ? -14.374 37.601 71.583 1.00 10.88 84 ASP B O 1
ATOM 2493 N N . LEU B 1 85 ? -14.328 36.569 73.576 1.00 8.60 85 LEU B N 1
ATOM 2494 C CA . LEU B 1 85 ? -15.179 37.554 74.235 1.00 11.73 85 LEU B CA 1
ATOM 2495 C C . LEU B 1 85 ? -14.586 38.958 74.221 1.00 11.27 85 LEU B C 1
ATOM 2496 O O . LEU B 1 85 ? -15.305 39.935 74.015 1.00 14.50 85 LEU B O 1
ATOM 2501 N N . VAL B 1 86 ? -13.282 39.061 74.438 1.00 9.23 86 VAL B N 1
ATOM 2502 C CA . VAL B 1 86 ? -12.657 40.379 74.494 1.00 11.46 86 VAL B CA 1
ATOM 2503 C C . VAL B 1 86 ? -12.208 40.856 73.114 1.00 12.10 86 VAL B C 1
ATOM 2504 O O . VAL B 1 86 ? -11.867 42.025 72.933 1.00 12.95 86 VAL B O 1
ATOM 2508 N N . GLY B 1 87 ? -12.215 39.946 72.147 1.00 9.35 87 GLY B N 1
ATOM 2509 C CA . GLY B 1 87 ? -11.917 40.294 70.772 1.00 9.71 87 GLY B CA 1
ATOM 2510 C C . GLY B 1 87 ? -10.446 40.525 70.485 1.00 9.54 87 GLY B C 1
ATOM 2511 O O . GLY B 1 87 ? -10.114 41.190 69.504 1.00 10.52 87 GLY B O 1
ATOM 2512 N N . SER B 1 88 ? -9.564 39.988 71.323 1.00 7.39 88 SER B N 1
ATOM 2513 C CA . SER B 1 88 ? -8.124 40.085 71.066 1.00 7.85 88 SER B CA 1
ATOM 2514 C C . SER B 1 88 ? -7.386 39.033 71.867 1.00 8.79 88 SER B C 1
ATOM 2515 O O . SER B 1 88 ? -7.948 38.446 72.795 1.00 7.83 88 SER B O 1
ATOM 2518 N N . ALA B 1 89 ? -6.128 38.789 71.507 1.00 7.87 89 ALA B N 1
ATOM 2519 C CA . ALA B 1 89 ? -5.313 37.793 72.198 1.00 7.62 89 ALA B CA 1
ATOM 2520 C C . ALA B 1 89 ? -3.922 38.360 72.424 1.00 7.36 89 ALA B C 1
ATOM 2521 O O . ALA B 1 89 ? -3.323 38.913 71.502 1.00 8.20 89 ALA B O 1
ATOM 2523 N N . ASN B 1 90 ? -3.402 38.223 73.644 1.00 6.58 90 ASN B N 1
ATOM 2524 C CA . ASN B 1 90 ? -2.039 38.650 73.914 1.00 6.22 90 ASN B CA 1
ATOM 2525 C C . ASN B 1 90 ? -1.094 37.461 74.079 1.00 5.64 90 ASN B C 1
ATOM 2526 O O . ASN B 1 90 ? 0.068 37.639 74.455 1.00 6.68 90 ASN B O 1
ATOM 2531 N N . THR B 1 91 ? -1.585 36.249 73.813 1.00 5.80 91 THR B N 1
ATOM 2532 C CA . THR B 1 91 ? -0.774 35.046 73.997 1.00 7.30 91 THR B CA 1
ATOM 2533 C C . THR B 1 91 ? -1.058 34.060 72.882 1.00 8.66 91 THR B C 1
ATOM 2534 O O . THR B 1 91 ? -2.218 33.778 72.587 1.00 9.51 91 THR B O 1
ATOM 2538 N N . LEU B 1 92 ? -0.009 33.540 72.258 1.00 7.51 92 LEU B N 1
ATOM 2539 C CA . LEU B 1 92 ? -0.165 32.422 71.333 1.00 7.40 92 LEU B CA 1
ATOM 2540 C C . LEU B 1 92 ? 0.635 31.243 71.861 1.00 7.42 92 LEU B C 1
ATOM 2541 O O . LEU B 1 92 ? 1.788 31.408 72.243 1.00 8.88 92 LEU B O 1
ATOM 2546 N N . VAL B 1 93 ? 0.028 30.060 71.885 1.00 6.73 93 VAL B N 1
ATOM 2547 C CA . VAL B 1 93 ? 0.658 28.871 72.455 1.00 7.79 93 VAL B CA 1
ATOM 2548 C C . VAL B 1 93 ? 0.628 27.742 71.444 1.00 9.13 93 VAL B C 1
ATOM 2549 O O . VAL B 1 93 ? -0.419 27.456 70.841 1.00 8.19 93 VAL B O 1
ATOM 2553 N N . ARG B 1 94 ? 1.773 27.104 71.220 1.00 9.47 94 ARG B N 1
ATOM 2554 C CA . ARG B 1 94 ? 1.810 26.024 70.253 1.00 10.53 94 ARG B CA 1
ATOM 2555 C C . ARG B 1 94 ? 1.123 24.778 70.833 1.00 10.28 94 ARG B C 1
ATOM 2556 O O . ARG B 1 94 ? 1.326 24.426 71.995 1.00 12.33 94 ARG B O 1
ATOM 2564 N N . THR B 1 95 ? 0.286 24.136 70.032 1.00 10.76 95 THR B N 1
ATOM 2565 C CA . THR B 1 95 ? -0.412 22.924 70.452 1.00 14.11 95 THR B CA 1
ATOM 2566 C C . THR B 1 95 ? -0.066 21.830 69.452 1.00 17.26 95 THR B C 1
ATOM 2567 O O . THR B 1 95 ? 0.473 22.124 68.388 1.00 19.25 95 THR B O 1
ATOM 2571 N N . PRO B 1 96 ? -0.363 20.562 69.783 1.00 21.18 96 PRO B N 1
ATOM 2572 C CA . PRO B 1 96 ? -0.139 19.501 68.791 1.00 27.23 96 PRO B CA 1
ATOM 2573 C C . PRO B 1 96 ? -0.931 19.739 67.503 1.00 35.22 96 PRO B C 1
ATOM 2574 O O . PRO B 1 96 ? -0.480 19.340 66.430 1.00 40.24 96 PRO B O 1
ATOM 2578 N N . HIS B 1 97 ? -2.088 20.386 67.612 1.00 38.60 97 HIS B N 1
ATOM 2579 C CA . HIS B 1 97 ? -2.921 20.647 66.444 1.00 44.12 97 HIS B CA 1
ATOM 2580 C C . HIS B 1 97 ? -2.956 22.124 66.038 1.00 38.25 97 HIS B C 1
ATOM 2581 O O . HIS B 1 97 ? -3.993 22.620 65.585 1.00 40.88 97 HIS B O 1
ATOM 2588 N N . GLY B 1 98 ? -1.834 22.823 66.208 1.00 27.38 98 GLY B N 1
ATOM 2589 C CA . GLY B 1 98 ? -1.693 24.170 65.686 1.00 19.27 98 GLY B CA 1
ATOM 2590 C C . GLY B 1 98 ? -1.279 25.228 66.694 1.00 15.90 98 GLY B C 1
ATOM 2591 O O . GLY B 1 98 ? -0.263 25.089 67.381 1.00 16.80 98 GLY B O 1
ATOM 2592 N N . TRP B 1 99 ? -2.054 26.308 66.749 1.00 13.61 99 TRP B N 1
ATOM 2593 C CA . TRP B 1 99 ? -1.813 27.390 67.693 1.00 11.82 99 TRP B CA 1
ATOM 2594 C C . TRP B 1 99 ? -3.104 27.756 68.411 1.00 11.86 99 TRP B C 1
ATOM 2595 O O . TRP B 1 99 ? -4.190 27.703 67.820 1.00 13.51 99 TRP B O 1
ATOM 2606 N N . ARG B 1 100 ? -2.989 28.134 69.681 1.00 7.95 100 ARG B N 1
ATOM 2607 C CA . ARG B 1 100 ? -4.153 28.577 70.437 1.00 9.07 100 ARG B CA 1
ATOM 2608 C C . ARG B 1 100 ? -3.930 30.003 70.870 1.00 7.70 100 ARG B C 1
ATOM 2609 O O . ARG B 1 100 ? -2.842 30.350 71.348 1.00 10.51 100 ARG B O 1
ATOM 2617 N N . ALA B 1 101 ? -4.948 30.842 70.685 1.00 7.63 101 ALA B N 1
ATOM 2618 C CA . ALA B 1 101 ? -4.878 32.224 71.148 1.00 6.52 101 ALA B CA 1
ATOM 2619 C C . ALA B 1 101 ? -5.635 32.407 72.446 1.00 8.53 101 ALA B C 1
ATOM 2620 O O . ALA B 1 101 ? -6.770 31.960 72.574 1.00 9.56 101 ALA B O 1
ATOM 2622 N N . ASP B 1 102 ? -5.021 33.107 73.389 1.00 8.30 102 ASP B N 1
ATOM 2623 C CA . ASP B 1 102 ? -5.674 33.383 74.659 1.00 9.33 102 ASP B CA 1
ATOM 2624 C C . ASP B 1 102 ? -5.407 34.834 75.025 1.00 8.17 102 ASP B C 1
ATOM 2625 O O . ASP B 1 102 ? -4.554 35.510 74.421 1.00 8.50 102 ASP B O 1
ATOM 2630 N N . ASN B 1 103 ? -6.142 35.332 76.011 1.00 8.11 103 ASN B N 1
ATOM 2631 C CA . ASN B 1 103 ? -5.892 36.672 76.503 1.00 7.54 103 ASN B CA 1
ATOM 2632 C C . ASN B 1 103 ? -5.684 36.641 78.010 1.00 8.67 103 ASN B C 1
ATOM 2633 O O . ASN B 1 103 ? -6.631 36.447 78.772 1.00 11.85 103 ASN B O 1
ATOM 2638 N N . THR B 1 104 ? -4.436 36.814 78.432 1.00 6.93 104 THR B N 1
ATOM 2639 C CA . THR B 1 104 ? -4.098 36.759 79.856 1.00 7.31 104 THR B CA 1
ATOM 2640 C C . THR B 1 104 ? -4.155 38.128 80.509 1.00 8.94 104 THR B C 1
ATOM 2641 O O . THR B 1 104 ? -3.937 38.231 81.721 1.00 8.00 104 THR B O 1
ATOM 2645 N N . ASP B 1 105 ? -4.462 39.176 79.739 1.00 12.27 105 ASP B N 1
ATOM 2646 C CA . ASP B 1 105 ? -4.728 40.494 80.346 1.00 13.06 105 ASP B CA 1
ATOM 2647 C C . ASP B 1 105 ? -5.882 40.429 81.349 1.00 12.87 105 ASP B C 1
ATOM 2648 O O . ASP B 1 105 ? -5.914 41.178 82.323 1.00 12.44 105 ASP B O 1
ATOM 2653 N N . ILE B 1 106 ? -6.824 39.521 81.110 1.00 10.12 106 ILE B N 1
ATOM 2654 C CA . ILE B 1 106 ? -7.899 39.254 82.059 1.00 8.95 106 ILE B CA 1
ATOM 2655 C C . ILE B 1 106 ? -7.324 38.832 83.421 1.00 9.85 106 ILE B C 1
ATOM 2656 O O . ILE B 1 106 ? -7.757 39.335 84.468 1.00 10.68 106 ILE B O 1
ATOM 2661 N N . ASP B 1 107 ? -6.336 37.936 83.395 1.00 11.62 107 ASP B N 1
ATOM 2662 C CA . ASP B 1 107 ? -5.618 37.515 84.601 1.00 12.03 107 ASP B CA 1
ATOM 2663 C C . ASP B 1 107 ? -4.805 38.643 85.207 1.00 11.95 107 ASP B C 1
ATOM 2664 O O . ASP B 1 107 ? -4.673 38.734 86.436 1.00 13.40 107 ASP B O 1
ATOM 2669 N N . GLY B 1 108 ? -4.239 39.488 84.347 1.00 10.74 108 GLY B N 1
ATOM 2670 C CA . GLY B 1 108 ? -3.552 40.676 84.801 1.00 10.57 108 GLY B CA 1
ATOM 2671 C C . GLY B 1 108 ? -4.454 41.505 85.689 1.00 11.54 108 GLY B C 1
ATOM 2672 O O . GLY B 1 108 ? -4.052 41.888 86.788 1.00 13.14 108 GLY B O 1
ATOM 2673 N N . VAL B 1 109 ? -5.670 41.777 85.222 1.00 9.26 109 VAL B N 1
ATOM 2674 C CA . VAL B 1 109 ? -6.604 42.598 85.982 1.00 9.94 109 VAL B CA 1
ATOM 2675 C C . VAL B 1 109 ? -7.030 41.917 87.292 1.00 9.27 109 VAL B C 1
ATOM 2676 O O . VAL B 1 109 ? -6.882 42.474 88.385 1.00 10.42 109 VAL B O 1
ATOM 2680 N N . ALA B 1 110 ? -7.548 40.701 87.191 1.00 8.80 110 ALA B N 1
ATOM 2681 C CA . ALA B 1 110 ? -8.051 40.009 88.375 1.00 9.99 110 ALA B CA 1
ATOM 2682 C C . ALA B 1 110 ? -6.940 39.704 89.383 1.00 10.36 110 ALA B C 1
ATOM 2683 O O . ALA B 1 110 ? -7.121 39.865 90.604 1.00 11.61 110 ALA B O 1
ATOM 2685 N N . GLY B 1 111 ? -5.784 39.272 88.890 1.00 9.00 111 GLY B N 1
ATOM 2686 C CA . GLY B 1 111 ? -4.683 38.917 89.773 1.00 11.47 111 GLY B CA 1
ATOM 2687 C C . GLY B 1 111 ? -4.063 40.120 90.466 1.00 9.79 111 GLY B C 1
ATOM 2688 O O . GLY B 1 111 ? -3.722 40.067 91.650 1.00 11.77 111 GLY B O 1
ATOM 2689 N N . ALA B 1 112 ? -3.888 41.211 89.730 1.00 10.87 112 ALA B N 1
ATOM 2690 C CA . ALA B 1 112 ? -3.266 42.394 90.324 1.00 10.74 112 ALA B CA 1
ATOM 2691 C C . ALA B 1 112 ? -4.179 43.067 91.353 1.00 9.68 112 ALA B C 1
ATOM 2692 O O . ALA B 1 112 ? -3.690 43.587 92.377 1.00 13.39 112 ALA B O 1
ATOM 2694 N N . LEU B 1 113 ? -5.484 43.077 91.079 1.00 10.60 113 LEU B N 1
ATOM 2695 C CA . LEU B 1 113 ? -6.463 43.605 92.036 1.00 10.51 113 LEU B CA 1
ATOM 2696 C C . LEU B 1 113 ? -6.549 42.683 93.239 1.00 12.67 113 LEU B C 1
ATOM 2697 O O . LEU B 1 113 ? -6.585 43.148 94.383 1.00 13.96 113 LEU B O 1
ATOM 2702 N N . GLY B 1 114 ? -6.567 41.375 92.980 1.00 11.27 114 GLY B N 1
ATOM 2703 C CA . GLY B 1 114 ? -6.574 40.375 94.039 1.00 13.74 114 GLY B CA 1
ATOM 2704 C C . GLY B 1 114 ? -7.977 40.036 94.520 1.00 14.43 114 GLY B C 1
ATOM 2705 O O . GLY B 1 114 ? -8.410 38.877 94.458 1.00 15.05 114 GLY B O 1
ATOM 2706 N N . ALA B 1 115 ? -8.666 41.054 95.033 1.00 13.84 115 ALA B N 1
ATOM 2707 C CA . ALA B 1 115 ? -10.065 40.957 95.437 1.00 14.33 115 ALA B CA 1
ATOM 2708 C C . ALA B 1 115 ? -10.686 42.344 95.330 1.00 17.13 115 ALA B C 1
ATOM 2709 O O . ALA B 1 115 ? -9.999 43.358 95.480 1.00 17.81 115 ALA B O 1
ATOM 2711 N N . ALA B 1 116 ? -11.987 42.382 95.081 1.00 18.39 116 ALA B N 1
ATOM 2712 C CA . ALA B 1 116 ? -12.719 43.641 95.031 1.00 19.20 116 ALA B CA 1
ATOM 2713 C C . ALA B 1 116 ? -14.169 43.388 95.391 1.00 22.71 116 ALA B C 1
ATOM 2714 O O . ALA B 1 116 ? -14.750 42.383 94.978 1.00 23.77 116 ALA B O 1
ATOM 2716 N N . ALA B 1 117 ? -14.751 44.297 96.167 1.00 23.61 117 ALA B N 1
ATOM 2717 C CA . ALA B 1 117 ? -16.150 44.180 96.554 1.00 26.58 117 ALA B CA 1
ATOM 2718 C C . ALA B 1 117 ? -16.888 45.494 96.320 1.00 27.79 117 ALA B C 1
ATOM 2719 O O . ALA B 1 117 ? -16.473 46.536 96.829 1.00 32.55 117 ALA B O 1
ATOM 2721 N N . GLY B 1 118 ? -17.982 45.449 95.562 1.00 22.94 118 GLY B N 1
ATOM 2722 C CA . GLY B 1 118 ? -18.825 46.624 95.390 1.00 19.36 118 GLY B CA 1
ATOM 2723 C C . GLY B 1 118 ? -18.931 47.093 93.951 1.00 17.33 118 GLY B C 1
ATOM 2724 O O . GLY B 1 118 ? -18.785 46.293 93.021 1.00 16.16 118 GLY B O 1
ATOM 2725 N N . HIS B 1 119 ? -19.195 48.390 93.780 1.00 13.93 119 HIS B N 1
ATOM 2726 C CA . HIS B 1 119 ? -19.404 48.994 92.465 1.00 14.42 119 HIS B CA 1
ATOM 2727 C C . HIS B 1 119 ? -18.067 49.286 91.799 1.00 14.83 119 HIS B C 1
ATOM 2728 O O . HIS B 1 119 ? -17.173 49.836 92.430 1.00 14.66 119 HIS B O 1
ATOM 2735 N N . ALA B 1 120 ? -17.942 48.957 90.513 1.00 10.07 120 ALA B N 1
ATOM 2736 C CA . ALA B 1 120 ? -16.693 49.197 89.786 1.00 10.36 120 ALA B CA 1
ATOM 2737 C C . ALA B 1 120 ? -16.885 50.202 88.669 1.00 9.80 120 ALA B C 1
ATOM 2738 O O . ALA B 1 120 ? -17.963 50.281 88.071 1.00 9.88 120 ALA B O 1
ATOM 2740 N N . LEU B 1 121 ? -15.818 50.942 88.377 1.00 10.53 121 LEU B N 1
ATOM 2741 C CA . LEU B 1 121 ? -15.790 51.864 87.246 1.00 12.13 121 LEU B CA 1
ATOM 2742 C C . LEU B 1 121 ? -14.676 51.472 86.285 1.00 13.05 121 LEU B C 1
ATOM 2743 O O . LEU B 1 121 ? -13.550 51.214 86.709 1.00 13.09 121 LEU B O 1
ATOM 2748 N N . VAL B 1 122 ? -14.987 51.438 84.991 1.00 12.42 122 VAL B N 1
ATOM 2749 C CA . VAL B 1 122 ? -13.949 51.321 83.963 1.00 12.40 122 VAL B CA 1
ATOM 2750 C C . VAL B 1 122 ? -13.897 52.606 83.151 1.00 13.38 122 VAL B C 1
ATOM 2751 O O . VAL B 1 122 ? -14.902 53.032 82.572 1.00 15.52 122 VAL B O 1
ATOM 2755 N N . LEU B 1 123 ? -12.725 53.237 83.129 1.00 11.92 123 LEU B N 1
ATOM 2756 C CA . LEU B 1 123 ? -12.526 54.480 82.391 1.00 15.23 123 LEU B CA 1
ATOM 2757 C C . LEU B 1 123 ? -11.907 54.155 81.028 1.00 15.21 123 LEU B C 1
ATOM 2758 O O . LEU B 1 123 ? -10.827 53.554 80.944 1.00 16.20 123 LEU B O 1
ATOM 2763 N N . GLY B 1 124 ? -12.614 54.512 79.958 1.00 17.62 124 GLY B N 1
ATOM 2764 C CA . GLY B 1 124 ? -12.143 54.244 78.609 1.00 20.31 124 GLY B CA 1
ATOM 2765 C C . GLY B 1 124 ? -12.810 53.042 77.967 1.00 21.52 124 GLY B C 1
ATOM 2766 O O . GLY B 1 124 ? -13.306 52.155 78.669 1.00 19.74 124 GLY B O 1
ATOM 2767 N N . SER B 1 125 ? -12.799 53.005 76.634 1.00 23.45 125 SER B N 1
ATOM 2768 C CA . SER B 1 125 ? -13.478 51.951 75.885 1.00 25.48 125 SER B CA 1
ATOM 2769 C C . SER B 1 125 ? -12.546 51.105 75.016 1.00 28.87 125 SER B C 1
ATOM 2770 O O . SER B 1 125 ? -12.959 50.071 74.489 1.00 32.52 125 SER B O 1
ATOM 2773 N N . GLY B 1 126 ? -11.301 51.536 74.856 1.00 27.84 126 GLY B N 1
ATOM 2774 C CA . GLY B 1 126 ? -10.367 50.812 74.010 1.00 27.25 126 GLY B CA 1
ATOM 2775 C C . GLY B 1 126 ? -9.356 50.021 74.816 1.00 24.22 126 GLY B C 1
ATOM 2776 O O . GLY B 1 126 ? -9.546 49.808 76.007 1.00 21.67 126 GLY B O 1
ATOM 2777 N N . GLY B 1 127 ? -8.288 49.579 74.157 1.00 24.90 127 GLY B N 1
ATOM 2778 C CA . GLY B 1 127 ? -7.193 48.894 74.824 1.00 22.40 127 GLY B CA 1
ATOM 2779 C C . GLY B 1 127 ? -7.585 47.762 75.754 1.00 18.65 127 GLY B C 1
ATOM 2780 O O . GLY B 1 127 ? -8.188 46.771 75.336 1.00 18.21 127 GLY B O 1
ATOM 2781 N N . THR B 1 128 ? -7.241 47.913 77.027 1.00 17.03 128 THR B N 1
ATOM 2782 C CA . THR B 1 128 ? -7.467 46.858 77.997 1.00 13.93 128 THR B CA 1
ATOM 2783 C C . THR B 1 128 ? -8.873 46.891 78.595 1.00 11.28 128 THR B C 1
ATOM 2784 O O . THR B 1 128 ? -9.169 46.107 79.478 1.00 11.71 128 THR B O 1
ATOM 2788 N N . ALA B 1 129 ? -9.743 47.784 78.117 1.00 13.95 129 ALA B N 1
ATOM 2789 C CA . ALA B 1 129 ? -11.087 47.882 78.695 1.00 11.52 129 ALA B CA 1
ATOM 2790 C C . ALA B 1 129 ? -11.895 46.571 78.663 1.00 9.92 129 ALA B C 1
ATOM 2791 O O . ALA B 1 129 ? -12.521 46.215 79.662 1.00 10.67 129 ALA B O 1
ATOM 2793 N N . PRO B 1 130 ? -11.898 45.849 77.527 1.00 9.71 130 PRO B N 1
ATOM 2794 C CA . PRO B 1 130 ? -12.631 44.576 77.564 1.00 9.64 130 PRO B CA 1
ATOM 2795 C C . PRO B 1 130 ? -12.044 43.591 78.577 1.00 9.90 130 PRO B C 1
ATOM 2796 O O . PRO B 1 130 ? -12.807 42.944 79.299 1.00 9.14 130 PRO B O 1
ATOM 2800 N N . ALA B 1 131 ? -10.721 43.471 78.634 1.00 8.94 131 ALA B N 1
ATOM 2801 C CA . ALA B 1 131 ? -10.103 42.614 79.650 1.00 10.94 131 ALA B CA 1
ATOM 2802 C C . ALA B 1 131 ? -10.469 43.076 81.059 1.00 11.59 131 ALA B C 1
ATOM 2803 O O . ALA B 1 131 ? -10.652 42.254 81.963 1.00 11.97 131 ALA B O 1
ATOM 2805 N N . ALA B 1 132 ? -10.585 44.391 81.250 1.00 8.86 132 ALA B N 1
ATOM 2806 C CA . ALA B 1 132 ? -10.958 44.935 82.561 1.00 9.22 132 ALA B CA 1
ATOM 2807 C C . ALA B 1 132 ? -12.366 44.517 82.972 1.00 9.54 132 ALA B C 1
ATOM 2808 O O . ALA B 1 132 ? -12.614 44.152 84.135 1.00 11.94 132 ALA B O 1
ATOM 2810 N N . VAL B 1 133 ? -13.292 44.568 82.028 1.00 8.95 133 VAL B N 1
ATOM 2811 C CA . VAL B 1 133 ? -14.664 44.154 82.298 1.00 8.89 133 VAL B CA 1
ATOM 2812 C C . VAL B 1 133 ? -14.711 42.691 82.720 1.00 11.22 133 VAL B C 1
ATOM 2813 O O . VAL B 1 133 ? -15.347 42.345 83.713 1.00 11.71 133 VAL B O 1
ATOM 2817 N N . VAL B 1 134 ? -14.002 41.838 81.986 1.00 9.37 134 VAL B N 1
ATOM 2818 C CA . VAL B 1 134 ? -14.013 40.408 82.285 1.00 10.37 134 VAL B CA 1
ATOM 2819 C C . VAL B 1 134 ? -13.276 40.105 83.590 1.00 11.92 134 VAL B C 1
ATOM 2820 O O . VAL B 1 134 ? -13.742 39.293 84.389 1.00 12.86 134 VAL B O 1
ATOM 2824 N N . GLY B 1 135 ? -12.146 40.773 83.818 1.00 11.62 135 GLY B N 1
ATOM 2825 C CA . GLY B 1 135 ? -11.398 40.594 85.055 1.00 10.54 135 GLY B CA 1
ATOM 2826 C C . GLY B 1 135 ? -12.193 41.049 86.273 1.00 9.29 135 GLY B C 1
ATOM 2827 O O . GLY B 1 135 ? -12.165 40.400 87.325 1.00 9.27 135 GLY B O 1
ATOM 2828 N N . LEU B 1 136 ? -12.919 42.155 86.140 1.00 11.36 136 LEU B N 1
ATOM 2829 C CA . LEU B 1 136 ? -13.738 42.631 87.250 1.00 11.50 136 LEU B CA 1
ATOM 2830 C C . LEU B 1 136 ? -14.871 41.649 87.530 1.00 11.44 136 LEU B C 1
ATOM 2831 O O . LEU B 1 136 ? -15.227 41.412 88.682 1.00 12.31 136 LEU B O 1
ATOM 2836 N N . ALA B 1 137 ? -15.422 41.062 86.475 1.00 11.71 137 ALA B N 1
ATOM 2837 C CA . ALA B 1 137 ? -16.474 40.066 86.630 1.00 15.79 137 ALA B CA 1
ATOM 2838 C C . ALA B 1 137 ? -15.973 38.885 87.454 1.00 14.90 137 ALA B C 1
ATOM 2839 O O . ALA B 1 137 ? -16.697 38.364 88.314 1.00 14.28 137 ALA B O 1
ATOM 2841 N N . GLU B 1 138 ? -14.738 38.470 87.187 1.00 14.87 138 GLU B N 1
ATOM 2842 C CA . GLU B 1 138 ? -14.123 37.348 87.896 1.00 18.90 138 GLU B CA 1
ATOM 2843 C C . GLU B 1 138 ? -13.984 37.609 89.391 1.00 18.54 138 GLU B C 1
ATOM 2844 O O . GLU B 1 138 ? -14.010 36.673 90.187 1.00 19.32 138 GLU B O 1
ATOM 2850 N N . LEU B 1 139 ? -13.830 38.876 89.763 1.00 16.63 139 LEU B N 1
ATOM 2851 C CA . LEU B 1 139 ? -13.667 39.252 91.168 1.00 15.00 139 LEU B CA 1
ATOM 2852 C C . LEU B 1 139 ? -15.010 39.351 91.865 1.00 16.02 139 LEU B C 1
ATOM 2853 O O . LEU B 1 139 ? -15.086 39.470 93.090 1.00 18.36 139 LEU B O 1
ATOM 2858 N N . GLY B 1 140 ? -16.080 39.305 91.080 1.00 14.22 140 GLY B N 1
ATOM 2859 C CA . GLY B 1 140 ? -17.412 39.338 91.632 1.00 16.54 140 GLY B CA 1
ATOM 2860 C C . GLY B 1 140 ? -17.888 40.705 92.072 1.00 18.17 140 GLY B C 1
ATOM 2861 O O . GLY B 1 140 ? -18.658 40.804 93.028 1.00 21.60 140 GLY B O 1
ATOM 2862 N N . VAL B 1 141 ? -17.445 41.761 91.394 1.00 17.18 141 VAL B N 1
ATOM 2863 C CA . VAL B 1 141 ? -17.997 43.091 91.678 1.00 17.08 141 VAL B CA 1
ATOM 2864 C C . VAL B 1 141 ? -19.514 43.065 91.445 1.00 16.87 141 VAL B C 1
ATOM 2865 O O . VAL B 1 141 ? -20.016 42.199 90.717 1.00 17.17 141 VAL B O 1
ATOM 2869 N N . THR B 1 142 ? -20.254 43.977 92.074 1.00 15.28 142 THR B N 1
ATOM 2870 C CA . THR B 1 142 ? -21.721 43.939 91.973 1.00 18.04 142 THR B CA 1
ATOM 2871 C C . THR B 1 142 ? -22.236 44.515 90.661 1.00 18.01 142 THR B C 1
ATOM 2872 O O . THR B 1 142 ? -23.301 44.135 90.184 1.00 20.98 142 THR B O 1
ATOM 2876 N N . ASP B 1 143 ? -21.467 45.426 90.081 1.00 16.10 143 ASP B N 1
ATOM 2877 C CA . ASP B 1 143 ? -21.821 46.044 88.808 1.00 15.00 143 ASP B CA 1
ATOM 2878 C C . ASP B 1 143 ? -20.632 46.814 88.251 1.00 13.06 143 ASP B C 1
ATOM 2879 O O . ASP B 1 143 ? -19.677 47.126 88.970 1.00 12.32 143 ASP B O 1
ATOM 2884 N N . ILE B 1 144 ? -20.696 47.129 86.963 1.00 10.65 144 ILE B N 1
ATOM 2885 C CA . ILE B 1 144 ? -19.615 47.844 86.296 1.00 11.92 144 ILE B CA 1
ATOM 2886 C C . ILE B 1 144 ? -20.216 48.987 85.491 1.00 13.30 144 ILE B C 1
ATOM 2887 O O . ILE B 1 144 ? -21.145 48.785 84.693 1.00 13.25 144 ILE B O 1
ATOM 2892 N N . THR B 1 145 ? -19.699 50.190 85.704 1.00 11.18 145 THR B N 1
ATOM 2893 C CA . THR B 1 145 ? -20.091 51.333 84.899 1.00 13.37 145 THR B CA 1
ATOM 2894 C C . THR B 1 145 ? -18.914 51.725 84.006 1.00 14.94 145 THR B C 1
ATOM 2895 O O . THR B 1 145 ? -17.818 52.024 84.482 1.00 14.58 145 THR B O 1
ATOM 2899 N N . VAL B 1 146 ? -19.144 51.703 82.701 1.00 13.44 146 VAL B N 1
ATOM 2900 C CA . VAL B 1 146 ? -18.125 52.085 81.735 1.00 15.11 146 VAL B CA 1
ATOM 2901 C C . VAL B 1 146 ? -18.273 53.564 81.411 1.00 16.01 146 VAL B C 1
ATOM 2902 O O . VAL B 1 146 ? -19.315 53.997 80.911 1.00 17.56 146 VAL B O 1
ATOM 2906 N N . VAL B 1 147 ? -17.234 54.335 81.705 1.00 16.53 147 VAL B N 1
ATOM 2907 C CA . VAL B 1 147 ? -17.237 55.773 81.465 1.00 20.48 147 VAL B CA 1
ATOM 2908 C C . VAL B 1 147 ? -16.379 56.047 80.252 1.00 21.81 147 VAL B C 1
ATOM 2909 O O . VAL B 1 147 ? -15.165 55.858 80.304 1.00 20.41 147 VAL B O 1
ATOM 2913 N N . ALA B 1 148 ? -16.992 56.481 79.156 1.00 22.70 148 ALA B N 1
ATOM 2914 C CA . ALA B 1 148 ? -16.242 56.648 77.918 1.00 25.51 148 ALA B CA 1
ATOM 2915 C C . ALA B 1 148 ? -16.880 57.664 76.974 1.00 29.19 148 ALA B C 1
ATOM 2916 O O . ALA B 1 148 ? -18.035 58.043 77.147 1.00 31.93 148 ALA B O 1
ATOM 2918 N N . ARG B 1 149 ? -16.110 58.085 75.973 1.00 32.26 149 ARG B N 1
ATOM 2919 C CA . ARG B 1 149 ? -16.584 59.001 74.939 1.00 36.97 149 ARG B CA 1
ATOM 2920 C C . ARG B 1 149 ? -17.300 58.256 73.815 1.00 35.76 149 ARG B C 1
ATOM 2921 O O . ARG B 1 149 ? -18.336 58.703 73.309 1.00 36.08 149 ARG B O 1
ATOM 2929 N N . ASN B 1 150 ? -16.730 57.121 73.421 1.00 33.26 150 ASN B N 1
ATOM 2930 C CA . ASN B 1 150 ? -17.231 56.355 72.284 1.00 32.13 150 ASN B CA 1
ATOM 2931 C C . ASN B 1 150 ? -18.413 55.473 72.674 1.00 30.65 150 ASN B C 1
ATOM 2932 O O . ASN B 1 150 ? -18.224 54.365 73.181 1.00 28.08 150 ASN B O 1
ATOM 2937 N N . SER B 1 151 ? -19.627 55.954 72.417 1.00 30.48 151 SER B N 1
ATOM 2938 C CA . SER B 1 151 ? -20.833 55.261 72.871 1.00 30.62 151 SER B CA 1
ATOM 2939 C C . SER B 1 151 ? -21.108 53.967 72.108 1.00 32.55 151 SER B C 1
ATOM 2940 O O . SER B 1 151 ? -21.754 53.061 72.639 1.00 32.93 151 SER B O 1
ATOM 2943 N N . ASP B 1 152 ? -20.636 53.880 70.867 1.00 33.81 152 ASP B N 1
ATOM 2944 C CA . ASP B 1 152 ? -20.777 52.646 70.101 1.00 35.78 152 ASP B CA 1
ATOM 2945 C C . ASP B 1 152 ? -19.943 51.532 70.740 1.00 32.59 152 ASP B C 1
ATOM 2946 O O . ASP B 1 152 ? -20.430 50.419 70.952 1.00 33.28 152 ASP B O 1
ATOM 2951 N N . LYS B 1 153 ? -18.692 51.841 71.065 1.00 30.94 153 LYS B N 1
ATOM 2952 C CA . LYS B 1 153 ? -17.811 50.863 71.695 1.00 29.40 153 LYS B CA 1
ATOM 2953 C C . LYS B 1 153 ? -18.236 50.589 73.143 1.00 26.76 153 LYS B C 1
ATOM 2954 O O . LYS B 1 153 ? -18.139 49.459 73.624 1.00 25.31 153 LYS B O 1
ATOM 2960 N N . ALA B 1 154 ? -18.710 51.616 73.842 1.00 25.77 154 ALA B N 1
ATOM 2961 C CA . ALA B 1 154 ? -19.153 51.421 75.217 1.00 25.25 154 ALA B CA 1
ATOM 2962 C C . ALA B 1 154 ? -20.354 50.470 75.262 1.00 25.04 154 ALA B C 1
ATOM 2963 O O . ALA B 1 154 ? -20.479 49.654 76.180 1.00 24.71 154 ALA B O 1
ATOM 2965 N N . ALA B 1 155 ? -21.213 50.552 74.251 1.00 26.00 155 ALA B N 1
ATOM 2966 C CA . ALA B 1 155 ? -22.370 49.666 74.156 1.00 25.58 155 ALA B CA 1
ATOM 2967 C C . ALA B 1 155 ? -21.963 48.196 74.023 1.00 26.57 155 ALA B C 1
ATOM 2968 O O . ALA B 1 155 ? -22.627 47.304 74.560 1.00 26.93 155 ALA B O 1
ATOM 2970 N N . ARG B 1 156 ? -20.879 47.940 73.300 1.00 24.48 156 ARG B N 1
ATOM 2971 C CA . ARG B 1 156 ? -20.395 46.570 73.130 1.00 22.66 156 ARG B CA 1
ATOM 2972 C C . ARG B 1 156 ? -19.800 46.023 74.426 1.00 17.99 156 ARG B C 1
ATOM 2973 O O . ARG B 1 156 ? -19.878 44.825 74.700 1.00 18.67 156 ARG B O 1
ATOM 2981 N N . LEU B 1 157 ? -19.239 46.914 75.235 1.00 16.31 157 LEU B N 1
ATOM 2982 C CA . LEU B 1 157 ? -18.669 46.544 76.528 1.00 15.62 157 LEU B CA 1
ATOM 2983 C C . LEU B 1 157 ? -19.775 46.177 77.511 1.00 16.54 157 LEU B C 1
ATOM 2984 O O . LEU B 1 157 ? -19.602 45.311 78.371 1.00 17.22 157 LEU B O 1
ATOM 2989 N N . VAL B 1 158 ? -20.924 46.826 77.371 1.00 18.31 158 VAL B N 1
ATOM 2990 C CA . VAL B 1 158 ? -22.076 46.509 78.211 1.00 18.77 158 VAL B CA 1
ATOM 2991 C C . VAL B 1 158 ? -22.569 45.087 77.927 1.00 17.98 158 VAL B C 1
ATOM 2992 O O . VAL B 1 158 ? -22.810 44.308 78.851 1.00 16.19 158 VAL B O 1
ATOM 2996 N N . ASP B 1 159 ? -22.685 44.741 76.646 1.00 18.20 159 ASP B N 1
ATOM 2997 C CA . ASP B 1 159 ? -23.098 43.401 76.251 1.00 21.18 159 ASP B CA 1
ATOM 2998 C C . ASP B 1 159 ? -22.095 42.347 76.733 1.00 18.42 159 ASP B C 1
ATOM 2999 O O . ASP B 1 159 ? -22.480 41.249 77.144 1.00 17.57 159 ASP B O 1
ATOM 3004 N N . LEU B 1 160 ? -20.811 42.692 76.697 1.00 17.17 160 LEU B N 1
ATOM 3005 C CA . LEU B 1 160 ? -19.769 41.813 77.223 1.00 16.50 160 LEU B CA 1
ATOM 3006 C C . LEU B 1 160 ? -19.984 41.526 78.708 1.00 16.13 160 LEU B C 1
ATOM 3007 O O . LEU B 1 160 ? -19.924 40.369 79.150 1.00 16.27 160 LEU B O 1
ATOM 3012 N N . GLY B 1 161 ? -20.239 42.578 79.476 1.00 15.76 161 GLY B N 1
ATOM 3013 C CA . GLY B 1 161 ? -20.524 42.434 80.895 1.00 15.46 161 GLY B CA 1
ATOM 3014 C C . GLY B 1 161 ? -21.684 41.491 81.157 1.00 17.75 161 GLY B C 1
ATOM 3015 O O . GLY B 1 161 ? -21.610 40.636 82.039 1.00 18.26 161 GLY B O 1
ATOM 3016 N N . THR B 1 162 ? -22.758 41.649 80.392 1.00 17.01 162 THR B N 1
ATOM 3017 C CA . THR B 1 162 ? -23.923 40.775 80.509 1.00 21.16 162 THR B CA 1
ATOM 3018 C C . THR B 1 162 ? -23.563 39.320 80.201 1.00 22.10 162 THR B C 1
ATOM 3019 O O . THR B 1 162 ? -23.984 38.406 80.912 1.00 23.48 162 THR B O 1
ATOM 3023 N N . ARG B 1 163 ? -22.777 39.113 79.148 1.00 21.26 163 ARG B N 1
ATOM 3024 C CA . ARG B 1 163 ? -22.316 37.774 78.785 1.00 23.12 163 ARG B CA 1
ATOM 3025 C C . ARG B 1 163 ? -21.552 37.073 79.911 1.00 23.37 163 ARG B C 1
ATOM 3026 O O . ARG B 1 163 ? -21.673 35.860 80.072 1.00 26.70 163 ARG B O 1
ATOM 3034 N N . VAL B 1 164 ? -20.781 37.828 80.691 1.00 18.00 164 VAL B N 1
ATOM 3035 C CA . VAL B 1 164 ? -19.994 37.232 81.778 1.00 19.11 164 VAL B CA 1
ATOM 3036 C C . VAL B 1 164 ? -20.668 37.372 83.149 1.00 21.14 164 VAL B C 1
ATOM 3037 O O . VAL B 1 164 ? -20.035 37.163 84.191 1.00 21.43 164 VAL B O 1
ATOM 3041 N N . GLY B 1 165 ? -21.946 37.734 83.142 1.00 21.04 165 GLY B N 1
ATOM 3042 C CA . GLY B 1 165 ? -22.766 37.648 84.339 1.00 21.77 165 GLY B CA 1
ATOM 3043 C C . GLY B 1 165 ? -22.701 38.788 85.339 1.00 21.04 165 GLY B C 1
ATOM 3044 O O . GLY B 1 165 ? -23.011 38.590 86.516 1.00 24.35 165 GLY B O 1
ATOM 3045 N N . VAL B 1 166 ? -22.317 39.979 84.886 1.00 17.34 166 VAL B N 1
ATOM 3046 C CA . VAL B 1 166 ? -22.263 41.146 85.767 1.00 17.85 166 VAL B CA 1
ATOM 3047 C C . VAL B 1 166 ? -23.118 42.290 85.217 1.00 18.02 166 VAL B C 1
ATOM 3048 O O . VAL B 1 166 ? -23.105 42.565 84.013 1.00 18.16 166 VAL B O 1
ATOM 3052 N N . ALA B 1 167 ? -23.882 42.931 86.099 1.00 17.16 167 ALA B N 1
ATOM 3053 C CA . ALA B 1 167 ? -24.686 44.095 85.742 1.00 16.93 167 ALA B CA 1
ATOM 3054 C C . ALA B 1 167 ? -23.779 45.200 85.209 1.00 18.17 167 ALA B C 1
ATOM 3055 O O . ALA B 1 167 ? -22.855 45.625 85.889 1.00 17.41 167 ALA B O 1
ATOM 3057 N N . THR B 1 168 ? -24.024 45.655 83.984 1.00 18.97 168 THR B N 1
ATOM 3058 C CA . THR B 1 168 ? -23.129 46.632 83.355 1.00 17.01 168 THR B CA 1
ATOM 3059 C C . THR B 1 168 ? -23.927 47.756 82.691 1.00 18.98 168 THR B C 1
ATOM 3060 O O . THR B 1 168 ? -25.017 47.516 82.166 1.00 19.90 168 THR B O 1
ATOM 3064 N N . ARG B 1 169 ? -23.396 48.979 82.734 1.00 16.37 169 ARG B N 1
ATOM 3065 C CA . ARG B 1 169 ? -24.001 50.108 82.029 1.00 19.23 169 ARG B CA 1
ATOM 3066 C C . ARG B 1 169 ? -22.909 51.031 81.490 1.00 19.70 169 ARG B C 1
ATOM 3067 O O . ARG B 1 169 ? -21.748 50.915 81.868 1.00 18.94 169 ARG B O 1
ATOM 3075 N N . PHE B 1 170 ? -23.294 51.943 80.603 1.00 24.21 170 PHE B N 1
ATOM 3076 C CA . PHE B 1 170 ? -22.382 52.960 80.092 1.00 28.37 170 PHE B CA 1
ATOM 3077 C C . PHE B 1 170 ? -22.891 54.329 80.503 1.00 31.00 170 PHE B C 1
ATOM 3078 O O . PHE B 1 170 ? -24.097 54.586 80.479 1.00 32.78 170 PHE B O 1
ATOM 3086 N N . CYS B 1 171 ? -21.970 55.207 80.877 1.00 30.95 171 CYS B N 1
ATOM 3087 C CA . CYS B 1 171 ? -22.326 56.572 81.222 1.00 34.59 171 CYS B CA 1
ATOM 3088 C C . CYS B 1 171 ? -21.302 57.543 80.658 1.00 35.18 171 CYS B C 1
ATOM 3089 O O . CYS B 1 171 ? -20.105 57.300 80.749 1.00 34.69 171 CYS B O 1
ATOM 3092 N N . ALA B 1 172 ? -21.779 58.633 80.063 1.00 36.98 172 ALA B N 1
ATOM 3093 C CA . ALA B 1 172 ? -20.903 59.681 79.537 1.00 39.66 172 ALA B CA 1
ATOM 3094 C C . ALA B 1 172 ? -20.152 60.391 80.657 1.00 41.50 172 ALA B C 1
ATOM 3095 O O . ALA B 1 172 ? -20.627 60.453 81.792 1.00 43.04 172 ALA B O 1
ATOM 3097 N N . LEU B 1 178 ? -19.495 62.463 87.443 1.00 33.76 178 LEU B N 1
ATOM 3098 C CA . LEU B 1 178 ? -18.346 61.585 87.632 1.00 33.41 178 LEU B CA 1
ATOM 3099 C C . LEU B 1 178 ? -18.000 61.477 89.110 1.00 34.04 178 LEU B C 1
ATOM 3100 O O . LEU B 1 178 ? -17.639 60.406 89.599 1.00 33.39 178 LEU B O 1
ATOM 3105 N N . ALA B 1 179 ? -18.120 62.598 89.815 1.00 36.33 179 ALA B N 1
ATOM 3106 C CA . ALA B 1 179 ? -17.751 62.676 91.226 1.00 36.95 179 ALA B CA 1
ATOM 3107 C C . ALA B 1 179 ? -18.708 61.885 92.110 1.00 37.07 179 ALA B C 1
ATOM 3108 O O . ALA B 1 179 ? -18.300 61.324 93.132 1.00 35.90 179 ALA B O 1
ATOM 3110 N N . ASP B 1 180 ? -19.982 61.863 91.726 1.00 36.60 180 ASP B N 1
ATOM 3111 C CA . ASP B 1 180 ? -20.973 61.061 92.433 1.00 35.22 180 ASP B CA 1
ATOM 3112 C C . ASP B 1 180 ? -20.695 59.578 92.216 1.00 30.45 180 ASP B C 1
ATOM 3113 O O . ASP B 1 180 ? -20.811 58.776 93.141 1.00 29.53 180 ASP B O 1
ATOM 3118 N N . ALA B 1 181 ? -20.328 59.225 90.986 1.00 28.36 181 ALA B N 1
ATOM 3119 C CA . ALA B 1 181 ? -20.025 57.840 90.635 1.00 27.76 181 ALA B CA 1
ATOM 3120 C C . ALA B 1 181 ? -18.827 57.341 91.425 1.00 29.01 181 ALA B C 1
ATOM 3121 O O . ALA B 1 181 ? -18.798 56.189 91.862 1.00 30.31 181 ALA B O 1
ATOM 3123 N N . VAL B 1 182 ? -17.844 58.219 91.613 1.00 25.79 182 VAL B N 1
ATOM 3124 C CA . VAL B 1 182 ? -16.637 57.872 92.349 1.00 24.16 182 VAL B CA 1
ATOM 3125 C C . VAL B 1 182 ? -16.932 57.678 93.837 1.00 26.94 182 VAL B C 1
ATOM 3126 O O . VAL B 1 182 ? -16.387 56.770 94.477 1.00 27.86 182 VAL B O 1
ATOM 3130 N N . ALA B 1 183 ? -17.805 58.522 94.380 1.00 28.71 183 ALA B N 1
ATOM 3131 C CA . ALA B 1 183 ? -18.199 58.414 95.782 1.00 29.64 183 ALA B CA 1
ATOM 3132 C C . ALA B 1 183 ? -18.938 57.105 96.064 1.00 30.05 183 ALA B C 1
ATOM 3133 O O . ALA B 1 183 ? -18.876 56.574 97.174 1.00 32.61 183 ALA B O 1
ATOM 3135 N N . ALA B 1 184 ? -19.636 56.588 95.059 1.00 27.75 184 ALA B N 1
ATOM 3136 C CA . ALA B 1 184 ? -20.365 55.330 95.213 1.00 27.90 184 ALA B CA 1
ATOM 3137 C C . ALA B 1 184 ? -19.483 54.108 94.940 1.00 25.81 184 ALA B C 1
ATOM 3138 O O . ALA B 1 184 ? -19.719 53.030 95.487 1.00 26.49 184 ALA B O 1
ATOM 3140 N N . ALA B 1 185 ? -18.459 54.293 94.112 1.00 22.65 185 ALA B N 1
ATOM 3141 C CA . ALA B 1 185 ? -17.653 53.176 93.603 1.00 19.54 185 ALA B CA 1
ATOM 3142 C C . ALA B 1 185 ? -16.538 52.733 94.546 1.00 20.13 185 ALA B C 1
ATOM 3143 O O . ALA B 1 185 ? -16.024 53.522 95.347 1.00 21.70 185 ALA B O 1
ATOM 3145 N N . GLU B 1 186 ? -16.171 51.460 94.440 1.00 15.80 186 GLU B N 1
ATOM 3146 C CA . GLU B 1 186 ? -15.091 50.906 95.244 1.00 17.81 186 GLU B CA 1
ATOM 3147 C C . GLU B 1 186 ? -13.801 50.818 94.443 1.00 14.73 186 GLU B C 1
ATOM 3148 O O . GLU B 1 186 ? -12.710 51.022 94.976 1.00 18.63 186 GLU B O 1
ATOM 3154 N N . VAL B 1 187 ? -13.920 50.509 93.155 1.00 10.19 187 VAL B N 1
ATOM 3155 C CA . VAL B 1 187 ? -12.737 50.263 92.348 1.00 9.17 187 VAL B CA 1
ATOM 3156 C C . VAL B 1 187 ? -12.839 50.979 91.012 1.00 10.19 187 VAL B C 1
ATOM 3157 O O . VAL B 1 187 ? -13.907 51.024 90.404 1.00 11.87 187 VAL B O 1
ATOM 3161 N N . LEU B 1 188 ? -11.718 51.544 90.581 1.00 8.29 188 LEU B N 1
ATOM 3162 C CA . LEU B 1 188 ? -11.602 52.177 89.275 1.00 10.47 188 LEU B CA 1
ATOM 3163 C C . LEU B 1 188 ? -10.487 51.509 88.487 1.00 11.45 188 LEU B C 1
ATOM 3164 O O . LEU B 1 188 ? -9.350 51.414 88.967 1.00 8.80 188 LEU B O 1
ATOM 3169 N N . VAL B 1 189 ? -10.803 51.021 87.289 1.00 9.49 189 VAL B N 1
ATOM 3170 C CA . VAL B 1 189 ? -9.764 50.559 86.369 1.00 9.38 189 VAL B CA 1
ATOM 3171 C C . VAL B 1 189 ? -9.632 51.579 85.239 1.00 9.40 189 VAL B C 1
ATOM 3172 O O . VAL B 1 189 ? -10.579 51.816 84.488 1.00 10.60 189 VAL B O 1
ATOM 3176 N N . SER B 1 190 ? -8.460 52.195 85.122 1.00 8.23 190 SER B N 1
ATOM 3177 C CA . SER B 1 190 ? -8.271 53.232 84.107 1.00 10.88 190 SER B CA 1
ATOM 3178 C C . SER B 1 190 ? -7.475 52.700 82.926 1.00 13.53 190 SER B C 1
ATOM 3179 O O . SER B 1 190 ? -6.354 52.213 83.085 1.00 14.85 190 SER B O 1
ATOM 3182 N N . THR B 1 191 ? -8.056 52.788 81.738 1.00 15.16 191 THR B N 1
ATOM 3183 C CA . THR B 1 191 ? -7.413 52.213 80.565 1.00 16.39 191 THR B CA 1
ATOM 3184 C C . THR B 1 191 ? -7.030 53.288 79.568 1.00 15.77 191 THR B C 1
ATOM 3185 O O . THR B 1 191 ? -6.536 52.979 78.483 1.00 18.24 191 THR B O 1
ATOM 3189 N N . ILE B 1 192 ? -7.266 54.546 79.933 1.00 14.52 192 ILE B N 1
ATOM 3190 C CA . ILE B 1 192 ? -6.989 55.674 79.044 1.00 16.50 192 ILE B CA 1
ATOM 3191 C C . ILE B 1 192 ? -5.552 56.171 79.240 1.00 15.91 192 ILE B C 1
ATOM 3192 O O . ILE B 1 192 ? -4.916 55.832 80.237 1.00 16.24 192 ILE B O 1
ATOM 3197 N N . PRO B 1 193 ? -5.026 56.965 78.286 1.00 15.25 193 PRO B N 1
ATOM 3198 C CA . PRO B 1 193 ? -3.658 57.494 78.441 1.00 14.73 193 PRO B CA 1
ATOM 3199 C C . PRO B 1 193 ? -3.490 58.371 79.677 1.00 15.49 193 PRO B C 1
ATOM 3200 O O . PRO B 1 193 ? -4.436 59.049 80.067 1.00 14.84 193 PRO B O 1
ATOM 3204 N N . ALA B 1 194 ? -2.297 58.359 80.265 1.00 14.86 194 ALA B N 1
ATOM 3205 C CA . ALA B 1 194 ? -2.014 59.132 81.475 1.00 15.58 194 ALA B CA 1
ATOM 3206 C C . ALA B 1 194 ? -2.308 60.610 81.265 1.00 16.14 194 ALA B C 1
ATOM 3207 O O . ALA B 1 194 ? -2.778 61.297 82.178 1.00 17.61 194 ALA B O 1
ATOM 3209 N N . GLU B 1 195 ? -2.010 61.092 80.062 1.00 16.46 195 GLU B N 1
ATOM 3210 C CA . GLU B 1 195 ? -2.232 62.487 79.691 1.00 19.49 195 GLU B CA 1
ATOM 3211 C C . GLU B 1 195 ? -3.710 62.900 79.714 1.00 19.29 195 GLU B C 1
ATOM 3212 O O . GLU B 1 195 ? -4.028 64.081 79.902 1.00 23.69 195 GLU B O 1
ATOM 3218 N N . VAL B 1 196 ? -4.609 61.940 79.506 1.00 17.46 196 VAL B N 1
ATOM 3219 C CA . VAL B 1 196 ? -6.043 62.233 79.502 1.00 18.80 196 VAL B CA 1
ATOM 3220 C C . VAL B 1 196 ? -6.617 62.110 80.909 1.00 16.35 196 VAL B C 1
ATOM 3221 O O . VAL B 1 196 ? -7.393 62.962 81.358 1.00 18.27 196 VAL B O 1
ATOM 3225 N N . ALA B 1 197 ? -6.200 61.062 81.606 1.00 13.90 197 ALA B N 1
ATOM 3226 C CA . ALA B 1 197 ? -6.643 60.819 82.976 1.00 15.84 197 ALA B CA 1
ATOM 3227 C C . ALA B 1 197 ? -6.190 61.919 83.931 1.00 16.48 197 ALA B C 1
ATOM 3228 O O . ALA B 1 197 ? -6.841 62.176 84.932 1.00 18.12 197 ALA B O 1
ATOM 3230 N N . ALA B 1 198 ? -5.074 62.572 83.621 1.00 16.56 198 ALA B N 1
ATOM 3231 C CA . ALA B 1 198 ? -4.558 63.637 84.486 1.00 17.95 198 ALA B CA 1
ATOM 3232 C C . ALA B 1 198 ? -5.565 64.773 84.723 1.00 19.74 198 ALA B C 1
ATOM 3233 O O . ALA B 1 198 ? -5.626 65.340 85.818 1.00 21.67 198 ALA B O 1
ATOM 3235 N N . GLY B 1 199 ? -6.345 65.109 83.701 1.00 20.57 199 GLY B N 1
ATOM 3236 C CA . GLY B 1 199 ? -7.310 66.192 83.800 1.00 23.71 199 GLY B CA 1
ATOM 3237 C C . GLY B 1 199 ? -8.491 65.862 84.693 1.00 23.02 199 GLY B C 1
ATOM 3238 O O . GLY B 1 199 ? -9.242 66.749 85.094 1.00 26.19 199 GLY B O 1
ATOM 3239 N N . TYR B 1 200 ? -8.655 64.582 85.001 1.00 19.90 200 TYR B N 1
ATOM 3240 C CA . TYR B 1 200 ? -9.744 64.126 85.863 1.00 21.93 200 TYR B CA 1
ATOM 3241 C C . TYR B 1 200 ? -9.258 63.658 87.226 1.00 21.57 200 TYR B C 1
ATOM 3242 O O . TYR B 1 200 ? -10.051 63.159 88.035 1.00 21.18 200 TYR B O 1
ATOM 3251 N N . ALA B 1 201 ? -7.961 63.807 87.474 1.00 19.78 201 ALA B N 1
ATOM 3252 C CA . ALA B 1 201 ? -7.336 63.273 88.688 1.00 20.36 201 ALA B CA 1
ATOM 3253 C C . ALA B 1 201 ? -7.991 63.758 89.983 1.00 20.08 201 ALA B C 1
ATOM 3254 O O . ALA B 1 201 ? -8.189 62.972 90.913 1.00 19.02 201 ALA B O 1
ATOM 3256 N N . GLY B 1 202 ? -8.320 65.045 90.044 1.00 22.82 202 GLY B N 1
ATOM 3257 C CA . GLY B 1 202 ? -8.942 65.605 91.232 1.00 23.34 202 GLY B CA 1
ATOM 3258 C C . GLY B 1 202 ? -10.275 64.951 91.538 1.00 23.11 202 GLY B C 1
ATOM 3259 O O . GLY B 1 202 ? -10.592 64.664 92.696 1.00 24.37 202 GLY B O 1
ATOM 3260 N N . THR B 1 203 ? -11.054 64.701 90.490 1.00 20.37 203 THR B N 1
ATOM 3261 C CA . THR B 1 203 ? -12.384 64.124 90.639 1.00 20.64 203 THR B CA 1
ATOM 3262 C C . THR B 1 203 ? -12.319 62.638 90.990 1.00 18.94 203 THR B C 1
ATOM 3263 O O . THR B 1 203 ? -13.153 62.136 91.752 1.00 22.29 203 THR B O 1
ATOM 3267 N N . LEU B 1 204 ? -11.320 61.949 90.444 1.00 14.57 204 LEU B N 1
ATOM 3268 C CA . LEU B 1 204 ? -11.156 60.508 90.642 1.00 12.29 204 LEU B CA 1
ATOM 3269 C C . LEU B 1 204 ? -10.407 60.130 91.924 1.00 14.31 204 LEU B C 1
ATOM 3270 O O . LEU B 1 204 ? -10.429 58.974 92.333 1.00 11.33 204 LEU B O 1
ATOM 3275 N N . ALA B 1 205 ? -9.745 61.103 92.543 1.00 15.21 205 ALA B N 1
ATOM 3276 C CA . ALA B 1 205 ? -8.792 60.853 93.631 1.00 14.14 205 ALA B CA 1
ATOM 3277 C C . ALA B 1 205 ? -9.361 60.064 94.814 1.00 14.91 205 ALA B C 1
ATOM 3278 O O . ALA B 1 205 ? -8.636 59.311 95.475 1.00 16.55 205 ALA B O 1
ATOM 3280 N N . ALA B 1 206 ? -10.650 60.238 95.081 1.00 13.14 206 ALA B N 1
ATOM 3281 C CA . ALA B 1 206 ? -11.281 59.626 96.256 1.00 16.02 206 ALA B CA 1
ATOM 3282 C C . ALA B 1 206 ? -11.606 58.127 96.120 1.00 15.09 206 ALA B C 1
ATOM 3283 O O . ALA B 1 206 ? -12.059 57.507 97.093 1.00 15.92 206 ALA B O 1
ATOM 3285 N N . ILE B 1 207 ? -11.405 57.555 94.932 1.00 14.03 207 ILE B N 1
ATOM 3286 C CA . ILE B 1 207 ? -11.662 56.123 94.718 1.00 13.52 207 ILE B CA 1
ATOM 3287 C C . ILE B 1 207 ? -10.784 55.270 95.644 1.00 13.79 207 ILE B C 1
ATOM 3288 O O . ILE B 1 207 ? -9.592 55.529 95.768 1.00 14.98 207 ILE B O 1
ATOM 3293 N N . PRO B 1 208 ? -11.378 54.275 96.332 1.00 14.53 208 PRO B N 1
ATOM 3294 C CA . PRO B 1 208 ? -10.608 53.493 97.311 1.00 14.76 208 PRO B CA 1
ATOM 3295 C C . PRO B 1 208 ? -9.535 52.586 96.711 1.00 13.65 208 PRO B C 1
ATOM 3296 O O . PRO B 1 208 ? -8.535 52.293 97.385 1.00 11.97 208 PRO B O 1
ATOM 3300 N N . VAL B 1 209 ? -9.751 52.130 95.482 1.00 11.61 209 VAL B N 1
ATOM 3301 C CA . VAL B 1 209 ? -8.819 51.239 94.805 1.00 9.28 209 VAL B CA 1
ATOM 3302 C C . VAL B 1 209 ? -8.686 51.640 93.346 1.00 10.30 209 VAL B C 1
ATOM 3303 O O . VAL B 1 209 ? -9.688 51.772 92.644 1.00 8.20 209 VAL B O 1
ATOM 3307 N N . LEU B 1 210 ? -7.450 51.847 92.891 1.00 7.71 210 LEU B N 1
ATOM 3308 C CA . LEU B 1 210 ? -7.184 52.170 91.489 1.00 9.45 210 LEU B CA 1
ATOM 3309 C C . LEU B 1 210 ? -6.301 51.112 90.852 1.00 9.78 210 LEU B C 1
ATOM 3310 O O . LEU B 1 210 ? -5.247 50.773 91.395 1.00 10.47 210 LEU B O 1
ATOM 3315 N N . LEU B 1 211 ? -6.723 50.605 89.696 1.00 8.36 211 LEU B N 1
ATOM 3316 C CA . LEU B 1 211 ? -5.816 49.845 88.834 1.00 9.63 211 LEU B CA 1
ATOM 3317 C C . LEU B 1 211 ? -5.566 50.705 87.598 1.00 10.78 211 LEU B C 1
ATOM 3318 O O . LEU B 1 211 ? -6.491 50.974 86.825 1.00 10.05 211 LEU B O 1
ATOM 3323 N N . ASP B 1 212 ? -4.333 51.188 87.427 1.00 11.28 212 ASP B N 1
ATOM 3324 C CA . ASP B 1 212 ? -4.019 52.060 86.286 1.00 15.04 212 ASP B CA 1
ATOM 3325 C C . ASP B 1 212 ? -3.185 51.264 85.299 1.00 16.98 212 ASP B C 1
ATOM 3326 O O . ASP B 1 212 ? -2.058 50.894 85.599 1.00 18.70 212 ASP B O 1
ATOM 3331 N N . ALA B 1 213 ? -3.739 50.998 84.123 1.00 16.77 213 ALA B N 1
ATOM 3332 C CA . ALA B 1 213 ? -3.104 50.087 83.163 1.00 18.41 213 ALA B CA 1
ATOM 3333 C C . ALA B 1 213 ? -1.788 50.610 82.578 1.00 19.43 213 ALA B C 1
ATOM 3334 O O . ALA B 1 213 ? -1.019 49.851 81.981 1.00 21.80 213 ALA B O 1
ATOM 3336 N N . ILE B 1 214 ? -1.526 51.900 82.756 1.00 16.24 214 ILE B N 1
ATOM 3337 C CA . ILE B 1 214 ? -0.305 52.533 82.255 1.00 19.82 214 ILE B CA 1
ATOM 3338 C C . ILE B 1 214 ? 0.922 52.042 83.024 1.00 21.90 214 ILE B C 1
ATOM 3339 O O . ILE B 1 214 ? 0.841 51.841 84.233 1.00 21.79 214 ILE B O 1
ATOM 3344 N N . TYR B 1 215 ? 2.056 51.868 82.347 1.00 27.30 215 TYR B N 1
ATOM 3345 C CA . TYR B 1 215 ? 3.248 51.354 83.028 1.00 35.26 215 TYR B CA 1
ATOM 3346 C C . TYR B 1 215 ? 4.515 52.174 82.808 1.00 35.07 215 TYR B C 1
ATOM 3347 O O . TYR B 1 215 ? 5.489 52.010 83.549 1.00 37.39 215 TYR B O 1
ATOM 3356 N N . ASP B 1 216 ? 4.525 53.032 81.789 1.00 30.18 216 ASP B N 1
ATOM 3357 C CA . ASP B 1 216 ? 5.746 53.773 81.474 1.00 31.50 216 ASP B CA 1
ATOM 3358 C C . ASP B 1 216 ? 5.495 55.115 80.783 1.00 29.17 216 ASP B C 1
ATOM 3359 O O . ASP B 1 216 ? 4.999 55.157 79.656 1.00 33.66 216 ASP B O 1
ATOM 3364 N N . PRO B 1 217 ? 5.863 56.220 81.453 1.00 24.13 217 PRO B N 1
ATOM 3365 C CA . PRO B 1 217 ? 6.500 56.183 82.773 1.00 21.95 217 PRO B CA 1
ATOM 3366 C C . PRO B 1 217 ? 5.525 55.905 83.910 1.00 19.04 217 PRO B C 1
ATOM 3367 O O . PRO B 1 217 ? 4.294 55.956 83.748 1.00 16.20 217 PRO B O 1
ATOM 3371 N N . TRP B 1 218 ? 6.101 55.579 85.061 1.00 20.55 218 TRP B N 1
ATOM 3372 C CA . TRP B 1 218 ? 5.338 55.375 86.279 1.00 17.47 218 TRP B CA 1
ATOM 3373 C C . TRP B 1 218 ? 6.039 56.186 87.351 1.00 16.90 218 TRP B C 1
ATOM 3374 O O . TRP B 1 218 ? 7.267 56.187 87.404 1.00 19.76 218 TRP B O 1
ATOM 3385 N N . PRO B 1 219 ? 5.276 56.869 88.220 1.00 15.97 219 PRO B N 1
ATOM 3386 C CA . PRO B 1 219 ? 3.815 56.865 88.367 1.00 14.68 219 PRO B CA 1
ATOM 3387 C C . PRO B 1 219 ? 3.116 57.859 87.450 1.00 12.34 219 PRO B C 1
ATOM 3388 O O . PRO B 1 219 ? 3.752 58.790 86.972 1.00 15.93 219 PRO B O 1
ATOM 3392 N N . THR B 1 220 ? 1.824 57.655 87.216 1.00 11.57 220 THR B N 1
ATOM 3393 C CA . THR B 1 220 ? 1.018 58.608 86.451 1.00 12.49 220 THR B CA 1
ATOM 3394 C C . THR B 1 220 ? 0.474 59.673 87.408 1.00 13.01 220 THR B C 1
ATOM 3395 O O . THR B 1 220 ? 0.484 59.482 88.631 1.00 12.86 220 THR B O 1
ATOM 3399 N N . PRO B 1 221 ? 0.008 60.807 86.866 1.00 12.19 221 PRO B N 1
ATOM 3400 C CA . PRO B 1 221 ? -0.622 61.826 87.709 1.00 12.22 221 PRO B CA 1
ATOM 3401 C C . PRO B 1 221 ? -1.827 61.293 88.480 1.00 12.15 221 PRO B C 1
ATOM 3402 O O . PRO B 1 221 ? -2.023 61.666 89.639 1.00 12.73 221 PRO B O 1
ATOM 3406 N N . LEU B 1 222 ? -2.629 60.446 87.841 1.00 12.71 222 LEU B N 1
ATOM 3407 C CA . LEU B 1 222 ? -3.796 59.863 88.504 1.00 12.56 222 LEU B CA 1
ATOM 3408 C C . LEU B 1 222 ? -3.381 59.009 89.693 1.00 11.18 222 LEU B C 1
ATOM 3409 O O . LEU B 1 222 ? -3.998 59.068 90.767 1.00 10.14 222 LEU B O 1
ATOM 3414 N N . ALA B 1 223 ? -2.319 58.227 89.508 1.00 10.68 223 ALA B N 1
ATOM 3415 C CA . ALA B 1 223 ? -1.812 57.352 90.558 1.00 11.80 223 ALA B CA 1
ATOM 3416 C C . ALA B 1 223 ? -1.366 58.146 91.777 1.00 11.53 223 ALA B C 1
ATOM 3417 O O . ALA B 1 223 ? -1.618 57.737 92.912 1.00 11.22 223 ALA B O 1
ATOM 3419 N N . ALA B 1 224 ? -0.662 59.248 91.545 1.00 10.24 224 ALA B N 1
ATOM 3420 C CA . ALA B 1 224 ? -0.242 60.126 92.634 1.00 10.32 224 ALA B CA 1
ATOM 3421 C C . ALA B 1 224 ? -1.444 60.745 93.338 1.00 13.51 224 ALA B C 1
ATOM 3422 O O . ALA B 1 224 ? -1.457 60.853 94.562 1.00 14.74 224 ALA B O 1
ATOM 3424 N N . ALA B 1 225 ? -2.459 61.147 92.578 1.00 11.53 225 ALA B N 1
ATOM 3425 C CA . ALA B 1 225 ? -3.649 61.747 93.190 1.00 12.40 225 ALA B CA 1
ATOM 3426 C C . ALA B 1 225 ? -4.355 60.749 94.110 1.00 11.03 225 ALA B C 1
ATOM 3427 O O . ALA B 1 225 ? -4.668 61.066 95.268 1.00 11.89 225 ALA B O 1
ATOM 3429 N N . VAL B 1 226 ? -4.612 59.550 93.592 1.00 10.00 226 VAL B N 1
ATOM 3430 C CA . VAL B 1 226 ? -5.279 58.516 94.367 1.00 10.59 226 VAL B CA 1
ATOM 3431 C C . VAL B 1 226 ? -4.406 58.115 95.551 1.00 13.28 226 VAL B C 1
ATOM 3432 O O . VAL B 1 226 ? -4.890 57.994 96.678 1.00 13.26 226 VAL B O 1
ATOM 3436 N N . GLY B 1 227 ? -3.113 57.931 95.305 1.00 13.46 227 GLY B N 1
ATOM 3437 C CA . GLY B 1 227 ? -2.208 57.510 96.364 1.00 14.36 227 GLY B CA 1
ATOM 3438 C C . GLY B 1 227 ? -2.170 58.481 97.530 1.00 14.78 227 GLY B C 1
ATOM 3439 O O . GLY B 1 227 ? -2.167 58.078 98.699 1.00 17.37 227 GLY B O 1
ATOM 3440 N N . SER B 1 228 ? -2.154 59.768 97.223 1.00 12.48 228 SER B N 1
ATOM 3441 C CA . SER B 1 228 ? -2.123 60.772 98.278 1.00 16.02 228 SER B CA 1
ATOM 3442 C C . SER B 1 228 ? -3.421 60.804 99.085 1.00 16.22 228 SER B C 1
ATOM 3443 O O . SER B 1 228 ? -3.415 61.105 100.274 1.00 18.63 228 SER B O 1
ATOM 3446 N N . ALA B 1 229 ? -4.534 60.490 98.431 1.00 13.08 229 ALA B N 1
ATOM 3447 C CA . ALA B 1 229 ? -5.836 60.491 99.106 1.00 13.63 229 ALA B CA 1
ATOM 3448 C C . ALA B 1 229 ? -6.025 59.254 99.978 1.00 16.45 229 ALA B C 1
ATOM 3449 O O . ALA B 1 229 ? -6.996 59.168 100.746 1.00 16.54 229 ALA B O 1
ATOM 3451 N N . GLY B 1 230 ? -5.123 58.284 99.836 1.00 13.40 230 GLY B N 1
ATOM 3452 C CA . GLY B 1 230 ? -5.170 57.086 100.655 1.00 14.91 230 GLY B CA 1
ATOM 3453 C C . GLY B 1 230 ? -5.644 55.826 99.956 1.00 12.36 230 GLY B C 1
ATOM 3454 O O . GLY B 1 230 ? -5.721 54.754 100.576 1.00 15.21 230 GLY B O 1
ATOM 3455 N N . GLY B 1 231 ? -5.969 55.938 98.672 1.00 11.57 231 GLY B N 1
ATOM 3456 C CA . GLY B 1 231 ? -6.411 54.782 97.909 1.00 10.72 231 GLY B CA 1
ATOM 3457 C C . GLY B 1 231 ? -5.308 53.774 97.674 1.00 13.63 231 GLY B C 1
ATOM 3458 O O . GLY B 1 231 ? -4.133 54.135 97.646 1.00 13.28 231 GLY B O 1
ATOM 3459 N N . ARG B 1 232 ? -5.679 52.505 97.542 1.00 10.31 232 ARG B N 1
ATOM 3460 C CA . ARG B 1 232 ? -4.724 51.477 97.125 1.00 12.18 232 ARG B CA 1
ATOM 3461 C C . ARG B 1 232 ? -4.507 51.587 95.622 1.00 12.28 232 ARG B C 1
ATOM 3462 O O . ARG B 1 232 ? -5.447 51.435 94.846 1.00 12.72 232 ARG B O 1
ATOM 3470 N N . VAL B 1 233 ? -3.264 51.854 95.222 1.00 10.30 233 VAL B N 1
ATOM 3471 C CA . VAL B 1 233 ? -2.918 52.065 93.824 1.00 11.12 233 VAL B CA 1
ATOM 3472 C C . VAL B 1 233 ? -2.153 50.869 93.280 1.00 12.33 233 VAL B C 1
ATOM 3473 O O . VAL B 1 233 ? -1.119 50.482 93.830 1.00 13.78 233 VAL B O 1
ATOM 3477 N N . ILE B 1 234 ? -2.675 50.284 92.207 1.00 13.08 234 ILE B N 1
ATOM 3478 C CA . ILE B 1 234 ? -2.051 49.132 91.564 1.00 13.39 234 ILE B CA 1
ATOM 3479 C C . ILE B 1 234 ? -1.589 49.567 90.176 1.00 12.26 234 ILE B C 1
ATOM 3480 O O . ILE B 1 234 ? -2.379 50.090 89.390 1.00 13.31 234 ILE B O 1
ATOM 3485 N N . SER B 1 235 ? -0.307 49.360 89.881 1.00 12.78 235 SER B N 1
ATOM 3486 C CA . SER B 1 235 ? 0.301 49.888 88.658 1.00 13.38 235 SER B CA 1
ATOM 3487 C C . SER B 1 235 ? 0.116 48.983 87.451 1.00 12.07 235 SER B C 1
ATOM 3488 O O . SER B 1 235 ? -0.227 47.812 87.580 1.00 10.88 235 SER B O 1
ATOM 3491 N N . GLY B 1 236 ? 0.365 49.526 86.263 1.00 14.90 236 GLY B N 1
ATOM 3492 C CA . GLY B 1 236 ? 0.324 48.722 85.052 1.00 14.17 236 GLY B CA 1
ATOM 3493 C C . GLY B 1 236 ? 1.422 47.677 85.076 1.00 13.58 236 GLY B C 1
ATOM 3494 O O . GLY B 1 236 ? 1.305 46.621 84.458 1.00 11.12 236 GLY B O 1
ATOM 3495 N N . LEU B 1 237 ? 2.487 47.965 85.818 1.00 14.95 237 LEU B N 1
ATOM 3496 C CA . LEU B 1 237 ? 3.567 46.997 86.016 1.00 14.34 237 LEU B CA 1
ATOM 3497 C C . LEU B 1 237 ? 3.084 45.766 86.782 1.00 11.48 237 LEU B C 1
ATOM 3498 O O . LEU B 1 237 ? 3.484 44.633 86.492 1.00 10.22 237 LEU B O 1
ATOM 3503 N N . GLN B 1 238 ? 2.241 45.986 87.782 1.00 9.04 238 GLN B N 1
ATOM 3504 C CA . GLN B 1 238 ? 1.673 44.862 88.517 1.00 8.64 238 GLN B CA 1
ATOM 3505 C C . GLN B 1 238 ? 0.703 44.057 87.649 1.00 9.97 238 GLN B C 1
ATOM 3506 O O . GLN B 1 238 ? 0.634 42.826 87.756 1.00 9.09 238 GLN B O 1
ATOM 3512 N N . MET B 1 239 ? -0.019 44.742 86.766 1.00 9.24 239 MET B N 1
ATOM 3513 C CA . MET B 1 239 ? -0.880 44.047 85.808 1.00 9.35 239 MET B CA 1
ATOM 3514 C C . MET B 1 239 ? -0.019 43.217 84.847 1.00 10.90 239 MET B C 1
ATOM 3515 O O . MET B 1 239 ? -0.353 42.071 84.531 1.00 9.19 239 MET B O 1
ATOM 3520 N N . LEU B 1 240 ? 1.107 43.777 84.412 1.00 9.65 240 LEU B N 1
ATOM 3521 C CA . LEU B 1 240 ? 2.046 43.052 83.550 1.00 8.47 240 LEU B CA 1
ATOM 3522 C C . LEU B 1 240 ? 2.584 41.790 84.241 1.00 8.88 240 LEU B C 1
ATOM 3523 O O . LEU B 1 240 ? 2.661 40.709 83.641 1.00 6.58 240 LEU B O 1
ATOM 3528 N N . LEU B 1 241 ? 2.939 41.922 85.518 1.00 8.55 241 LEU B N 1
ATOM 3529 C CA . LEU B 1 241 ? 3.406 40.791 86.304 1.00 7.20 241 LEU B CA 1
ATOM 3530 C C . LEU B 1 241 ? 2.365 39.666 86.348 1.00 7.12 241 LEU B C 1
ATOM 3531 O O . LEU B 1 241 ? 2.681 38.500 86.110 1.00 8.39 241 LEU B O 1
ATOM 3536 N N . HIS B 1 242 ? 1.121 40.009 86.659 1.00 6.82 242 HIS B N 1
ATOM 3537 C CA . HIS B 1 242 ? 0.091 38.982 86.794 1.00 6.45 242 HIS B CA 1
ATOM 3538 C C . HIS B 1 242 ? -0.324 38.340 85.469 1.00 8.13 242 HIS B C 1
ATOM 3539 O O . HIS B 1 242 ? -0.628 37.139 85.427 1.00 10.97 242 HIS B O 1
ATOM 3546 N N . GLN B 1 243 ? -0.312 39.109 84.384 1.00 7.73 243 GLN B N 1
ATOM 3547 C CA . GLN B 1 243 ? -0.616 38.508 83.081 1.00 9.15 243 GLN B CA 1
ATOM 3548 C C . GLN B 1 243 ? 0.540 37.583 82.683 1.00 9.83 243 GLN B C 1
ATOM 3549 O O . GLN B 1 243 ? 0.328 36.548 82.050 1.00 8.35 243 GLN B O 1
ATOM 3555 N N . ALA B 1 244 ? 1.755 37.946 83.090 1.00 9.48 244 ALA B N 1
ATOM 3556 C CA . ALA B 1 244 ? 2.940 37.138 82.792 1.00 8.90 244 ALA B CA 1
ATOM 3557 C C . ALA B 1 244 ? 2.943 35.808 83.547 1.00 9.60 244 ALA B C 1
ATOM 3558 O O . ALA B 1 244 ? 3.462 34.814 83.031 1.00 8.64 244 ALA B O 1
ATOM 3560 N N . PHE B 1 245 ? 2.396 35.784 84.767 1.00 7.63 245 PHE B N 1
ATOM 3561 C CA . PHE B 1 245 ? 2.276 34.525 85.502 1.00 8.50 245 PHE B CA 1
ATOM 3562 C C . PHE B 1 245 ? 1.533 33.496 84.656 1.00 9.55 245 PHE B C 1
ATOM 3563 O O . PHE B 1 245 ? 1.962 32.343 84.527 1.00 10.88 245 PHE B O 1
ATOM 3571 N N . ALA B 1 246 ? 0.407 33.911 84.085 1.00 6.76 246 ALA B N 1
ATOM 3572 C CA . ALA B 1 246 ? -0.430 33.026 83.280 1.00 8.45 246 ALA B CA 1
ATOM 3573 C C . ALA B 1 246 ? 0.281 32.596 82.003 1.00 9.50 246 ALA B C 1
ATOM 3574 O O . ALA B 1 246 ? 0.158 31.438 81.576 1.00 10.59 246 ALA B O 1
ATOM 3576 N N . GLN B 1 247 ? 1.008 33.521 81.376 1.00 9.28 247 GLN B N 1
ATOM 3577 C CA . GLN B 1 247 ? 1.768 33.173 80.180 1.00 8.23 247 GLN B CA 1
ATOM 3578 C C . GLN B 1 247 ? 2.870 32.161 80.480 1.00 10.09 247 GLN B C 1
ATOM 3579 O O . GLN B 1 247 ? 3.064 31.213 79.716 1.00 8.78 247 GLN B O 1
ATOM 3585 N N . VAL B 1 248 ? 3.586 32.353 81.584 1.00 7.56 248 VAL B N 1
ATOM 3586 C CA . VAL B 1 248 ? 4.665 31.433 81.942 1.00 7.70 248 VAL B CA 1
ATOM 3587 C C . VAL B 1 248 ? 4.077 30.034 82.129 1.00 8.23 248 VAL B C 1
ATOM 3588 O O . VAL B 1 248 ? 4.649 29.044 81.671 1.00 8.54 248 VAL B O 1
ATOM 3592 N N . GLU B 1 249 ? 2.913 29.945 82.759 1.00 6.25 249 GLU B N 1
ATOM 3593 C CA . GLU B 1 249 ? 2.297 28.635 82.962 1.00 7.29 249 GLU B CA 1
ATOM 3594 C C . GLU B 1 249 ? 1.880 27.981 81.654 1.00 8.36 249 GLU B C 1
ATOM 3595 O O . GLU B 1 249 ? 2.019 26.763 81.484 1.00 8.76 249 GLU B O 1
ATOM 3601 N N . GLN B 1 250 ? 1.380 28.775 80.712 1.00 6.87 250 GLN B N 1
ATOM 3602 C CA . GLN B 1 250 ? 0.998 28.217 79.416 1.00 7.94 250 GLN B CA 1
ATOM 3603 C C . GLN B 1 250 ? 2.197 27.811 78.562 1.00 9.81 250 GLN B C 1
ATOM 3604 O O . GLN B 1 250 ? 2.106 26.877 77.752 1.00 12.37 250 GLN B O 1
ATOM 3610 N N . PHE B 1 251 ? 3.312 28.512 78.723 1.00 7.60 251 PHE B N 1
ATOM 3611 C CA . PHE B 1 251 ? 4.495 28.218 77.906 1.00 8.55 251 PHE B CA 1
ATOM 3612 C C . PHE B 1 251 ? 5.285 27.050 78.474 1.00 9.52 251 PHE B C 1
ATOM 3613 O O . PHE B 1 251 ? 5.870 26.276 77.718 1.00 9.78 251 PHE B O 1
ATOM 3621 N N . THR B 1 252 ? 5.303 26.929 79.800 1.00 7.92 252 THR B N 1
ATOM 3622 C CA . THR B 1 252 ? 6.196 25.961 80.455 1.00 8.35 252 THR B CA 1
ATOM 3623 C C . THR B 1 252 ? 5.515 24.704 80.973 1.00 10.36 252 THR B C 1
ATOM 3624 O O . THR B 1 252 ? 6.178 23.683 81.161 1.00 11.28 252 THR B O 1
ATOM 3628 N N . GLY B 1 253 ? 4.217 24.779 81.255 1.00 7.72 253 GLY B N 1
ATOM 3629 C CA . GLY B 1 253 ? 3.546 23.686 81.938 1.00 10.96 253 GLY B CA 1
ATOM 3630 C C . GLY B 1 253 ? 3.904 23.569 83.415 1.00 8.05 253 GLY B C 1
ATOM 3631 O O . GLY B 1 253 ? 3.582 22.563 84.047 1.00 9.03 253 GLY B O 1
ATOM 3632 N N . LEU B 1 254 ? 4.548 24.603 83.958 1.00 6.32 254 LEU B N 1
ATOM 3633 C CA . LEU B 1 254 ? 4.947 24.664 85.365 1.00 7.41 254 LEU B CA 1
ATOM 3634 C C . LEU B 1 254 ? 4.289 25.863 86.042 1.00 6.81 254 LEU B C 1
ATOM 3635 O O . LEU B 1 254 ? 3.894 26.805 85.369 1.00 9.97 254 LEU B O 1
ATOM 3640 N N . PRO B 1 255 ? 4.178 25.843 87.378 1.00 8.29 255 PRO B N 1
ATOM 3641 C CA . PRO B 1 255 ? 3.561 26.981 88.068 1.00 7.68 255 PRO B CA 1
ATOM 3642 C C . PRO B 1 255 ? 4.468 28.199 87.962 1.00 8.68 255 PRO B C 1
ATOM 3643 O O . PRO B 1 255 ? 5.696 28.050 88.011 1.00 11.30 255 PRO B O 1
ATOM 3647 N N . ALA B 1 256 ? 3.882 29.384 87.831 1.00 8.61 256 ALA B N 1
ATOM 3648 C CA . ALA B 1 256 ? 4.674 30.611 87.791 1.00 9.66 256 ALA B CA 1
ATOM 3649 C C . ALA B 1 256 ? 5.475 30.773 89.078 1.00 8.35 256 ALA B C 1
ATOM 3650 O O . ALA B 1 256 ? 4.922 30.653 90.165 1.00 10.84 256 ALA B O 1
ATOM 3652 N N . PRO B 1 257 ? 6.786 31.043 88.953 1.00 11.10 257 PRO B N 1
ATOM 3653 C CA . PRO B 1 257 ? 7.647 31.322 90.112 1.00 11.55 257 PRO B CA 1
ATOM 3654 C C . PRO B 1 257 ? 7.438 32.769 90.546 1.00 11.37 257 PRO B C 1
ATOM 3655 O O . PRO B 1 257 ? 8.190 33.670 90.152 1.00 10.50 257 PRO B O 1
ATOM 3659 N N . ARG B 1 258 ? 6.396 32.991 91.338 1.00 10.78 258 ARG B N 1
ATOM 3660 C CA . ARG B 1 258 ? 5.931 34.350 91.573 1.00 10.83 258 ARG B CA 1
ATOM 3661 C C . ARG B 1 258 ? 6.947 35.233 92.295 1.00 11.19 258 ARG B C 1
ATOM 3662 O O . ARG B 1 258 ? 7.111 36.394 91.924 1.00 11.29 258 ARG B O 1
ATOM 3670 N N . GLU B 1 259 ? 7.620 34.681 93.306 1.00 12.29 259 GLU B N 1
ATOM 3671 C CA . GLU B 1 259 ? 8.655 35.405 94.050 1.00 14.47 259 GLU B CA 1
ATOM 3672 C C . GLU B 1 259 ? 9.771 35.892 93.121 1.00 13.07 259 GLU B C 1
ATOM 3673 O O . GLU B 1 259 ? 10.148 37.073 93.138 1.00 13.06 259 GLU B O 1
ATOM 3679 N N . ALA B 1 260 ? 10.264 34.994 92.279 1.00 10.57 260 ALA B N 1
ATOM 3680 C CA . ALA B 1 260 ? 11.390 35.309 91.411 1.00 9.92 260 ALA B CA 1
ATOM 3681 C C . ALA B 1 260 ? 11.009 36.370 90.396 1.00 9.11 260 ALA B C 1
ATOM 3682 O O . ALA B 1 260 ? 11.797 37.281 90.113 1.00 10.69 260 ALA B O 1
ATOM 3684 N N . MET B 1 261 ? 9.815 36.242 89.829 1.00 7.49 261 MET B N 1
ATOM 3685 C CA . MET B 1 261 ? 9.352 37.207 88.835 1.00 8.07 261 MET B CA 1
ATOM 3686 C C . MET B 1 261 ? 9.104 38.567 89.459 1.00 6.98 261 MET B C 1
ATOM 3687 O O . MET B 1 261 ? 9.423 39.601 88.867 1.00 9.92 261 MET B O 1
ATOM 3692 N N . THR B 1 262 ? 8.571 38.572 90.676 1.00 8.65 262 THR B N 1
ATOM 3693 C CA . THR B 1 262 ? 8.289 39.821 91.371 1.00 9.28 262 THR B CA 1
ATOM 3694 C C . THR B 1 262 ? 9.590 40.559 91.663 1.00 11.24 262 THR B C 1
ATOM 3695 O O . THR B 1 262 ? 9.675 41.772 91.471 1.00 11.51 262 THR B O 1
ATOM 3699 N N . CYS B 1 263 ? 10.602 39.822 92.119 1.00 8.92 263 CYS B N 1
ATOM 3700 C CA . CYS B 1 263 ? 11.921 40.403 92.371 1.00 10.09 263 CYS B CA 1
ATOM 3701 C C . CYS B 1 263 ? 12.554 40.951 91.104 1.00 11.63 263 CYS B C 1
ATOM 3702 O O . CYS B 1 263 ? 13.195 42.001 91.133 1.00 13.10 263 CYS B O 1
ATOM 3705 N N . ALA B 1 264 ? 12.386 40.239 89.995 1.00 11.90 264 ALA B N 1
ATOM 3706 C CA . ALA B 1 264 ? 13.003 40.661 88.736 1.00 13.90 264 ALA B CA 1
ATOM 3707 C C . ALA B 1 264 ? 12.394 41.967 88.253 1.00 16.30 264 ALA B C 1
ATOM 3708 O O . ALA B 1 264 ? 13.097 42.846 87.756 1.00 16.91 264 ALA B O 1
ATOM 3710 N N . LEU B 1 265 ? 11.080 42.084 88.385 1.00 16.66 265 LEU B N 1
ATOM 3711 C CA . LEU B 1 265 ? 10.397 43.280 87.924 1.00 21.01 265 LEU B CA 1
ATOM 3712 C C . LEU B 1 265 ? 10.744 44.480 88.790 1.00 20.63 265 LEU B C 1
ATOM 3713 O O . LEU B 1 265 ? 11.007 45.572 88.269 1.00 18.97 265 LEU B O 1
ATOM 3718 N N . ALA B 1 266 ? 10.761 44.272 90.106 1.00 18.71 266 ALA B N 1
ATOM 3719 C CA . ALA B 1 266 ? 11.156 45.316 91.050 1.00 18.39 266 ALA B CA 1
ATOM 3720 C C . ALA B 1 266 ? 12.587 45.795 90.809 1.00 16.27 266 ALA B C 1
ATOM 3721 O O . ALA B 1 266 ? 12.884 46.975 90.974 1.00 17.16 266 ALA B O 1
ATOM 3723 N N . ALA B 1 267 ? 13.472 44.875 90.425 1.00 14.88 267 ALA B N 1
ATOM 3724 C CA . ALA B 1 267 ? 14.879 45.207 90.195 1.00 15.73 267 ALA B CA 1
ATOM 3725 C C . ALA B 1 267 ? 15.058 46.201 89.053 1.00 16.17 267 ALA B C 1
ATOM 3726 O O . ALA B 1 267 ? 16.037 46.936 89.015 1.00 19.47 267 ALA B O 1
ATOM 3728 N N . LEU B 1 268 ? 14.119 46.209 88.114 1.00 17.53 268 LEU B N 1
ATOM 3729 C CA . LEU B 1 268 ? 14.208 47.109 86.964 1.00 22.75 268 LEU B CA 1
ATOM 3730 C C . LEU B 1 268 ? 13.688 48.508 87.281 1.00 28.90 268 LEU B C 1
ATOM 3731 O O . LEU B 1 268 ? 13.776 49.420 86.459 1.00 30.27 268 LEU B O 1
ATOM 3736 N N . ASP B 1 269 ? 13.133 48.677 88.470 1.00 23.39 269 ASP B N 1
ATOM 3737 C CA . ASP B 1 269 ? 12.587 49.969 88.854 1.00 30.70 269 ASP B CA 1
ATOM 3738 C C . ASP B 1 269 ? 13.662 50.850 89.477 1.00 31.88 269 ASP B C 1
ATOM 3739 O O . ASP B 1 269 ? 13.779 50.912 90.701 1.00 32.43 269 ASP B O 1
#

Radius of gyration: 27.25 Å; Cα contacts (8 Å, |Δi|>4): 1185; chains: 2; bounding box: 65×58×72 Å

CATH classification: 3.40.50.10860 (+1 more: 3.40.50.720)